Protein AF-0000000084756517 (afdb_homodimer)

Solvent-accessible surface area (backbone atoms only — not comparable to full-atom values): 33021 Å² total; per-residue (Å²): 128,82,77,71,74,73,60,42,58,55,55,30,8,62,70,41,71,47,50,49,66,53,41,51,26,52,73,34,91,87,43,89,55,56,71,69,55,35,51,40,36,50,51,29,18,59,75,64,65,43,51,69,47,49,47,56,44,20,65,72,67,68,51,42,50,34,28,37,37,36,28,46,57,46,76,48,60,60,56,24,58,34,46,55,41,36,53,50,46,33,44,77,71,65,34,45,48,34,66,42,40,44,69,37,65,83,37,39,72,46,36,60,60,49,47,53,18,58,44,39,38,26,35,38,38,34,46,89,33,70,62,68,63,57,57,51,54,36,46,76,69,72,25,38,39,23,31,34,50,51,79,70,96,43,90,51,34,31,31,26,30,62,32,32,38,58,43,15,32,54,52,25,51,46,40,53,75,57,66,50,42,34,32,36,34,42,32,35,30,79,81,36,53,54,34,39,36,24,49,53,22,19,58,73,50,30,77,86,42,52,74,49,77,45,67,31,87,48,63,40,38,68,40,17,18,54,49,36,41,51,48,42,71,77,34,79,72,50,41,28,35,45,18,57,27,36,43,24,30,55,16,20,57,41,32,60,25,68,89,35,81,81,53,84,71,47,33,33,31,23,24,49,59,41,78,70,32,65,38,76,95,47,24,40,8,19,30,29,53,49,44,59,58,50,23,47,52,39,47,53,52,42,54,50,26,56,76,41,64,86,48,78,56,47,75,46,72,39,73,56,43,82,43,80,38,74,29,30,109,126,81,78,74,75,74,60,43,59,56,55,31,9,62,70,42,71,48,52,50,66,54,40,53,27,52,73,34,89,86,43,90,54,56,69,69,56,33,49,38,36,49,51,29,18,59,76,64,65,43,50,67,47,48,45,56,46,19,66,74,69,68,51,42,51,34,30,37,37,37,28,46,57,45,78,49,60,60,56,23,57,34,45,56,40,34,53,51,47,34,43,76,72,65,33,44,46,33,66,42,40,43,68,36,65,83,40,37,72,48,35,61,59,50,47,52,17,57,44,39,38,26,36,39,39,34,46,98,32,71,64,69,64,58,57,50,56,36,47,74,69,72,26,39,41,23,30,34,50,52,79,71,97,44,90,51,35,32,31,27,30,63,32,32,37,58,43,13,33,54,52,27,49,47,39,52,74,56,68,51,42,36,31,35,34,42,32,36,29,79,79,36,51,56,35,40,37,24,48,50,24,19,58,73,52,31,77,86,42,50,73,49,76,46,68,29,88,49,65,40,39,68,39,16,18,53,48,37,40,51,49,42,70,78,34,78,71,50,40,27,36,47,19,56,28,37,44,22,31,54,15,20,56,42,34,60,26,69,88,36,80,81,52,84,71,46,32,35,31,21,24,47,58,41,80,68,32,64,38,76,94,48,24,40,9,20,28,30,52,50,43,59,57,49,22,45,50,38,48,52,52,41,54,52,27,56,76,42,63,87,46,78,56,47,77,48,70,40,72,55,43,81,44,77,38,74,29,31,111

Sequence (658 aa):
MNDKKWIKAEDVAKLAGVSRSAVSRAFTPGASVSPKTRAKVQAAAEALGYQVNIIARTMNTGSSNFIGIITSGFDNPFRSKLLAPLIHQLALHGFMPLLMNADDPQQLAPSLKHLLSYHVAGVIITSGAPPLELAEEYLARKIPVTLINRHAELPGCDRVSSDNALGGKLAAELLHAGQCRDVGFIGENRDNFSTRQRYEGFIHHASGLAVTAHFCETGGYQSGFAAARRLAAERPGLQALFCATDMLAIGAMDGLRADNPAAVLPAIIGFDDIPQAEWQPYQLTTIQQDTTLLAYHAVEMLVSRIAKFNQPSRHREVAVKLIIRNSAKMNDKKWIKAEDVAKLAGVSRSAVSRAFTPGASVSPKTRAKVQAAAEALGYQVNIIARTMNTGSSNFIGIITSGFDNPFRSKLLAPLIHQLALHGFMPLLMNADDPQQLAPSLKHLLSYHVAGVIITSGAPPLELAEEYLARKIPVTLINRHAELPGCDRVSSDNALGGKLAAELLHAGQCRDVGFIGENRDNFSTRQRYEGFIHHASGLAVTAHFCETGGYQSGFAAARRLAAERPGLQALFCATDMLAIGAMDGLRADNPAAVLPAIIGFDDIPQAEWQPYQLTTIQQDTTLLAYHAVEMLVSRIAKFNQPSRHREVAVKLIIRNSAK

Foldseek 3Di:
DPPPPACALVNLCVQLVHDSVLLVQLPDPPRDHDPVSNVSSVVSCVVVVHDPPLLVVCVVVVAAQEEEEEEADCPPLLVVVLVVLLCVLSVVVPHDYDYFHQNDPVGNVCVLVVVVVRSHLAYEYEFPHDDCVSVVSCVVVLHAYEYEQDDDPDWLHAYEYAQLLVQLQVVLVQCVVVVAAEEEEEEEDCPRRSRVNNVVSNVVNNPRHHYHYDYFPGDFQCRLLVVLLVVCVVPVSHQEYEYSAPRSQNSNLCSVCVVPVPDDDHQYEHEACGVCCCDDSHQHWYKHDDSNVSSNVRSVVSVVCSVPRNDTYYYHYHYIDTDDTDSGD/DPPPPACALVNLCVQLVHDSVQLVQLPDPPRDHDPVSNVSSVVSCVVRVHDPPLLVVCVVVVAAQEEEEEEADDPPLLVVVLVVLLCVLSVVVPHDYDYFHQNDPVGNVCVLVVVVVSSHLAYEYEFPHDDCVSVVSCVVVLHAYEYEQDDDPDWLHAYEYAQLLVQLQVVLVQCVVVVAAEEEEEEEDCPRRSRVNNVVSNVVNNPRHDYHYDYFPGDFQCRLLVVLLVVCVVPVSHQEYEYSAPRSQNSNLCSVCVVPVPDDDHQYEHEACGVCCCDDSHQHWYKHDDSNVSSNVRVVVSVVCSVPRNDTYYYHYHYIDTDDTDSGD

Nearest PDB structures (foldseek):
  3c3k-assembly1_B  TM=8.714E-01  e=9.431E-17  Actinobacillus succinogenes 130Z
  3jy6-assembly1_B  TM=8.296E-01  e=4.423E-13  Levilactobacillus brevis ATCC 367
  3jy6-assembly2_D  TM=7.923E-01  e=9.164E-14  Levilactobacillus brevis ATCC 367
  7ce1-assembly5_P  TM=7.955E-01  e=1.461E-13  Agrobacterium tumefaciens A6
  3jy6-assembly2_C  TM=8.136E-01  e=1.642E-11  Levilactobacillus brevis ATCC 367

InterPro domains:
  IPR000843 LacI-type HTH domain [PF00356] (10-53)
  IPR000843 LacI-type HTH domain [PS50932] (7-61)
  IPR000843 LacI-type HTH domain [SM00354] (6-76)
  IPR000843 LacI-type HTH domain [cd01392] (11-61)
  IPR010982 Lambda repressor-like, DNA-binding domain superfamily [G3DSA:1.10.260.40] (1-62)
  IPR010982 Lambda repressor-like, DNA-binding domain superfamily [SSF47413] (6-64)
  IPR028082 Periplasmic binding protein-like I [SSF53822] (64-317)
  IPR046335 Transcriptional regulator LacI/GalR-like, sensor domain [PF13377] (173-327)

pLDDT: mean 87.69, std 12.81, range [27.22, 98.94]

Structure (mmCIF, N/CA/C/O backbone):
data_AF-0000000084756517-model_v1
#
loop_
_entity.id
_entity.type
_entity.pdbx_description
1 polymer 'LacI family transcription regulator'
#
loop_
_atom_site.group_PDB
_atom_site.id
_atom_site.type_symbol
_atom_site.label_atom_id
_atom_site.label_alt_id
_atom_site.label_comp_id
_atom_site.label_asym_id
_atom_site.label_entity_id
_atom_site.label_seq_id
_atom_site.pdbx_PDB_ins_code
_atom_site.Cartn_x
_atom_site.Cartn_y
_atom_site.Cartn_z
_atom_site.occupancy
_atom_site.B_iso_or_equiv
_atom_site.auth_seq_id
_atom_site.auth_comp_id
_atom_site.auth_asym_id
_atom_site.auth_atom_id
_atom_site.pdbx_PDB_model_num
ATOM 1 N N . MET A 1 1 ? -19.531 32.094 4.227 1 27.34 1 MET A N 1
ATOM 2 C CA . MET A 1 1 ? -18.75 32.281 5.449 1 27.34 1 MET A CA 1
ATOM 3 C C . MET A 1 1 ? -19.047 31.156 6.445 1 27.34 1 MET A C 1
ATOM 5 O O . MET A 1 1 ? -20.156 31.062 6.973 1 27.34 1 MET A O 1
ATOM 9 N N . ASN A 1 2 ? -18.547 30.016 6.223 1 37.16 2 ASN A N 1
ATOM 10 C CA . ASN A 1 2 ? -18.922 28.844 7.012 1 37.16 2 ASN A CA 1
ATOM 11 C C . ASN A 1 2 ? -18.781 29.109 8.508 1 37.16 2 ASN A C 1
ATOM 13 O O . ASN A 1 2 ? -17.734 29.594 8.961 1 37.16 2 ASN A O 1
ATOM 17 N N . ASP A 1 3 ? -19.812 29.438 9.125 1 41.47 3 ASP A N 1
ATOM 18 C CA . ASP A 1 3 ? -20.094 29.844 10.5 1 41.47 3 ASP A CA 1
ATOM 19 C C . ASP A 1 3 ? -19.406 28.906 11.5 1 41.47 3 ASP A C 1
ATOM 21 O O . ASP A 1 3 ? -19.828 28.797 12.648 1 41.47 3 ASP A O 1
ATOM 25 N N . LYS A 1 4 ? -18.625 28.094 11.008 1 46.38 4 LYS A N 1
ATOM 26 C CA . LYS A 1 4 ? -18.031 27.203 12 1 46.38 4 LYS A CA 1
ATOM 27 C C . LYS A 1 4 ? -16.984 27.922 12.836 1 46.38 4 LYS A C 1
ATOM 29 O O . LYS A 1 4 ? -15.891 28.234 12.344 1 46.38 4 LYS A O 1
ATOM 34 N N . LYS A 1 5 ? -17.469 28.719 13.812 1 49.56 5 LYS A N 1
ATOM 35 C CA . LYS A 1 5 ? -16.531 29.344 14.75 1 49.56 5 LYS A CA 1
ATOM 36 C C . LYS A 1 5 ? -15.773 28.297 15.555 1 49.56 5 LYS A C 1
ATOM 38 O O . LYS A 1 5 ? -16.391 27.469 16.234 1 49.56 5 LYS A O 1
ATOM 43 N N . TRP A 1 6 ? -14.531 27.875 15.148 1 57.22 6 TRP A N 1
ATOM 44 C CA . TRP A 1 6 ? -13.727 26.953 15.945 1 57.22 6 TRP A CA 1
ATOM 45 C C . TRP A 1 6 ? -13.57 27.453 17.375 1 57.22 6 TRP A C 1
ATOM 47 O O . TRP A 1 6 ? -13.375 28.656 17.594 1 57.22 6 TRP A O 1
ATOM 57 N N . ILE A 1 7 ? -13.953 26.562 18.328 1 63.78 7 ILE A N 1
ATOM 58 C CA . ILE A 1 7 ? -13.695 26.859 19.719 1 63.78 7 ILE A CA 1
ATOM 59 C C . ILE A 1 7 ? -12.195 27.062 19.938 1 63.78 7 ILE A C 1
ATOM 61 O O . ILE A 1 7 ? -11.383 26.266 19.484 1 63.78 7 ILE A O 1
ATOM 65 N N . LYS A 1 8 ? -11.828 28.266 20.297 1 75.06 8 LYS A N 1
ATOM 66 C CA . LYS A 1 8 ? -10.43 28.609 20.531 1 75.06 8 LYS A CA 1
ATOM 67 C C . LYS A 1 8 ? -10.047 28.422 22 1 75.06 8 LYS A C 1
ATOM 69 O O . LYS A 1 8 ? -10.914 28.234 22.844 1 75.06 8 LYS A O 1
ATOM 74 N N . ALA A 1 9 ? -8.766 28.312 22.109 1 79.06 9 ALA A N 1
ATOM 75 C CA . ALA A 1 9 ? -8.25 28.203 23.469 1 79.06 9 ALA A CA 1
ATOM 76 C C . ALA A 1 9 ? -8.805 29.312 24.359 1 79.06 9 ALA A C 1
ATOM 78 O O . ALA A 1 9 ? -9.039 29.094 25.547 1 79.06 9 ALA A O 1
ATOM 79 N N . GLU A 1 10 ? -9.125 30.391 23.75 1 83.5 10 GLU A N 1
ATOM 80 C CA . GLU A 1 10 ? -9.68 31.531 24.484 1 83.5 10 GLU A CA 1
ATOM 81 C C . GLU A 1 10 ? -11.078 31.219 25.016 1 83.5 10 GLU A C 1
ATOM 83 O O . GLU A 1 10 ? -11.445 31.625 26.125 1 83.5 10 GLU A O 1
ATOM 88 N N . ASP A 1 11 ? -11.805 30.516 24.203 1 85.19 11 ASP A N 1
ATOM 89 C CA . ASP A 1 11 ? -13.148 30.109 24.625 1 85.19 11 ASP A CA 1
ATOM 90 C C . ASP A 1 11 ? -13.086 29.172 25.828 1 85.19 11 ASP A C 1
ATOM 92 O O . ASP A 1 11 ? -13.875 29.297 26.766 1 85.19 11 ASP A O 1
ATOM 96 N N . VAL A 1 12 ? -12.164 28.297 25.688 1 86.69 12 VAL A N 1
ATOM 97 C CA . VAL A 1 12 ? -11.953 27.359 26.797 1 86.69 12 VAL A CA 1
ATOM 98 C C . VAL A 1 12 ? -11.5 28.125 28.031 1 86.69 12 VAL A C 1
ATOM 100 O O . VAL A 1 12 ? -11.984 27.875 29.141 1 86.69 12 VAL A O 1
ATOM 103 N N . ALA A 1 13 ? -10.656 29.047 27.859 1 89.5 13 ALA A N 1
ATOM 104 C CA . ALA A 1 13 ? -10.148 29.859 28.953 1 89.5 13 ALA A CA 1
ATOM 105 C C . ALA A 1 13 ? -11.281 30.609 29.641 1 89.5 13 ALA A C 1
ATOM 107 O O . ALA A 1 13 ? -11.367 30.625 30.875 1 89.5 13 ALA A O 1
ATOM 108 N N . LYS A 1 14 ? -12.102 31.125 28.875 1 90.88 14 LYS A N 1
ATOM 109 C CA . LYS A 1 14 ? -13.242 31.891 29.391 1 90.88 14 LYS A CA 1
ATOM 110 C C . LYS A 1 14 ? -14.172 30.984 30.203 1 90.88 14 LYS A C 1
ATOM 112 O O . LYS A 1 14 ? -14.57 31.344 31.328 1 90.88 14 LYS A O 1
ATOM 117 N N . LEU A 1 15 ? -14.406 29.906 29.625 1 90.38 15 LEU A N 1
ATOM 118 C CA . LEU A 1 15 ? -15.328 28.984 30.297 1 90.38 15 LEU A CA 1
ATOM 119 C C . LEU A 1 15 ? -14.703 28.422 31.562 1 90.38 15 LEU A C 1
ATOM 121 O O . LEU A 1 15 ? -15.383 28.25 32.594 1 90.38 15 LEU A O 1
ATOM 125 N N . ALA A 1 16 ? -13.508 28.078 31.469 1 90.56 16 ALA A N 1
ATOM 126 C CA . ALA A 1 16 ? -12.797 27.469 32.594 1 90.56 16 ALA A CA 1
ATOM 127 C C . ALA A 1 16 ? -12.391 28.516 33.625 1 90.56 16 ALA A C 1
ATOM 129 O O . ALA A 1 16 ? -12.016 28.188 34.75 1 90.56 16 ALA A O 1
ATOM 130 N N . GLY A 1 17 ? -12.406 29.766 33.312 1 92.56 17 GLY A N 1
ATOM 131 C CA . GLY A 1 17 ? -12 30.844 34.188 1 92.56 17 GLY A CA 1
ATOM 132 C C . GLY A 1 17 ? -10.5 30.922 34.406 1 92.56 17 GLY A C 1
ATOM 133 O O . GLY A 1 17 ? -10.031 31.156 35.5 1 92.56 17 GLY A O 1
ATOM 134 N N . VAL A 1 18 ? -9.828 30.516 33.406 1 91.25 18 VAL A N 1
ATOM 135 C CA . VAL A 1 18 ? -8.367 30.547 33.469 1 91.25 18 VAL A CA 1
ATOM 136 C C . VAL A 1 18 ? -7.809 31.344 32.312 1 91.25 18 VAL A C 1
ATOM 138 O O . VAL A 1 18 ? -8.562 31.828 31.453 1 91.25 18 VAL A O 1
ATOM 141 N N . SER A 1 19 ? -6.496 31.641 32.344 1 87.19 19 SER A N 1
ATOM 142 C CA . SER A 1 19 ? -5.836 32.344 31.25 1 87.19 19 SER A CA 1
ATOM 143 C C . SER A 1 19 ? -5.668 31.438 30.031 1 87.19 19 SER A C 1
ATOM 145 O O . SER A 1 19 ? -5.719 30.203 30.156 1 87.19 19 SER A O 1
ATOM 147 N N . ARG A 1 20 ? -5.512 32.031 28.875 1 86.38 20 ARG A N 1
ATOM 148 C CA . ARG A 1 20 ? -5.223 31.297 27.656 1 86.38 20 ARG A CA 1
ATOM 149 C C . ARG A 1 20 ? -3.959 30.453 27.812 1 86.38 20 ARG A C 1
ATOM 151 O O . ARG A 1 20 ? -3.889 29.328 27.328 1 86.38 20 ARG A O 1
ATOM 158 N N . SER A 1 21 ? -3.006 31 28.578 1 82.31 21 SER A N 1
ATOM 159 C CA . SER A 1 21 ? -1.745 30.297 28.812 1 82.31 21 SER A CA 1
ATOM 160 C C . SER A 1 21 ? -1.959 29.047 29.656 1 82.31 21 SER A C 1
ATOM 162 O O . SER A 1 21 ? -1.32 28.016 29.422 1 82.31 21 SER A O 1
ATOM 164 N N . ALA A 1 22 ? -2.85 29.219 30.547 1 86.25 22 ALA A N 1
ATOM 165 C CA . ALA A 1 22 ? -3.158 28.062 31.391 1 86.25 22 ALA A CA 1
ATOM 166 C C . ALA A 1 22 ? -3.795 26.938 30.578 1 86.25 22 ALA A C 1
ATOM 168 O O . ALA A 1 22 ? -3.518 25.766 30.812 1 86.25 22 ALA A O 1
ATOM 169 N N . VAL A 1 23 ? -4.617 27.328 29.578 1 84.94 23 VAL A N 1
ATOM 170 C CA . VAL A 1 23 ? -5.234 26.344 28.703 1 84.94 23 VAL A CA 1
ATOM 171 C C . VAL A 1 23 ? -4.156 25.625 27.906 1 84.94 23 VAL A C 1
ATOM 173 O O . VAL A 1 23 ? -4.148 24.391 27.828 1 84.94 23 VAL A O 1
ATOM 176 N N . SER A 1 24 ? -3.254 26.375 27.391 1 77.5 24 SER A N 1
ATOM 177 C CA . SER A 1 24 ? -2.166 25.797 26.609 1 77.5 24 SER A CA 1
ATOM 178 C C . SER A 1 24 ? -1.34 24.812 27.438 1 77.5 24 SER A C 1
ATOM 180 O O . SER A 1 24 ? -1.062 23.703 27.016 1 77.5 24 SER A O 1
ATOM 182 N N . ARG A 1 25 ? -1.074 25.25 28.641 1 77.06 25 ARG A N 1
ATOM 183 C CA . ARG A 1 25 ? -0.259 24.422 29.531 1 77.06 25 ARG A CA 1
ATOM 184 C C . ARG A 1 25 ? -1.001 23.156 29.938 1 77.06 25 ARG A C 1
ATOM 186 O O . ARG A 1 25 ? -0.39 22.094 30.094 1 77.06 25 ARG A O 1
ATOM 193 N N . ALA A 1 26 ? -2.285 23.266 29.984 1 78 26 ALA A N 1
ATOM 194 C CA . ALA A 1 26 ? -3.094 22.109 30.391 1 78 26 ALA A CA 1
ATOM 195 C C . ALA A 1 26 ? -3.064 21.016 29.328 1 78 26 ALA A C 1
ATOM 197 O O . ALA A 1 26 ? -3.225 19.844 29.641 1 78 26 ALA A O 1
ATOM 198 N N . PHE A 1 27 ? -2.824 21.453 28.109 1 73.06 27 PHE A N 1
ATOM 199 C CA . PHE A 1 27 ? -2.85 20.484 27.016 1 73.06 27 PHE A CA 1
ATOM 200 C C . PHE A 1 27 ? -1.436 20.141 26.562 1 73.06 27 PHE A C 1
ATOM 202 O O . PHE A 1 27 ? -1.252 19.438 25.562 1 73.06 27 PHE A O 1
ATOM 209 N N . THR A 1 28 ? -0.45 20.688 27.203 1 64.62 28 THR A N 1
ATOM 210 C CA . THR A 1 28 ? 0.949 20.406 26.906 1 64.62 28 THR A CA 1
ATOM 211 C C . THR A 1 28 ? 1.526 19.422 27.906 1 64.62 28 THR A C 1
ATOM 213 O O . THR A 1 28 ? 1.597 19.719 29.109 1 64.62 28 THR A O 1
ATOM 216 N N . PRO A 1 29 ? 1.829 18.234 27.344 1 59.5 29 PRO A N 1
ATOM 217 C CA . PRO A 1 29 ? 2.4 17.281 28.297 1 59.5 29 PRO A CA 1
ATOM 218 C C . PRO A 1 29 ? 3.641 17.828 29.016 1 59.5 29 PRO A C 1
ATOM 220 O O . PRO A 1 29 ? 4.535 18.375 28.359 1 59.5 29 PRO A O 1
ATOM 223 N N . GLY A 1 30 ? 3.555 17.703 30.297 1 61 30 GLY A N 1
ATOM 224 C CA . GLY A 1 30 ? 4.719 18.094 31.062 1 61 30 GLY A CA 1
ATOM 225 C C . GLY A 1 30 ? 4.676 19.531 31.531 1 61 30 GLY A C 1
ATOM 226 O O . GLY A 1 30 ? 5.527 19.969 32.312 1 61 30 GLY A O 1
ATOM 227 N N . ALA A 1 31 ? 3.746 20.25 31 1 69.31 31 ALA A N 1
ATOM 228 C CA . ALA A 1 31 ? 3.686 21.672 31.375 1 69.31 31 ALA A CA 1
ATOM 229 C C . ALA A 1 31 ? 3.184 21.828 32.812 1 69.31 31 ALA A C 1
ATOM 231 O O . ALA A 1 31 ? 2.438 20.984 33.312 1 69.31 31 ALA A O 1
ATOM 232 N N . SER A 1 32 ? 3.688 22.828 33.5 1 77.94 32 SER A N 1
ATOM 233 C CA . SER A 1 32 ? 3.32 23.109 34.875 1 77.94 32 SER A CA 1
ATOM 234 C C . SER A 1 32 ? 1.931 23.734 34.969 1 77.94 32 SER A C 1
ATOM 236 O O . SER A 1 32 ? 1.739 24.891 34.594 1 77.94 32 SER A O 1
ATOM 238 N N . VAL A 1 33 ? 0.959 22.938 35.312 1 81.94 33 VAL A N 1
ATOM 239 C CA . VAL A 1 33 ? -0.406 23.375 35.594 1 81.94 33 VAL A CA 1
ATOM 240 C C . VAL A 1 33 ? -0.992 22.547 36.75 1 81.94 33 VAL A C 1
ATOM 242 O O . VAL A 1 33 ? -0.735 21.344 36.844 1 81.94 33 VAL A O 1
ATOM 245 N N . SER A 1 34 ? -1.562 23.25 37.781 1 86.5 34 SER A N 1
ATOM 246 C CA . SER A 1 34 ? -2.131 22.516 38.906 1 86.5 34 SER A CA 1
ATOM 247 C C . SER A 1 34 ? -3.156 21.5 38.438 1 86.5 34 SER A C 1
ATOM 249 O O . SER A 1 34 ? -3.811 21.688 37.406 1 86.5 34 SER A O 1
ATOM 251 N N . PRO A 1 35 ? -3.258 20.438 39.125 1 87.19 35 PRO A N 1
ATOM 252 C CA . PRO A 1 35 ? -4.254 19.422 38.781 1 87.19 35 PRO A CA 1
ATOM 253 C C . PRO A 1 35 ? -5.672 19.984 38.719 1 87.19 35 PRO A C 1
ATOM 255 O O . PRO A 1 35 ? -6.461 19.578 37.844 1 87.19 35 PRO A O 1
ATOM 258 N N . LYS A 1 36 ? -5.949 20.859 39.656 1 88 36 LYS A N 1
ATOM 259 C CA . LYS A 1 36 ? -7.27 21.484 39.656 1 88 36 LYS A CA 1
ATOM 260 C C . LYS A 1 36 ? -7.527 22.281 38.375 1 88 36 LYS A C 1
ATOM 262 O O . LYS A 1 36 ? -8.594 22.156 37.781 1 88 36 LYS A O 1
ATOM 267 N N . THR A 1 37 ? -6.562 23.016 38 1 89.31 37 THR A N 1
ATOM 268 C CA . THR A 1 37 ? -6.684 23.828 36.781 1 89.31 37 THR A CA 1
ATOM 269 C C . THR A 1 37 ? -6.789 22.938 35.562 1 89.31 37 THR A C 1
ATOM 271 O O . THR A 1 37 ? -7.598 23.203 34.656 1 89.31 37 THR A O 1
ATOM 274 N N . ARG A 1 38 ? -6.012 21.953 35.438 1 87.69 38 ARG A N 1
ATOM 275 C CA . ARG A 1 38 ? -6.051 21.016 34.312 1 87.69 38 ARG A CA 1
ATOM 276 C C . ARG A 1 38 ? -7.434 20.391 34.188 1 87.69 38 ARG A C 1
ATOM 278 O O . ARG A 1 38 ? -7.957 20.266 33.062 1 87.69 38 ARG A O 1
ATOM 285 N N . ALA A 1 39 ? -7.977 20.016 35.344 1 87.44 39 ALA A N 1
ATOM 286 C CA . ALA A 1 39 ? -9.297 19.406 35.312 1 87.44 39 ALA A CA 1
ATOM 287 C C . ALA A 1 39 ? -10.352 20.375 34.812 1 87.44 39 ALA A C 1
ATOM 289 O O . ALA A 1 39 ? -11.227 20.016 34.031 1 87.44 39 ALA A O 1
ATOM 290 N N . LYS A 1 40 ? -10.289 21.578 35.281 1 89 40 LYS A N 1
ATOM 291 C CA . LYS A 1 40 ? -11.227 22.609 34.875 1 89 40 LYS A CA 1
ATOM 292 C C . LYS A 1 40 ? -11.141 22.844 33.344 1 89 40 LYS A C 1
ATOM 294 O O . LYS A 1 40 ? -12.164 22.969 32.688 1 89 40 LYS A O 1
ATOM 299 N N . VAL A 1 41 ? -9.891 22.906 32.906 1 87.75 41 VAL A N 1
ATOM 300 C CA . VAL A 1 41 ? -9.641 23.172 31.5 1 87.75 41 VAL A CA 1
ATOM 301 C C . VAL A 1 41 ? -10.156 22 30.672 1 87.75 41 VAL A C 1
ATOM 303 O O . VAL A 1 41 ? -10.805 22.203 29.641 1 87.75 41 VAL A O 1
ATOM 306 N N . GLN A 1 42 ? -9.906 20.859 31.078 1 83 42 GLN A N 1
ATOM 307 C CA . GLN A 1 42 ? -10.344 19.672 30.344 1 83 42 GLN A CA 1
ATOM 308 C C . GLN A 1 42 ? -11.867 19.578 30.297 1 83 42 GLN A C 1
ATOM 310 O O . GLN A 1 42 ? -12.438 19.234 29.266 1 83 42 GLN A O 1
ATOM 315 N N . ALA A 1 43 ? -12.523 19.891 31.422 1 83.81 43 ALA A N 1
ATOM 316 C CA . ALA A 1 43 ? -13.984 19.891 31.469 1 83.81 43 ALA A CA 1
ATOM 317 C C . ALA A 1 43 ? -14.57 20.938 30.516 1 83.81 43 ALA A C 1
ATOM 319 O O . ALA A 1 43 ? -15.531 20.656 29.797 1 83.81 43 ALA A O 1
ATOM 320 N N . ALA A 1 44 ? -14 22.062 30.562 1 86.06 44 ALA A N 1
ATOM 321 C CA . ALA A 1 44 ? -14.453 23.125 29.672 1 86.06 44 ALA A CA 1
ATOM 322 C C . ALA A 1 44 ? -14.242 22.75 28.219 1 86.06 44 ALA A C 1
ATOM 324 O O . ALA A 1 44 ? -15.102 23 27.375 1 86.06 44 ALA A O 1
ATOM 325 N N . ALA A 1 45 ? -13.062 22.188 27.953 1 79.56 45 ALA A N 1
ATOM 326 C CA . ALA A 1 45 ? -12.734 21.75 26.594 1 79.56 45 ALA A CA 1
ATOM 327 C C . ALA A 1 45 ? -13.734 20.719 26.078 1 79.56 45 ALA A C 1
ATOM 329 O O . ALA A 1 45 ? -14.195 20.797 24.953 1 79.56 45 ALA A O 1
ATOM 330 N N . GLU A 1 46 ? -14.016 19.875 26.938 1 73.19 46 GLU A N 1
ATOM 331 C CA . GLU A 1 46 ? -14.977 18.844 26.609 1 73.19 46 GLU A CA 1
ATOM 332 C C . GLU A 1 46 ? -16.359 19.438 26.344 1 73.19 46 GLU A C 1
ATOM 334 O O . GLU A 1 46 ? -17.031 19.062 25.391 1 73.19 46 GLU A O 1
ATOM 339 N N . ALA A 1 47 ? -16.766 20.297 27.203 1 76.88 47 ALA A N 1
ATOM 340 C CA . ALA A 1 47 ? -18.078 20.938 27.109 1 76.88 47 ALA A CA 1
ATOM 341 C C . ALA A 1 47 ? -18.219 21.703 25.797 1 76.88 47 ALA A C 1
ATOM 343 O O . ALA A 1 47 ? -19.297 21.719 25.188 1 76.88 47 ALA A O 1
ATOM 344 N N . LEU A 1 48 ? -17.094 22.266 25.438 1 76.5 48 LEU A N 1
ATOM 345 C CA . LEU A 1 48 ? -17.125 23.109 24.25 1 76.5 48 LEU A CA 1
ATOM 346 C C . LEU A 1 48 ? -16.766 22.312 23 1 76.5 48 LEU A C 1
ATOM 348 O O . LEU A 1 48 ? -16.891 22.812 21.875 1 76.5 48 LEU A O 1
ATOM 352 N N . GLY A 1 49 ? -16.281 21.156 23.297 1 69.06 49 GLY A N 1
ATOM 353 C CA . GLY A 1 49 ? -15.781 20.359 22.188 1 69.06 49 GLY A CA 1
ATOM 354 C C . GLY A 1 49 ? -14.453 20.859 21.641 1 69.06 49 GLY A C 1
ATOM 355 O O . GLY A 1 49 ? -14.219 20.812 20.438 1 69.06 49 GLY A O 1
ATOM 356 N N . TYR A 1 50 ? -13.742 21.484 22.641 1 64.31 50 TYR A N 1
ATOM 357 C CA . TYR A 1 50 ? -12.469 22.078 22.266 1 64.31 50 TYR A CA 1
ATOM 358 C C . TYR A 1 50 ? -11.422 21 22.016 1 64.31 50 TYR A C 1
ATOM 360 O O . TYR A 1 50 ? -11.344 20.016 22.766 1 64.31 50 TYR A O 1
ATOM 368 N N . GLN A 1 51 ? -10.781 21.156 20.875 1 62.97 51 GLN A N 1
ATOM 369 C CA . GLN A 1 51 ? -9.602 20.344 20.578 1 62.97 51 GLN A CA 1
ATOM 370 C C . GLN A 1 51 ? -8.375 21.219 20.359 1 62.97 51 GLN A C 1
ATOM 372 O O . GLN A 1 51 ? -8.477 22.312 19.797 1 62.97 51 GLN A O 1
ATOM 377 N N . VAL A 1 52 ? -7.258 20.734 21.109 1 60.59 52 VAL A N 1
ATOM 378 C CA . VAL A 1 52 ? -6.008 21.469 20.922 1 60.59 52 VAL A CA 1
ATOM 379 C C . VAL A 1 52 ? -5.719 21.625 19.422 1 60.59 52 VAL A C 1
ATOM 381 O O . VAL A 1 52 ? -5.812 20.656 18.672 1 60.59 52 VAL A O 1
ATOM 384 N N . ASN A 1 53 ? -5.703 22.859 19.078 1 62.22 53 ASN A N 1
ATOM 385 C CA . ASN A 1 53 ? -5.34 23.141 17.688 1 62.22 53 ASN A CA 1
ATOM 386 C C . ASN A 1 53 ? -3.84 22.969 17.453 1 62.22 53 ASN A C 1
ATOM 388 O O . ASN A 1 53 ? -3.053 23.875 17.781 1 62.22 53 ASN A O 1
ATOM 392 N N . ILE A 1 54 ? -3.449 21.797 17.031 1 61.81 54 ILE A N 1
ATOM 393 C CA . ILE A 1 54 ? -2.039 21.484 16.844 1 61.81 54 ILE A CA 1
ATOM 394 C C . ILE A 1 54 ? -1.419 22.453 15.844 1 61.81 54 ILE A C 1
ATOM 396 O O . ILE A 1 54 ? -0.252 22.828 15.977 1 61.81 54 ILE A O 1
ATOM 400 N N . ILE A 1 55 ? -2.24 22.828 14.969 1 61.59 55 ILE A N 1
ATOM 401 C CA . ILE A 1 55 ? -1.757 23.781 13.984 1 61.59 55 ILE A CA 1
ATOM 402 C C . ILE A 1 55 ? -1.369 25.094 14.68 1 61.59 55 ILE A C 1
ATOM 404 O O . ILE A 1 55 ? -0.303 25.656 14.414 1 61.59 55 ILE A O 1
ATOM 408 N N . ALA A 1 56 ? -2.227 25.484 15.578 1 58.75 56 ALA A N 1
ATOM 409 C CA . ALA A 1 56 ? -1.942 26.688 16.344 1 58.75 56 ALA A CA 1
ATOM 410 C C . ALA A 1 56 ? -0.698 26.531 17.203 1 58.75 56 ALA A C 1
ATOM 412 O O . ALA A 1 56 ? 0.123 27.438 17.312 1 58.75 56 ALA A O 1
ATOM 413 N N . ARG A 1 57 ? -0.661 25.375 17.734 1 58.75 57 ARG A N 1
ATOM 414 C CA . ARG A 1 57 ? 0.491 25.094 18.578 1 58.75 57 ARG A CA 1
ATOM 415 C C . ARG A 1 57 ? 1.785 25.125 17.781 1 58.75 57 ARG A C 1
ATOM 417 O O . ARG A 1 57 ? 2.807 25.625 18.234 1 58.75 57 ARG A O 1
ATOM 424 N N . THR A 1 58 ? 1.701 24.5 16.641 1 62.16 58 THR A N 1
ATOM 425 C CA . THR A 1 58 ? 2.855 24.484 15.75 1 62.16 58 THR A CA 1
ATOM 426 C C . THR A 1 58 ? 3.297 25.906 15.414 1 62.16 58 THR A C 1
ATOM 428 O O . THR A 1 58 ? 4.492 26.203 15.375 1 62.16 58 THR A O 1
ATOM 431 N N . MET A 1 59 ? 2.367 26.734 15.273 1 53.81 59 MET A N 1
ATOM 432 C CA . MET A 1 59 ? 2.645 28.141 14.953 1 53.81 59 MET A CA 1
ATOM 433 C C . MET A 1 59 ? 3.301 28.844 16.141 1 53.81 59 MET A C 1
ATOM 435 O O . MET A 1 59 ? 4.23 29.641 15.945 1 53.81 59 MET A O 1
ATOM 439 N N . ASN A 1 60 ? 2.75 28.484 17.281 1 53.72 60 ASN A N 1
ATOM 440 C CA . ASN A 1 60 ? 3.232 29.172 18.469 1 53.72 60 ASN A CA 1
ATOM 441 C C . ASN A 1 60 ? 4.605 28.656 18.906 1 53.72 60 ASN A C 1
ATOM 443 O O . ASN A 1 60 ? 5.449 29.438 19.359 1 53.72 60 ASN A O 1
ATOM 447 N N . THR A 1 61 ? 4.691 27.391 18.734 1 55.44 61 THR A N 1
ATOM 448 C CA . THR A 1 61 ? 5.926 26.797 19.219 1 55.44 61 THR A CA 1
ATOM 449 C C . THR A 1 61 ? 6.969 26.719 18.109 1 55.44 61 THR A C 1
ATOM 451 O O . THR A 1 61 ? 8.156 26.547 18.375 1 55.44 61 THR A O 1
ATOM 454 N N . GLY A 1 62 ? 6.484 26.938 16.906 1 56.09 62 GLY A N 1
ATOM 455 C CA . GLY A 1 62 ? 7.371 26.766 15.766 1 56.09 62 GLY A CA 1
ATOM 456 C C . GLY A 1 62 ? 7.719 25.312 15.492 1 56.09 62 GLY A C 1
ATOM 457 O O . GLY A 1 62 ? 8.57 25.031 14.648 1 56.09 62 GLY A O 1
ATOM 458 N N . SER A 1 63 ? 7.164 24.453 16.328 1 62.97 63 SER A N 1
ATOM 459 C CA . SER A 1 63 ? 7.477 23.031 16.156 1 62.97 63 SER A CA 1
ATOM 460 C C . SER A 1 63 ? 6.332 22.281 15.477 1 62.97 63 SER A C 1
ATOM 462 O O . SER A 1 63 ? 5.176 22.422 15.875 1 62.97 63 SER A O 1
ATOM 464 N N . SER A 1 64 ? 6.617 21.703 14.352 1 75.5 64 SER A N 1
ATOM 465 C CA . SER A 1 64 ? 5.648 20.922 13.586 1 75.5 64 SER A CA 1
ATOM 466 C C . SER A 1 64 ? 5.742 19.438 13.938 1 75.5 64 SER A C 1
ATOM 468 O O . SER A 1 64 ? 6.816 18.953 14.281 1 75.5 64 SER A O 1
ATOM 470 N N . ASN A 1 65 ? 4.586 18.812 13.953 1 82.06 65 ASN A N 1
ATOM 471 C CA . ASN A 1 65 ? 4.594 17.375 14.172 1 82.06 65 ASN A CA 1
ATOM 472 C C . ASN A 1 65 ? 4.277 16.609 12.898 1 82.06 65 ASN A C 1
ATOM 474 O O . ASN A 1 65 ? 3.941 15.422 12.945 1 82.06 65 ASN A O 1
ATOM 478 N N . PHE A 1 66 ? 4.41 17.297 11.797 1 86.94 66 PHE A N 1
ATOM 479 C CA . PHE A 1 66 ? 4.188 16.625 10.516 1 86.94 66 PHE A CA 1
ATOM 480 C C . PHE A 1 66 ? 5.484 16.031 9.992 1 86.94 66 PHE A C 1
ATOM 482 O O . PHE A 1 66 ? 6.543 16.656 10.062 1 86.94 66 PHE A O 1
ATOM 489 N N . ILE A 1 67 ? 5.348 14.836 9.547 1 92.38 67 ILE A N 1
ATOM 490 C CA . ILE A 1 67 ? 6.457 14.195 8.852 1 92.38 67 ILE A CA 1
ATOM 491 C C . ILE A 1 67 ? 6.039 13.844 7.43 1 92.38 67 ILE A C 1
ATOM 493 O O . ILE A 1 67 ? 5.004 13.211 7.219 1 92.38 67 ILE A O 1
ATOM 497 N N . GLY A 1 68 ? 6.762 14.336 6.453 1 91.5 68 GLY A N 1
ATOM 498 C CA . GLY A 1 68 ? 6.543 13.914 5.078 1 91.5 68 GLY A CA 1
ATOM 499 C C . GLY A 1 68 ? 7.109 12.539 4.777 1 91.5 68 GLY A C 1
ATOM 500 O O . GLY A 1 68 ? 8.25 12.242 5.125 1 91.5 68 GLY A O 1
ATOM 501 N N . ILE A 1 69 ? 6.246 11.727 4.254 1 91.44 69 ILE A N 1
ATOM 502 C CA . ILE A 1 69 ? 6.703 10.453 3.701 1 91.44 69 ILE A CA 1
ATOM 503 C C . ILE A 1 69 ? 6.625 10.5 2.178 1 91.44 69 ILE A C 1
ATOM 505 O O . ILE A 1 69 ? 5.539 10.648 1.61 1 91.44 69 ILE A O 1
ATOM 509 N N . ILE A 1 70 ? 7.746 10.391 1.579 1 89.12 70 ILE A N 1
ATOM 510 C CA . ILE A 1 70 ? 7.809 10.406 0.122 1 89.12 70 ILE A CA 1
ATOM 511 C C . ILE A 1 70 ? 8.125 9 -0.396 1 89.12 70 ILE A C 1
ATOM 513 O O . ILE A 1 70 ? 9.195 8.453 -0.109 1 89.12 70 ILE A O 1
ATOM 517 N N . THR A 1 71 ? 7.191 8.469 -1.114 1 87.06 71 THR A N 1
ATOM 518 C CA . THR A 1 71 ? 7.332 7.121 -1.657 1 87.06 71 THR A CA 1
ATOM 519 C C . THR A 1 71 ? 7.102 7.117 -3.166 1 87.06 71 THR A C 1
ATOM 521 O O . THR A 1 71 ? 6.488 8.039 -3.705 1 87.06 71 THR A O 1
ATOM 524 N N . SER A 1 72 ? 7.691 6.078 -3.801 1 83.12 72 SER A N 1
ATOM 525 C CA . SER A 1 72 ? 7.453 5.906 -5.23 1 83.12 72 SER A CA 1
ATOM 526 C C . SER A 1 72 ? 6.344 4.887 -5.488 1 83.12 72 SER A C 1
ATOM 528 O O . SER A 1 72 ? 6.613 3.695 -5.637 1 83.12 72 SER A O 1
ATOM 530 N N . GLY A 1 73 ? 5.141 5.348 -5.477 1 79.81 73 GLY A N 1
ATOM 531 C CA . GLY A 1 73 ? 4.004 4.477 -5.73 1 79.81 73 GLY A CA 1
ATOM 532 C C . GLY A 1 73 ? 3.633 3.615 -4.539 1 79.81 73 GLY A C 1
ATOM 533 O O . GLY A 1 73 ? 4.336 3.609 -3.527 1 79.81 73 GLY A O 1
ATOM 534 N N . PHE A 1 74 ? 2.533 2.85 -4.77 1 82.31 74 PHE A N 1
ATOM 535 C CA . PHE A 1 74 ? 2.012 2.029 -3.684 1 82.31 74 PHE A CA 1
ATOM 536 C C . PHE A 1 74 ? 1.783 0.597 -4.148 1 82.31 74 PHE A C 1
ATOM 538 O O . PHE A 1 74 ? 1.387 -0.262 -3.359 1 82.31 74 PHE A O 1
ATOM 545 N N . ASP A 1 75 ? 2.189 0.329 -5.352 1 81.56 75 ASP A N 1
ATOM 546 C CA . ASP A 1 75 ? 1.859 -0.966 -5.941 1 81.56 75 ASP A CA 1
ATOM 547 C C . ASP A 1 75 ? 2.936 -2.002 -5.625 1 81.56 75 ASP A C 1
ATOM 549 O O . ASP A 1 75 ? 2.713 -3.205 -5.793 1 81.56 75 ASP A O 1
ATOM 553 N N . ASN A 1 76 ? 4.074 -1.513 -5.277 1 88.44 76 ASN A N 1
ATOM 554 C CA . ASN A 1 76 ? 5.109 -2.439 -4.832 1 88.44 76 ASN A CA 1
ATOM 555 C C . ASN A 1 76 ? 4.82 -2.967 -3.428 1 88.44 76 ASN A C 1
ATOM 557 O O . ASN A 1 76 ? 4.766 -2.195 -2.471 1 88.44 76 ASN A O 1
ATOM 561 N N . PRO A 1 77 ? 4.711 -4.277 -3.377 1 93.38 77 PRO A N 1
ATOM 562 C CA . PRO A 1 77 ? 4.281 -4.84 -2.094 1 93.38 77 PRO A CA 1
ATOM 563 C C . PRO A 1 77 ? 5.281 -4.574 -0.971 1 93.38 77 PRO A C 1
ATOM 565 O O . PRO A 1 77 ? 4.898 -4.512 0.2 1 93.38 77 PRO A O 1
ATOM 568 N N . PHE A 1 78 ? 6.535 -4.387 -1.297 1 93.31 78 PHE A N 1
ATOM 569 C CA . PHE A 1 78 ? 7.508 -4.086 -0.251 1 93.31 78 PHE A CA 1
ATOM 570 C C . PHE A 1 78 ? 7.254 -2.705 0.341 1 93.31 78 PHE A C 1
ATOM 572 O O . PHE A 1 78 ? 7.352 -2.52 1.556 1 93.31 78 PHE A O 1
ATOM 579 N N . ARG A 1 79 ? 6.945 -1.823 -0.475 1 89.31 79 ARG A N 1
ATOM 580 C CA . ARG A 1 79 ? 6.691 -0.458 -0.025 1 89.31 79 ARG A CA 1
ATOM 581 C C . ARG A 1 79 ? 5.449 -0.396 0.859 1 89.31 79 ARG A C 1
ATOM 583 O O . ARG A 1 79 ? 5.43 0.319 1.863 1 89.31 79 ARG A O 1
ATOM 590 N N . SER A 1 80 ? 4.477 -1.114 0.42 1 88.88 80 SER A N 1
ATOM 591 C CA . SER A 1 80 ? 3.266 -1.173 1.231 1 88.88 80 SER A CA 1
ATOM 592 C C . SER A 1 80 ? 3.537 -1.818 2.586 1 88.88 80 SER A C 1
ATOM 594 O O . SER A 1 80 ? 2.996 -1.387 3.605 1 88.88 80 SER A O 1
ATOM 596 N N . LYS A 1 81 ? 4.348 -2.83 2.586 1 92.44 81 LYS A N 1
ATOM 597 C CA . LYS A 1 81 ? 4.723 -3.531 3.811 1 92.44 81 LYS A CA 1
ATOM 598 C C . LYS A 1 81 ? 5.492 -2.613 4.754 1 92.44 81 LYS A C 1
ATOM 600 O O . LYS A 1 81 ? 5.348 -2.711 5.977 1 92.44 81 LYS A O 1
ATOM 605 N N . LEU A 1 82 ? 6.246 -1.729 4.215 1 93.62 82 LEU A N 1
ATOM 606 C CA . LEU A 1 82 ? 7.078 -0.817 4.992 1 93.62 82 LEU A CA 1
ATOM 607 C C . LEU A 1 82 ? 6.25 0.332 5.555 1 93.62 82 LEU A C 1
ATOM 609 O O . LEU A 1 82 ? 6.555 0.859 6.629 1 93.62 82 LEU A O 1
ATOM 613 N N . LEU A 1 83 ? 5.191 0.694 4.906 1 90.88 83 LEU A N 1
ATOM 614 C CA . LEU A 1 83 ? 4.406 1.869 5.266 1 90.88 83 LEU A CA 1
ATOM 615 C C . LEU A 1 83 ? 3.742 1.684 6.625 1 90.88 83 LEU A C 1
ATOM 617 O O . LEU A 1 83 ? 3.738 2.602 7.449 1 90.88 83 LEU A O 1
ATOM 621 N N . ALA A 1 84 ? 3.252 0.498 6.902 1 89.88 84 ALA A N 1
ATOM 622 C CA . ALA A 1 84 ? 2.52 0.25 8.141 1 89.88 84 ALA A CA 1
ATOM 623 C C . ALA A 1 84 ? 3.412 0.463 9.359 1 89.88 84 ALA A C 1
ATOM 625 O O . ALA A 1 84 ? 3.084 1.254 10.25 1 89.88 84 ALA A O 1
ATOM 626 N N . PRO A 1 85 ? 4.535 -0.196 9.398 1 93.69 85 PRO A N 1
ATOM 627 C CA . PRO A 1 85 ? 5.395 0.043 10.562 1 93.69 85 PRO A CA 1
ATOM 628 C C . PRO A 1 85 ? 5.91 1.479 10.633 1 93.69 85 PRO A C 1
ATOM 630 O O . PRO A 1 85 ? 6.125 2.01 11.727 1 93.69 85 PRO A O 1
ATOM 633 N N . LEU A 1 86 ? 6.09 2.16 9.516 1 93.56 86 LEU A N 1
ATOM 634 C CA . LEU A 1 86 ? 6.516 3.557 9.516 1 93.56 86 LEU A CA 1
ATOM 635 C C . LEU A 1 86 ? 5.473 4.441 10.188 1 93.56 86 LEU A C 1
ATOM 637 O O . LEU A 1 86 ? 5.805 5.246 11.062 1 93.56 86 LEU A O 1
ATOM 641 N N . ILE A 1 87 ? 4.27 4.254 9.781 1 90.19 87 ILE A N 1
ATOM 642 C CA . ILE A 1 87 ? 3.17 5.047 10.32 1 90.19 87 ILE A CA 1
ATOM 643 C C . ILE A 1 87 ? 3.004 4.758 11.805 1 90.19 87 ILE A C 1
ATOM 645 O O . ILE A 1 87 ? 2.787 5.672 12.602 1 90.19 87 ILE A O 1
ATOM 649 N N . HIS A 1 88 ? 3.168 3.52 12.148 1 90.69 88 HIS A N 1
ATOM 650 C CA . HIS A 1 88 ? 3.072 3.109 13.547 1 90.69 88 HIS A CA 1
ATOM 651 C C . HIS A 1 88 ? 4.133 3.799 14.398 1 90.69 88 HIS A C 1
ATOM 653 O O . HIS A 1 88 ? 3.824 4.352 15.453 1 90.69 88 HIS A O 1
ATOM 659 N N . GLN A 1 89 ? 5.344 3.787 13.93 1 93.81 89 GLN A N 1
ATOM 660 C CA . GLN A 1 89 ? 6.445 4.391 14.672 1 93.81 89 GLN A CA 1
ATOM 661 C C . GLN A 1 89 ? 6.262 5.902 14.797 1 93.81 89 GLN A C 1
ATOM 663 O O . GLN A 1 89 ? 6.539 6.484 15.852 1 93.81 89 GLN A O 1
ATOM 668 N N . LEU A 1 90 ? 5.828 6.535 13.727 1 91.94 90 LEU A N 1
ATOM 669 C CA . LEU A 1 90 ? 5.582 7.973 13.766 1 91.94 90 LEU A CA 1
ATOM 670 C C . LEU A 1 90 ? 4.5 8.312 14.789 1 91.94 90 LEU A C 1
ATOM 672 O O . LEU A 1 90 ? 4.645 9.266 15.555 1 91.94 90 LEU A O 1
ATOM 676 N N . ALA A 1 91 ? 3.498 7.488 14.797 1 85.81 91 ALA A N 1
ATOM 677 C CA . ALA A 1 91 ? 2.408 7.695 15.75 1 85.81 91 ALA A CA 1
ATOM 678 C C . ALA A 1 91 ? 2.902 7.559 17.188 1 85.81 91 ALA A C 1
ATOM 680 O O . ALA A 1 91 ? 2.521 8.344 18.047 1 85.81 91 ALA A O 1
ATOM 681 N N . LEU A 1 92 ? 3.738 6.613 17.438 1 87.19 92 LEU A N 1
ATOM 682 C CA . LEU A 1 92 ? 4.281 6.371 18.766 1 87.19 92 LEU A CA 1
ATOM 683 C C . LEU A 1 92 ? 5.055 7.586 19.266 1 87.19 92 LEU A C 1
ATOM 685 O O . LEU A 1 92 ? 5.117 7.836 20.469 1 87.19 92 LEU A O 1
ATOM 689 N N . HIS A 1 93 ? 5.535 8.336 18.297 1 89.31 93 HIS A N 1
ATOM 690 C CA . HIS A 1 93 ? 6.344 9.492 18.672 1 89.31 93 HIS A CA 1
ATOM 691 C C . HIS A 1 93 ? 5.535 10.781 18.578 1 89.31 93 HIS A C 1
ATOM 693 O O . HIS A 1 93 ? 6.09 11.883 18.688 1 89.31 93 HIS A O 1
ATOM 699 N N . GLY A 1 94 ? 4.238 10.594 18.234 1 82.81 94 GLY A N 1
ATOM 700 C CA . GLY A 1 94 ? 3.348 11.742 18.234 1 82.81 94 GLY A CA 1
ATOM 701 C C . GLY A 1 94 ? 3.383 12.523 16.938 1 82.81 94 GLY A C 1
ATOM 702 O O . GLY A 1 94 ? 3.006 13.695 16.891 1 82.81 94 GLY A O 1
ATOM 703 N N . PHE A 1 95 ? 3.904 11.906 15.852 1 87.56 95 PHE A N 1
ATOM 704 C CA . PHE A 1 95 ? 3.982 12.594 14.562 1 87.56 95 PHE A CA 1
ATOM 705 C C . PHE A 1 95 ? 2.855 12.141 13.641 1 87.56 95 PHE A C 1
ATOM 707 O O . PHE A 1 95 ? 2.346 11.031 13.773 1 87.56 95 PHE A O 1
ATOM 714 N N . MET A 1 96 ? 2.494 13.047 12.75 1 86.31 96 MET A N 1
ATOM 715 C CA . MET A 1 96 ? 1.476 12.789 11.742 1 86.31 96 MET A CA 1
ATOM 716 C C . MET A 1 96 ? 2.102 12.688 10.352 1 86.31 96 MET A C 1
ATOM 718 O O . MET A 1 96 ? 2.729 13.641 9.883 1 86.31 96 MET A O 1
ATOM 722 N N . PRO A 1 97 ? 1.822 11.617 9.727 1 90.12 97 PRO A N 1
ATOM 723 C CA . PRO A 1 97 ? 2.434 11.461 8.406 1 90.12 97 PRO A CA 1
ATOM 724 C C . PRO A 1 97 ? 1.65 12.172 7.309 1 90.12 97 PRO A C 1
ATOM 726 O O . PRO A 1 97 ? 0.424 12.055 7.246 1 90.12 97 PRO A O 1
ATOM 729 N N . LEU A 1 98 ? 2.379 12.922 6.504 1 88.12 98 LEU A N 1
ATOM 730 C CA . LEU A 1 98 ? 1.91 13.438 5.223 1 88.12 98 LEU A CA 1
ATOM 731 C C . LEU A 1 98 ? 2.434 12.578 4.07 1 88.12 98 LEU A C 1
ATOM 733 O O . LEU A 1 98 ? 3.645 12.492 3.859 1 88.12 98 LEU A O 1
ATOM 737 N N . LEU A 1 99 ? 1.521 12.023 3.365 1 88 99 LEU A N 1
ATOM 738 C CA . LEU A 1 99 ? 1.925 11.062 2.348 1 88 99 LEU A CA 1
ATOM 739 C C . LEU A 1 99 ? 2.008 11.719 0.975 1 88 99 LEU A C 1
ATOM 741 O O . LEU A 1 99 ? 1.074 12.406 0.554 1 88 99 LEU A O 1
ATOM 745 N N . MET A 1 100 ? 3.148 11.445 0.323 1 84.75 100 MET A N 1
ATOM 746 C CA . MET A 1 100 ? 3.357 11.945 -1.034 1 84.75 100 MET A CA 1
ATOM 747 C C . MET A 1 100 ? 3.809 10.82 -1.963 1 84.75 100 MET A C 1
ATOM 749 O O . MET A 1 100 ? 4.602 9.969 -1.569 1 84.75 100 MET A O 1
ATOM 753 N N . ASN A 1 101 ? 3.266 10.836 -3.129 1 86.19 101 ASN A N 1
ATOM 754 C CA . ASN A 1 101 ? 3.645 9.883 -4.172 1 86.19 101 ASN A CA 1
ATOM 755 C C . ASN A 1 101 ? 4.586 10.516 -5.191 1 86.19 101 ASN A C 1
ATOM 757 O O . ASN A 1 101 ? 4.164 11.336 -6.012 1 86.19 101 ASN A O 1
ATOM 761 N N . ALA A 1 102 ? 5.754 10.07 -5.234 1 80.5 102 ALA A N 1
ATOM 762 C CA . ALA A 1 102 ? 6.773 10.664 -6.094 1 80.5 102 ALA A CA 1
ATOM 763 C C . ALA A 1 102 ? 6.566 10.258 -7.551 1 80.5 102 ALA A C 1
ATOM 765 O O . ALA A 1 102 ? 7.129 10.875 -8.461 1 80.5 102 ALA A O 1
ATOM 766 N N . ASP A 1 103 ? 5.766 9.219 -7.746 1 79.25 103 ASP A N 1
ATOM 767 C CA . ASP A 1 103 ? 5.496 8.797 -9.117 1 79.25 103 ASP A CA 1
ATOM 768 C C . ASP A 1 103 ? 4.492 9.734 -9.789 1 79.25 103 ASP A C 1
ATOM 770 O O . ASP A 1 103 ? 4.332 9.695 -11.016 1 79.25 103 ASP A O 1
ATOM 774 N N . ASP A 1 104 ? 3.852 10.445 -9.031 1 75.62 104 ASP A N 1
ATOM 775 C CA . ASP A 1 104 ? 2.867 11.391 -9.547 1 75.62 104 ASP A CA 1
ATOM 776 C C . ASP A 1 104 ? 3.488 12.773 -9.75 1 75.62 104 ASP A C 1
ATOM 778 O O . ASP A 1 104 ? 3.811 13.461 -8.781 1 75.62 104 ASP A O 1
ATOM 782 N N . PRO A 1 105 ? 3.668 13.086 -10.992 1 68.38 105 PRO A N 1
ATOM 783 C CA . PRO A 1 105 ? 4.27 14.398 -11.25 1 68.38 105 PRO A CA 1
ATOM 784 C C . PRO A 1 105 ? 3.531 15.531 -10.539 1 68.38 105 PRO A C 1
ATOM 786 O O . PRO A 1 105 ? 4.148 16.531 -10.148 1 68.38 105 PRO A O 1
ATOM 789 N N . GLN A 1 106 ? 2.213 15.422 -10.422 1 67.06 106 GLN A N 1
ATOM 790 C CA . GLN A 1 106 ? 1.426 16.453 -9.734 1 67.06 106 GLN A CA 1
ATOM 791 C C . GLN A 1 106 ? 1.805 16.547 -8.266 1 67.06 106 GLN A C 1
ATOM 793 O O . GLN A 1 106 ? 1.53 17.547 -7.609 1 67.06 106 GLN A O 1
ATOM 798 N N . GLN A 1 107 ? 2.42 15.5 -7.816 1 67.81 107 GLN A N 1
ATOM 799 C CA . GLN A 1 107 ? 2.793 15.469 -6.406 1 67.81 107 GLN A CA 1
ATOM 800 C C . GLN A 1 107 ? 4.273 15.797 -6.223 1 67.81 107 GLN A C 1
ATOM 802 O O . GLN A 1 107 ? 4.664 16.406 -5.227 1 67.81 107 GLN A O 1
ATOM 807 N N . LEU A 1 108 ? 5.086 15.359 -7.133 1 63.66 108 LEU A N 1
ATOM 808 C CA . LEU A 1 108 ? 6.531 15.445 -6.961 1 63.66 108 LEU A CA 1
ATOM 809 C C . LEU A 1 108 ? 6.992 16.906 -7.004 1 63.66 108 LEU A C 1
ATOM 811 O O . LEU A 1 108 ? 7.668 17.375 -6.086 1 63.66 108 LEU A O 1
ATOM 815 N N . ALA A 1 109 ? 6.648 17.609 -8.062 1 60.25 109 ALA A N 1
ATOM 816 C CA . ALA A 1 109 ? 7.164 18.969 -8.273 1 60.25 109 ALA A CA 1
ATOM 817 C C . ALA A 1 109 ? 6.746 19.891 -7.133 1 60.25 109 ALA A C 1
ATOM 819 O O . ALA A 1 109 ? 7.578 20.594 -6.555 1 60.25 109 ALA A O 1
ATOM 820 N N . PRO A 1 110 ? 5.504 19.766 -6.84 1 58.38 110 PRO A N 1
ATOM 821 C CA . PRO A 1 110 ? 5.086 20.688 -5.793 1 58.38 110 PRO A CA 1
ATOM 822 C C . PRO A 1 110 ? 5.395 20.188 -4.387 1 58.38 110 PRO A C 1
ATOM 824 O O . PRO A 1 110 ? 5.223 20.906 -3.406 1 58.38 110 PRO A O 1
ATOM 827 N N . SER A 1 111 ? 5.902 18.891 -4.363 1 60.22 111 SER A N 1
ATOM 828 C CA . SER A 1 111 ? 6.059 18.266 -3.051 1 60.22 111 SER A CA 1
ATOM 829 C C . SER A 1 111 ? 6.906 19.141 -2.129 1 60.22 111 SER A C 1
ATOM 831 O O . SER A 1 111 ? 6.547 19.359 -0.967 1 60.22 111 SER A O 1
ATOM 833 N N . LEU A 1 112 ? 7.988 19.547 -2.74 1 61.28 112 LEU A N 1
ATOM 834 C CA . LEU A 1 112 ? 8.875 20.375 -1.937 1 61.28 112 LEU A CA 1
ATOM 835 C C . LEU A 1 112 ? 8.148 21.609 -1.417 1 61.28 112 LEU A C 1
ATOM 837 O O . LEU A 1 112 ? 8.156 21.875 -0.215 1 61.28 112 LEU A O 1
ATOM 841 N N . LYS A 1 113 ? 7.539 22.234 -2.346 1 63.09 113 LYS A N 1
ATOM 842 C CA . LYS A 1 113 ? 6.859 23.469 -1.971 1 63.09 113 LYS A CA 1
ATOM 843 C C . LYS A 1 113 ? 5.727 23.203 -0.985 1 63.09 113 LYS A C 1
ATOM 845 O O . LYS A 1 113 ? 5.566 23.922 -0 1 63.09 113 LYS A O 1
ATOM 850 N N . HIS A 1 114 ? 5.105 22.141 -1.187 1 65.06 114 HIS A N 1
ATOM 851 C CA . HIS A 1 114 ? 3.955 21.797 -0.353 1 65.06 114 HIS A CA 1
ATOM 852 C C . HIS A 1 114 ? 4.391 21.422 1.059 1 65.06 114 HIS A C 1
ATOM 854 O O . HIS A 1 114 ? 3.893 21.984 2.037 1 65.06 114 HIS A O 1
ATOM 860 N N . LEU A 1 115 ? 5.355 20.609 1.133 1 71.19 115 LEU A N 1
ATOM 861 C CA . LEU A 1 115 ? 5.773 20.141 2.451 1 71.19 115 LEU A CA 1
ATOM 862 C C . LEU A 1 115 ? 6.418 21.266 3.248 1 71.19 115 LEU A C 1
ATOM 864 O O . LEU A 1 115 ? 6.285 21.328 4.473 1 71.19 115 LEU A O 1
ATOM 868 N N . LEU A 1 116 ? 7.031 22.125 2.492 1 68.38 116 LEU A N 1
ATOM 869 C CA . LEU A 1 116 ? 7.617 23.281 3.148 1 68.38 116 LEU A CA 1
ATOM 870 C C . LEU A 1 116 ? 6.531 24.219 3.688 1 68.38 116 LEU A C 1
ATOM 872 O O . LEU A 1 116 ? 6.668 24.766 4.781 1 68.38 116 LEU A O 1
ATOM 876 N N . SER A 1 117 ? 5.543 24.266 2.91 1 68.94 117 SER A N 1
ATOM 877 C CA . SER A 1 117 ? 4.453 25.156 3.303 1 68.94 117 SER A CA 1
ATOM 878 C C . SER A 1 117 ? 3.734 24.625 4.543 1 68.94 117 SER A C 1
ATOM 880 O O . SER A 1 117 ? 3.102 25.391 5.27 1 68.94 117 SER A O 1
ATOM 882 N N . TYR A 1 118 ? 3.961 23.344 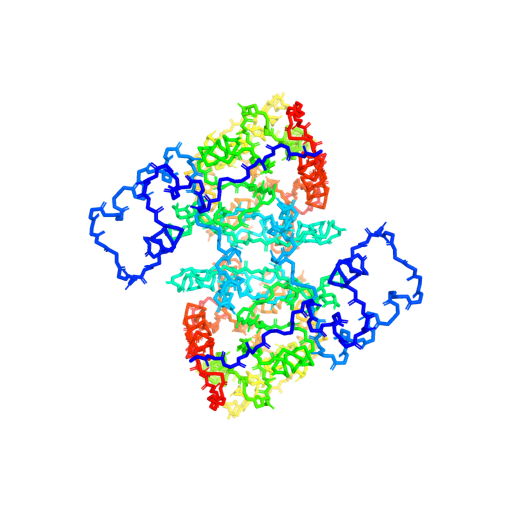4.777 1 74 118 TYR A N 1
ATOM 883 C CA . TYR A 1 118 ? 3.316 22.734 5.941 1 74 118 TYR A CA 1
ATOM 884 C C . TYR A 1 118 ? 4.27 22.688 7.129 1 74 118 TYR A C 1
ATOM 886 O O . TYR A 1 118 ? 3.93 22.141 8.18 1 74 118 TYR A O 1
ATOM 894 N N . HIS A 1 119 ? 5.414 23.172 6.945 1 75.31 119 HIS A N 1
ATOM 895 C CA . HIS A 1 119 ? 6.422 23.234 8 1 75.31 119 HIS A CA 1
ATOM 896 C C . HIS A 1 119 ? 6.664 21.844 8.602 1 75.31 119 HIS A C 1
ATOM 898 O O . HIS A 1 119 ? 6.641 21.688 9.82 1 75.31 119 HIS A O 1
ATOM 904 N N . VAL A 1 120 ? 6.93 20.969 7.785 1 85.19 120 VAL A N 1
ATOM 905 C CA . VAL A 1 120 ? 7.164 19.609 8.273 1 85.19 120 VAL A CA 1
ATOM 906 C C . VAL A 1 120 ? 8.391 19.594 9.18 1 85.19 120 VAL A C 1
ATOM 908 O O . VAL A 1 120 ? 9.344 20.344 8.961 1 85.19 120 VAL A O 1
ATOM 911 N N . ALA A 1 121 ? 8.266 18.75 10.156 1 89.25 121 ALA A N 1
ATOM 912 C CA . ALA A 1 121 ? 9.375 18.609 11.094 1 89.25 121 ALA A CA 1
ATOM 913 C C . ALA A 1 121 ? 10.516 17.812 10.484 1 89.25 121 ALA A C 1
ATOM 915 O O . ALA A 1 121 ? 11.672 17.922 10.906 1 89.25 121 ALA A O 1
ATOM 916 N N . GLY A 1 122 ? 10.203 17.016 9.547 1 93.19 122 GLY A N 1
ATOM 917 C CA . GLY A 1 122 ? 11.164 16.172 8.867 1 93.19 122 GLY A CA 1
ATOM 918 C C . GLY A 1 122 ? 10.555 15.383 7.719 1 93.19 122 GLY A C 1
ATOM 919 O O . GLY A 1 122 ? 9.336 15.438 7.5 1 93.19 122 GLY A O 1
ATOM 920 N N . VAL A 1 123 ? 11.445 14.719 6.98 1 92.69 123 VAL A N 1
ATOM 921 C CA . VAL A 1 123 ? 11.008 13.977 5.805 1 92.69 123 VAL A CA 1
ATOM 922 C C . VAL A 1 123 ? 11.688 12.609 5.77 1 92.69 123 VAL A C 1
ATOM 924 O O . VAL A 1 123 ? 12.883 12.492 6.07 1 92.69 123 VAL A O 1
ATOM 927 N N . ILE A 1 124 ? 10.883 11.656 5.457 1 94.31 124 ILE A N 1
ATOM 928 C CA . ILE A 1 124 ? 11.398 10.32 5.176 1 94.31 124 ILE A CA 1
ATOM 929 C C . ILE A 1 124 ? 11.242 10.016 3.686 1 94.31 124 ILE A C 1
ATOM 931 O O . ILE A 1 124 ? 10.148 10.125 3.133 1 94.31 124 ILE A O 1
ATOM 935 N N . ILE A 1 125 ? 12.305 9.672 3.068 1 91.12 125 ILE A N 1
ATOM 936 C CA . ILE A 1 125 ? 12.289 9.32 1.653 1 91.12 125 ILE A CA 1
ATOM 937 C C . ILE A 1 125 ? 12.656 7.852 1.484 1 91.12 125 ILE A C 1
ATOM 939 O O . ILE A 1 125 ? 13.711 7.406 1.947 1 91.12 125 ILE A O 1
ATOM 943 N N . THR A 1 126 ? 11.758 7.121 0.913 1 88.56 126 THR A N 1
ATOM 944 C CA . THR A 1 126 ? 11.977 5.691 0.741 1 88.56 126 THR A CA 1
ATOM 945 C C . THR A 1 126 ? 12.562 5.395 -0.638 1 88.56 126 THR A C 1
ATOM 947 O O . THR A 1 126 ? 12.734 6.305 -1.453 1 88.56 126 THR A O 1
ATOM 950 N N . SER A 1 127 ? 12.883 4.102 -0.82 1 70.94 127 SER A N 1
ATOM 951 C CA . SER A 1 127 ? 13.539 3.664 -2.049 1 70.94 127 SER A CA 1
ATOM 952 C C . SER A 1 127 ? 12.703 4.012 -3.275 1 70.94 127 SER A C 1
ATOM 954 O O . SER A 1 127 ? 11.492 4.242 -3.164 1 70.94 127 SER A O 1
ATOM 956 N N . GLY A 1 128 ? 13.32 4.004 -4.445 1 62.44 128 GLY A N 1
ATOM 957 C CA . GLY A 1 128 ? 12.688 4.309 -5.719 1 62.44 128 GLY A CA 1
ATOM 958 C C . GLY A 1 128 ? 12.289 5.766 -5.852 1 62.44 128 GLY A C 1
ATOM 959 O O . GLY A 1 128 ? 11.867 6.203 -6.926 1 62.44 128 GLY A O 1
ATOM 960 N N . ALA A 1 129 ? 12.438 6.43 -4.578 1 62.19 129 ALA A N 1
ATOM 961 C CA . ALA A 1 129 ? 11.867 7.773 -4.516 1 62.19 129 ALA A CA 1
ATOM 962 C C . ALA A 1 129 ? 12.742 8.773 -5.258 1 62.19 129 ALA A C 1
ATOM 964 O O . ALA A 1 129 ? 13.891 8.477 -5.586 1 62.19 129 ALA A O 1
ATOM 965 N N . PRO A 1 130 ? 12.352 10.32 -5.281 1 65.06 130 PRO A N 1
ATOM 966 C CA . PRO A 1 130 ? 12.758 11.461 -6.113 1 65.06 130 PRO A CA 1
ATOM 967 C C . PRO A 1 130 ? 14.273 11.641 -6.16 1 65.06 130 PRO A C 1
ATOM 969 O O . PRO A 1 130 ? 15.008 10.961 -5.438 1 65.06 130 PRO A O 1
ATOM 972 N N . PRO A 1 131 ? 14.586 12.367 -7.043 1 70.44 131 PRO A N 1
ATOM 973 C CA . PRO A 1 131 ? 15.992 12.758 -7.148 1 70.44 131 PRO A CA 1
ATOM 974 C C . PRO A 1 131 ? 16.562 13.266 -5.832 1 70.44 131 PRO A C 1
ATOM 976 O O . PRO A 1 131 ? 15.844 13.867 -5.031 1 70.44 131 PRO A O 1
ATOM 979 N N . LEU A 1 132 ? 17.797 12.977 -5.547 1 77 132 LEU A N 1
ATOM 980 C CA . LEU A 1 132 ? 18.5 13.352 -4.324 1 77 132 LEU A CA 1
ATOM 981 C C . LEU A 1 132 ? 18.422 14.852 -4.09 1 77 132 LEU A C 1
ATOM 983 O O . LEU A 1 132 ? 18.547 15.32 -2.953 1 77 132 LEU A O 1
ATOM 987 N N . GLU A 1 133 ? 18.156 15.539 -5.113 1 77.88 133 GLU A N 1
ATOM 988 C CA . GLU A 1 133 ? 18.047 16.984 -5.035 1 77.88 133 GLU A CA 1
ATOM 989 C C . GLU A 1 133 ? 16.938 17.422 -4.094 1 77.88 133 GLU A C 1
ATOM 991 O O . GLU A 1 133 ? 17.031 18.453 -3.436 1 77.88 133 GLU A O 1
ATOM 996 N N . LEU A 1 134 ? 16.047 16.594 -4.039 1 78.94 134 LEU A N 1
ATOM 997 C CA . LEU A 1 134 ? 14.922 16.906 -3.156 1 78.94 134 LEU A CA 1
ATOM 998 C C . LEU A 1 134 ? 15.359 16.875 -1.695 1 78.94 134 LEU A C 1
ATOM 1000 O O . LEU A 1 134 ? 15 17.766 -0.917 1 78.94 134 LEU A O 1
ATOM 1004 N N . ALA A 1 135 ? 16.141 15.859 -1.368 1 85.69 135 ALA A N 1
ATOM 1005 C CA . ALA A 1 135 ? 16.672 15.766 -0.011 1 85.69 135 ALA A CA 1
ATOM 1006 C C . ALA A 1 135 ? 17.578 16.953 0.316 1 85.69 135 ALA A C 1
ATOM 1008 O O . ALA A 1 135 ? 17.5 17.516 1.415 1 85.69 135 ALA A O 1
ATOM 1009 N N . GLU A 1 136 ? 18.312 17.391 -0.647 1 86.69 136 GLU A N 1
ATOM 1010 C CA . GLU A 1 136 ? 19.219 18.516 -0.469 1 86.69 136 GLU A CA 1
ATOM 1011 C C . GLU A 1 136 ? 18.438 19.797 -0.185 1 86.69 136 GLU A C 1
ATOM 1013 O O . GLU A 1 136 ? 18.859 20.609 0.637 1 86.69 136 GLU A O 1
ATOM 1018 N N . GLU A 1 137 ? 17.406 19.922 -0.863 1 82.5 137 GLU A N 1
ATOM 1019 C CA . GLU A 1 137 ? 16.578 21.109 -0.689 1 82.5 137 GLU A CA 1
ATOM 1020 C C . GLU A 1 137 ? 16 21.172 0.722 1 82.5 137 GLU A C 1
ATOM 1022 O O . GLU A 1 137 ? 15.961 22.25 1.327 1 82.5 137 GLU A O 1
ATOM 1027 N N . TYR A 1 138 ? 15.617 20.062 1.207 1 85.81 138 TYR A N 1
ATOM 1028 C CA . TYR A 1 138 ? 15.102 20.031 2.57 1 85.81 138 TYR A CA 1
ATOM 1029 C C . TYR A 1 138 ? 16.203 20.344 3.578 1 85.81 138 TYR A C 1
ATOM 1031 O O . TYR A 1 138 ? 16.016 21.156 4.484 1 85.81 138 TYR A O 1
ATOM 1039 N N . LEU A 1 139 ? 17.312 19.781 3.385 1 88.12 139 LEU A N 1
ATOM 1040 C CA . LEU A 1 139 ? 18.438 19.953 4.297 1 88.12 139 LEU A CA 1
ATOM 1041 C C . LEU A 1 139 ? 18.906 21.406 4.305 1 88.12 139 LEU A C 1
ATOM 1043 O O . LEU A 1 139 ? 19.266 21.938 5.359 1 88.12 139 LEU A O 1
ATOM 1047 N N . ALA A 1 140 ? 18.844 21.984 3.166 1 83.69 140 ALA A N 1
ATOM 1048 C CA . ALA A 1 140 ? 19.25 23.391 3.045 1 83.69 140 ALA A CA 1
ATOM 1049 C C . ALA A 1 140 ? 18.344 24.297 3.869 1 83.69 140 ALA A C 1
ATOM 1051 O O . ALA A 1 140 ? 18.75 25.375 4.301 1 83.69 140 ALA A O 1
ATOM 1052 N N . ARG A 1 141 ? 17.219 23.844 4.117 1 79.25 141 ARG A N 1
ATOM 1053 C CA . ARG A 1 141 ? 16.234 24.609 4.871 1 79.25 141 ARG A CA 1
ATOM 1054 C C . ARG A 1 141 ? 16.125 24.109 6.305 1 79.25 141 ARG A C 1
ATOM 1056 O O . ARG A 1 141 ? 15.156 24.406 7 1 79.25 141 ARG A O 1
ATOM 1063 N N . LYS A 1 142 ? 17.047 23.234 6.637 1 86.44 142 LYS A N 1
ATOM 1064 C CA . LYS A 1 142 ? 17.203 22.719 7.992 1 86.44 142 LYS A CA 1
ATOM 1065 C C . LYS A 1 142 ? 16.047 21.812 8.367 1 86.44 142 LYS A C 1
ATOM 1067 O O . LYS A 1 142 ? 15.578 21.812 9.508 1 86.44 142 LYS A O 1
ATOM 1072 N N . ILE A 1 143 ? 15.547 21.156 7.383 1 87.88 143 ILE A N 1
ATOM 1073 C CA . ILE A 1 143 ? 14.57 20.094 7.602 1 87.88 143 ILE A CA 1
ATOM 1074 C C . ILE A 1 143 ? 15.266 18.734 7.562 1 87.88 143 ILE A C 1
ATOM 1076 O O . ILE A 1 143 ? 15.82 18.344 6.535 1 87.88 143 ILE A O 1
ATOM 1080 N N . PRO A 1 144 ? 15.211 18.016 8.703 1 94.94 144 PRO A N 1
ATOM 1081 C CA . PRO A 1 144 ? 15.867 16.703 8.734 1 94.94 144 PRO A CA 1
ATOM 1082 C C . PRO A 1 144 ? 15.297 15.727 7.719 1 94.94 144 PRO A C 1
ATOM 1084 O O . PRO A 1 144 ? 14.086 15.711 7.488 1 94.94 144 PRO A O 1
ATOM 1087 N N . VAL A 1 145 ? 16.203 14.961 7.109 1 93.5 145 VAL A N 1
ATOM 1088 C CA . VAL A 1 145 ? 15.812 13.938 6.141 1 93.5 145 VAL A CA 1
ATOM 1089 C C . VAL A 1 145 ? 16.422 12.594 6.539 1 93.5 145 VAL A C 1
ATOM 1091 O O . VAL A 1 145 ? 17.594 12.516 6.891 1 93.5 145 VAL A O 1
ATOM 1094 N N . THR A 1 146 ? 15.625 11.594 6.551 1 95.56 146 THR A N 1
ATOM 1095 C CA . THR A 1 146 ? 16.109 10.227 6.668 1 95.56 146 THR A CA 1
ATOM 1096 C C . THR A 1 146 ? 15.781 9.43 5.406 1 95.56 146 THR A C 1
ATOM 1098 O O . THR A 1 146 ? 14.648 9.453 4.922 1 95.56 146 THR A O 1
ATOM 1101 N N . LEU A 1 147 ? 16.766 8.797 4.875 1 93.94 147 LEU A N 1
ATOM 1102 C CA . LEU A 1 147 ? 16.625 7.949 3.699 1 93.94 147 LEU A CA 1
ATOM 1103 C C . LEU A 1 147 ? 16.5 6.484 4.102 1 93.94 147 LEU A C 1
ATOM 1105 O O . LEU A 1 147 ? 17.203 6.023 5.004 1 93.94 147 LEU A O 1
ATOM 1109 N N . ILE A 1 148 ? 15.57 5.793 3.453 1 94.19 148 ILE A N 1
ATOM 1110 C CA . ILE A 1 148 ? 15.453 4.355 3.668 1 94.19 148 ILE A CA 1
ATOM 1111 C C . ILE A 1 148 ? 15.82 3.609 2.385 1 94.19 148 ILE A C 1
ATOM 1113 O O . ILE A 1 148 ? 15.211 3.836 1.334 1 94.19 148 ILE A O 1
ATOM 1117 N N . ASN A 1 149 ? 16.766 2.695 2.459 1 91.06 149 ASN A N 1
ATOM 1118 C CA . ASN A 1 149 ? 17.219 1.859 1.354 1 91.06 149 ASN A CA 1
ATOM 1119 C C . ASN A 1 149 ? 17.656 2.703 0.159 1 91.06 149 ASN A C 1
ATOM 1121 O O . ASN A 1 149 ? 17.328 2.379 -0.985 1 91.06 149 ASN A O 1
ATOM 1125 N N . ARG A 1 150 ? 18.297 3.74 0.493 1 84.5 150 ARG A N 1
ATOM 1126 C CA . ARG A 1 150 ? 18.875 4.645 -0.492 1 84.5 150 ARG A CA 1
ATOM 1127 C C . ARG A 1 150 ? 20.297 5.035 -0.1 1 84.5 150 ARG A C 1
ATOM 1129 O O . ARG A 1 150 ? 20.672 4.965 1.075 1 84.5 150 ARG A O 1
ATOM 1136 N N . HIS A 1 151 ? 21.016 5.355 -1.182 1 77.25 151 HIS A N 1
ATOM 1137 C CA . HIS A 1 151 ? 22.344 5.867 -0.897 1 77.25 151 HIS A CA 1
ATOM 1138 C C . HIS A 1 151 ? 22.469 7.344 -1.249 1 77.25 151 HIS A C 1
ATOM 1140 O O . HIS A 1 151 ? 21.969 7.777 -2.295 1 77.25 151 HIS A O 1
ATOM 1146 N N . ALA A 1 152 ? 22.797 8.055 -0.305 1 71.94 152 ALA A N 1
ATOM 1147 C CA . ALA A 1 152 ? 23.234 9.422 -0.581 1 71.94 152 ALA A CA 1
ATOM 1148 C C . ALA A 1 152 ? 24.281 9.875 0.432 1 71.94 152 ALA A C 1
ATOM 1150 O O . ALA A 1 152 ? 24.172 9.586 1.626 1 71.94 152 ALA A O 1
ATOM 1151 N N . GLU A 1 153 ? 25.375 10.281 -0.12 1 77.19 153 GLU A N 1
ATOM 1152 C CA . GLU A 1 153 ? 26.328 10.938 0.765 1 77.19 153 GLU A CA 1
ATOM 1153 C C . GLU A 1 153 ? 26 12.422 0.928 1 77.19 153 GLU A C 1
ATOM 1155 O O . GLU A 1 153 ? 26.625 13.273 0.3 1 77.19 153 GLU A O 1
ATOM 1160 N N . LEU A 1 154 ? 24.984 12.625 1.594 1 81.94 154 LEU A N 1
ATOM 1161 C CA . LEU A 1 154 ? 24.547 13.984 1.872 1 81.94 154 LEU A CA 1
ATOM 1162 C C . LEU A 1 154 ? 24.812 14.359 3.326 1 81.94 154 LEU A C 1
ATOM 1164 O O . LEU A 1 154 ? 24.297 13.719 4.242 1 81.94 154 LEU A O 1
ATOM 1168 N N . PRO A 1 155 ? 25.672 15.344 3.467 1 85.88 155 PRO A N 1
ATOM 1169 C CA . PRO A 1 155 ? 25.922 15.758 4.848 1 85.88 155 PRO A CA 1
ATOM 1170 C C . PRO A 1 155 ? 24.656 16.125 5.598 1 85.88 155 PRO A C 1
ATOM 1172 O O . PRO A 1 155 ? 23.797 16.844 5.055 1 85.88 155 PRO A O 1
ATOM 1175 N N . GLY A 1 156 ? 24.531 15.562 6.719 1 89.12 156 GLY A N 1
ATOM 1176 C CA . GLY A 1 156 ? 23.391 15.906 7.555 1 89.12 156 GLY A CA 1
ATOM 1177 C C . GLY A 1 156 ? 22.172 15.055 7.27 1 89.12 156 GLY A C 1
ATOM 1178 O O . GLY A 1 156 ? 21.109 15.266 7.863 1 89.12 156 GLY A O 1
ATOM 1179 N N . CYS A 1 157 ? 22.328 14.062 6.422 1 93 157 CYS A N 1
ATOM 1180 C CA . CYS A 1 157 ? 21.219 13.172 6.07 1 93 157 CYS A CA 1
ATOM 1181 C C . CYS A 1 157 ? 21.438 11.781 6.652 1 93 157 CYS A C 1
ATOM 1183 O O . CYS A 1 157 ? 22.5 11.18 6.461 1 93 157 CYS A O 1
ATOM 1185 N N . ASP A 1 158 ? 20.484 11.336 7.445 1 95.5 158 ASP A N 1
ATOM 1186 C CA . ASP A 1 158 ? 20.578 9.992 8.008 1 95.5 158 ASP A CA 1
ATOM 1187 C C . ASP A 1 158 ? 20.047 8.953 7.023 1 95.5 158 ASP A C 1
ATOM 1189 O O . ASP A 1 158 ? 19.219 9.266 6.164 1 95.5 158 ASP A O 1
ATOM 1193 N N . ARG A 1 159 ? 20.625 7.809 7.168 1 95.12 159 ARG A N 1
ATOM 1194 C CA . ARG A 1 159 ? 20.234 6.727 6.27 1 95.12 159 ARG A CA 1
ATOM 1195 C C . ARG A 1 159 ? 20.062 5.418 7.031 1 95.12 159 ARG A C 1
ATOM 1197 O O . ARG A 1 159 ? 20.812 5.121 7.953 1 95.12 159 ARG A O 1
ATOM 1204 N N . VAL A 1 160 ? 19.047 4.695 6.676 1 96.62 160 VAL A N 1
ATOM 1205 C CA . VAL A 1 160 ? 18.812 3.328 7.133 1 96.62 160 VAL A CA 1
ATOM 1206 C C . VAL A 1 160 ? 18.688 2.393 5.93 1 96.62 160 VAL A C 1
ATOM 1208 O O . VAL A 1 160 ? 17.953 2.686 4.98 1 96.62 160 VAL A O 1
ATOM 1211 N N . SER A 1 161 ? 19.438 1.328 5.938 1 95.62 161 SER A N 1
ATOM 1212 C CA . SER A 1 161 ? 19.359 0.372 4.836 1 95.62 161 SER A CA 1
ATOM 1213 C C . SER A 1 161 ? 19.438 -1.063 5.344 1 95.62 161 SER A C 1
ATOM 1215 O O . SER A 1 161 ? 19.938 -1.312 6.445 1 95.62 161 SER A O 1
ATOM 1217 N N . SER A 1 162 ? 18.859 -1.913 4.57 1 97.31 162 SER A N 1
ATOM 1218 C CA . SER A 1 162 ? 19.094 -3.33 4.824 1 97.31 162 SER A CA 1
ATOM 1219 C C . SER A 1 162 ? 20.531 -3.721 4.48 1 97.31 162 SER A C 1
ATOM 1221 O O . SER A 1 162 ? 21.172 -3.061 3.666 1 97.31 162 SER A O 1
ATOM 1223 N N . ASP A 1 163 ? 21.047 -4.668 5.133 1 98 163 ASP A N 1
ATOM 1224 C CA . ASP A 1 163 ? 22.359 -5.195 4.809 1 98 163 ASP A CA 1
ATOM 1225 C C . ASP A 1 163 ? 22.328 -5.988 3.504 1 98 163 ASP A C 1
ATOM 1227 O O . ASP A 1 163 ? 22.344 -7.223 3.521 1 98 163 ASP A O 1
ATOM 1231 N N . ASN A 1 164 ? 22.344 -5.238 2.475 1 97.31 164 ASN A N 1
ATOM 1232 C CA . ASN A 1 164 ? 22.234 -5.801 1.133 1 97.31 164 ASN A CA 1
ATOM 1233 C C . ASN A 1 164 ? 23.391 -6.742 0.824 1 97.31 164 ASN A C 1
ATOM 1235 O O . ASN A 1 164 ? 23.203 -7.797 0.215 1 97.31 164 ASN A O 1
ATOM 1239 N N . ALA A 1 165 ? 24.562 -6.348 1.247 1 97.62 165 ALA A N 1
ATOM 1240 C CA . ALA A 1 165 ? 25.734 -7.18 1.011 1 97.62 165 ALA A CA 1
ATOM 1241 C C . ALA A 1 165 ? 25.609 -8.531 1.715 1 97.62 165 ALA A C 1
ATOM 1243 O O . ALA A 1 165 ? 25.922 -9.57 1.136 1 97.62 165 ALA A O 1
ATOM 1244 N N . LEU A 1 166 ? 25.125 -8.453 2.939 1 98.38 166 LEU A N 1
ATOM 1245 C CA . LEU A 1 166 ? 24.859 -9.695 3.658 1 98.38 166 LEU A CA 1
ATOM 1246 C C . LEU A 1 166 ? 23.859 -10.555 2.906 1 98.38 166 LEU A C 1
ATOM 1248 O O . LEU A 1 166 ? 24.016 -11.773 2.822 1 98.38 166 LEU A O 1
ATOM 1252 N N . GLY A 1 167 ? 22.859 -9.93 2.387 1 98.75 167 GLY A N 1
ATOM 1253 C CA . GLY A 1 167 ? 21.875 -10.664 1.597 1 98.75 167 GLY A CA 1
ATOM 1254 C C . GLY A 1 167 ? 22.484 -11.352 0.39 1 98.75 167 GLY A C 1
ATOM 1255 O O . GLY A 1 167 ? 22.172 -12.516 0.107 1 98.75 167 GLY A O 1
ATOM 1256 N N . GLY A 1 168 ? 23.312 -10.586 -0.298 1 98.5 168 GLY A N 1
ATOM 1257 C CA . GLY A 1 168 ? 24.031 -11.188 -1.405 1 98.5 168 GLY A CA 1
ATOM 1258 C C . GLY A 1 168 ? 24.891 -12.375 -0.987 1 98.5 168 GLY A C 1
ATOM 1259 O O . GLY A 1 168 ? 24.922 -13.398 -1.673 1 98.5 168 GLY A O 1
ATOM 1260 N N . LYS A 1 169 ? 25.547 -12.234 0.148 1 98.56 169 LYS A N 1
ATOM 1261 C CA . LYS A 1 169 ? 26.375 -13.305 0.689 1 98.56 169 LYS A CA 1
ATOM 1262 C C . LYS A 1 169 ? 25.547 -14.547 0.988 1 98.56 169 LYS A C 1
ATOM 1264 O O . LYS A 1 169 ? 25.938 -15.656 0.616 1 98.56 169 LYS A O 1
ATOM 1269 N N . LEU A 1 170 ? 24.453 -14.398 1.65 1 98.69 170 LEU A N 1
ATOM 1270 C CA . LEU A 1 170 ? 23.578 -15.516 2.023 1 98.69 170 LEU A CA 1
ATOM 1271 C C . LEU A 1 170 ? 23.094 -16.25 0.785 1 98.69 170 LEU A C 1
ATOM 1273 O O . LEU A 1 170 ? 23.016 -17.484 0.778 1 98.69 170 LEU A O 1
ATOM 1277 N N . ALA A 1 171 ? 22.766 -15.477 -0.265 1 98.62 171 ALA A N 1
ATOM 1278 C CA . ALA A 1 171 ? 22.344 -16.078 -1.521 1 98.62 171 ALA A CA 1
ATOM 1279 C C . ALA A 1 171 ? 23.453 -16.938 -2.129 1 98.62 171 ALA A C 1
ATOM 1281 O O . ALA A 1 171 ? 23.203 -18.062 -2.549 1 98.62 171 ALA A O 1
ATOM 1282 N N . ALA A 1 172 ? 24.641 -16.406 -2.141 1 98.25 172 ALA A N 1
ATOM 1283 C CA . ALA A 1 172 ? 25.781 -17.141 -2.697 1 98.25 172 ALA A CA 1
ATOM 1284 C C . ALA A 1 172 ? 26.047 -18.422 -1.919 1 98.25 172 ALA A C 1
ATOM 1286 O O . ALA A 1 172 ? 26.266 -19.469 -2.512 1 98.25 172 ALA A O 1
ATOM 1287 N N . GLU A 1 173 ? 26.016 -18.281 -0.649 1 97.94 173 GLU A N 1
ATOM 1288 C CA . GLU A 1 173 ? 26.281 -19.438 0.206 1 97.94 173 GLU A CA 1
ATOM 1289 C C . GLU A 1 173 ? 25.25 -20.547 -0.029 1 97.94 173 GLU A C 1
ATOM 1291 O O . GLU A 1 173 ? 25.594 -21.719 -0.067 1 97.94 173 GLU A O 1
ATOM 1296 N N . LEU A 1 174 ? 24.031 -20.156 -0.183 1 98.19 174 LEU A N 1
ATOM 1297 C CA . LEU A 1 174 ? 22.984 -21.125 -0.451 1 98.19 174 LEU A CA 1
ATOM 1298 C C . LEU A 1 174 ? 23.234 -21.844 -1.777 1 98.19 174 LEU A C 1
ATOM 1300 O O . LEU A 1 174 ? 23.047 -23.062 -1.878 1 98.19 174 LEU A O 1
ATOM 1304 N N . LEU A 1 175 ? 23.625 -21.094 -2.748 1 97.19 175 LEU A N 1
ATOM 1305 C CA . LEU A 1 175 ? 23.844 -21.672 -4.074 1 97.19 175 LEU A CA 1
ATOM 1306 C C . LEU A 1 175 ? 25.062 -22.578 -4.078 1 97.19 175 LEU A C 1
ATOM 1308 O O . LEU A 1 175 ? 25.094 -23.594 -4.77 1 97.19 175 LEU A O 1
ATOM 1312 N N . HIS A 1 176 ? 26.094 -22.234 -3.307 1 95.81 176 HIS A N 1
ATOM 1313 C CA . HIS A 1 176 ? 27.25 -23.109 -3.139 1 95.81 176 HIS A CA 1
ATOM 1314 C C . HIS A 1 176 ? 26.844 -24.422 -2.484 1 95.81 176 HIS A C 1
ATOM 1316 O O . HIS A 1 176 ? 27.281 -25.5 -2.928 1 95.81 176 HIS A O 1
ATOM 1322 N N . ALA A 1 177 ? 26.062 -24.266 -1.471 1 95.38 177 ALA A N 1
ATOM 1323 C CA . ALA A 1 177 ? 25.609 -25.453 -0.748 1 95.38 177 ALA A CA 1
ATOM 1324 C C . ALA A 1 177 ? 24.828 -26.375 -1.664 1 95.38 177 ALA A C 1
ATOM 1326 O O . ALA A 1 177 ? 24.875 -27.609 -1.502 1 95.38 177 ALA A O 1
ATOM 1327 N N . GLY A 1 178 ? 24.156 -25.797 -2.633 1 93.31 178 GLY A N 1
ATOM 1328 C CA . GLY A 1 178 ? 23.375 -26.562 -3.598 1 93.31 178 GLY A CA 1
ATOM 1329 C C . GLY A 1 178 ? 24.219 -27.078 -4.758 1 93.31 178 GLY A C 1
ATOM 1330 O O . GLY A 1 178 ? 23.703 -27.75 -5.645 1 93.31 178 GLY A O 1
ATOM 1331 N N . GLN A 1 179 ? 25.516 -26.719 -4.785 1 91.12 179 GLN A N 1
ATOM 1332 C CA . GLN A 1 179 ? 26.484 -27.156 -5.789 1 91.12 179 GLN A CA 1
ATOM 1333 C C . GLN A 1 179 ? 26.109 -26.641 -7.176 1 91.12 179 GLN A C 1
ATOM 1335 O O . GLN A 1 179 ? 26.25 -27.344 -8.172 1 91.12 179 GLN A O 1
ATOM 1340 N N . CYS A 1 180 ? 25.516 -25.484 -7.145 1 92.12 180 CYS A N 1
ATOM 1341 C CA . CYS A 1 180 ? 25.25 -24.812 -8.414 1 92.12 180 CYS A CA 1
ATOM 1342 C C . CYS A 1 180 ? 26.531 -24.266 -9.039 1 92.12 180 CYS A C 1
ATOM 1344 O O . CYS A 1 180 ? 27.453 -23.891 -8.32 1 92.12 180 CYS A O 1
ATOM 1346 N N . ARG A 1 181 ? 26.547 -24.219 -10.328 1 93.31 181 ARG A N 1
ATOM 1347 C CA . ARG A 1 181 ? 27.719 -23.688 -11 1 93.31 181 ARG A CA 1
ATOM 1348 C C . ARG A 1 181 ? 27.344 -22.547 -11.938 1 93.31 181 ARG A C 1
ATOM 1350 O O . ARG A 1 181 ? 27.984 -21.484 -11.93 1 93.31 181 ARG A O 1
ATOM 1357 N N . ASP A 1 182 ? 26.297 -22.766 -12.727 1 96.56 182 ASP A N 1
ATOM 1358 C CA . ASP A 1 182 ? 25.844 -21.75 -13.664 1 96.56 182 ASP A CA 1
ATOM 1359 C C . ASP A 1 182 ? 24.672 -20.969 -13.086 1 96.56 182 ASP A C 1
ATOM 1361 O O . ASP A 1 182 ? 23.562 -21.5 -12.922 1 96.56 182 ASP A O 1
ATOM 1365 N N . VAL A 1 183 ? 24.984 -19.688 -12.82 1 97.31 183 VAL A N 1
ATOM 1366 C CA . VAL A 1 183 ? 24.016 -18.891 -12.055 1 97.31 183 VAL A CA 1
ATOM 1367 C C . VAL A 1 183 ? 23.719 -17.594 -12.781 1 97.31 183 VAL A C 1
ATOM 1369 O O . VAL A 1 183 ? 24.609 -17.016 -13.414 1 97.31 183 VAL A O 1
ATOM 1372 N N . GLY A 1 184 ? 22.438 -17.203 -12.781 1 98 184 GLY A N 1
ATOM 1373 C CA . GLY A 1 184 ? 22.047 -15.891 -13.266 1 98 184 GLY A CA 1
ATOM 1374 C C . GLY A 1 184 ? 21.719 -14.914 -12.156 1 98 184 GLY A C 1
ATOM 1375 O O . GLY A 1 184 ? 21.328 -15.32 -11.055 1 98 184 GLY A O 1
ATOM 1376 N N . PHE A 1 185 ? 21.922 -13.641 -12.43 1 98.31 185 PHE A N 1
ATOM 1377 C CA . PHE A 1 185 ? 21.453 -12.555 -11.57 1 98.31 185 PHE A CA 1
ATOM 1378 C C . PHE A 1 185 ? 20.547 -11.609 -12.344 1 98.31 185 PHE A C 1
ATOM 1380 O O . PHE A 1 185 ? 20.859 -11.203 -13.469 1 98.31 185 PHE A O 1
ATOM 1387 N N . ILE A 1 186 ? 19.375 -11.328 -11.758 1 98.56 186 ILE A N 1
ATOM 1388 C CA . ILE A 1 186 ? 18.469 -10.352 -12.359 1 98.56 186 ILE A CA 1
ATOM 1389 C C . ILE A 1 186 ? 18.266 -9.18 -11.398 1 98.56 186 ILE A C 1
ATOM 1391 O O . ILE A 1 186 ? 17.859 -9.359 -10.258 1 98.56 186 ILE A O 1
ATOM 1395 N N . GLY A 1 187 ? 18.609 -7.965 -11.797 1 97.5 187 GLY A N 1
ATOM 1396 C CA . GLY A 1 187 ? 18.453 -6.758 -11 1 97.5 187 GLY A CA 1
ATOM 1397 C C . GLY A 1 187 ? 17.812 -5.617 -11.766 1 97.5 187 GLY A C 1
ATOM 1398 O O . GLY A 1 187 ? 17.609 -5.711 -12.977 1 97.5 187 GLY A O 1
ATOM 1399 N N . GLU A 1 188 ? 17.375 -4.625 -10.883 1 91.88 188 GLU A N 1
ATOM 1400 C CA . GLU A 1 188 ? 16.828 -3.4 -11.469 1 91.88 188 GLU A CA 1
ATOM 1401 C C . GLU A 1 188 ? 17.938 -2.375 -11.711 1 91.88 188 GLU A C 1
ATOM 1403 O O . GLU A 1 188 ? 18.656 -1.994 -10.781 1 91.88 188 GLU A O 1
ATOM 1408 N N . ASN A 1 189 ? 18 -1.824 -12.781 1 85.69 189 ASN A N 1
ATOM 1409 C CA . ASN A 1 189 ? 18.875 -0.712 -13.125 1 85.69 189 ASN A CA 1
ATOM 1410 C C . ASN A 1 189 ? 20.203 -0.793 -12.375 1 85.69 189 ASN A C 1
ATOM 1412 O O . ASN A 1 189 ? 20.219 -0.943 -11.156 1 85.69 189 ASN A O 1
ATOM 1416 N N . ARG A 1 190 ? 21.281 -0.555 -12.945 1 81.5 190 ARG A N 1
ATOM 1417 C CA . ARG A 1 190 ? 22.609 -0.666 -12.336 1 81.5 190 ARG A CA 1
ATOM 1418 C C . ARG A 1 190 ? 22.859 0.47 -11.352 1 81.5 190 ARG A C 1
ATOM 1420 O O . ARG A 1 190 ? 23.688 0.345 -10.453 1 81.5 190 ARG A O 1
ATOM 1427 N N . ASP A 1 191 ? 22.047 1.453 -11.523 1 81 191 ASP A N 1
ATOM 1428 C CA . ASP A 1 191 ? 22.266 2.617 -10.672 1 81 191 ASP A CA 1
ATOM 1429 C C . ASP A 1 191 ? 21.438 2.529 -9.398 1 81 191 ASP A C 1
ATOM 1431 O O . ASP A 1 191 ? 21.594 3.342 -8.484 1 81 191 ASP A O 1
ATOM 1435 N N . ASN A 1 192 ? 20.641 1.575 -9.336 1 85.38 192 ASN A N 1
ATOM 1436 C CA . ASN A 1 192 ? 19.891 1.354 -8.102 1 85.38 192 ASN A CA 1
ATOM 1437 C C . ASN A 1 192 ? 20.797 0.908 -6.961 1 85.38 192 ASN A C 1
ATOM 1439 O O . ASN A 1 192 ? 21.5 -0.093 -7.078 1 85.38 192 ASN A O 1
ATOM 1443 N N . PHE A 1 193 ? 20.75 1.584 -5.945 1 86.19 193 PHE A N 1
ATOM 1444 C CA . PHE A 1 193 ? 21.672 1.384 -4.828 1 86.19 193 PHE A CA 1
ATOM 1445 C C . PHE A 1 193 ? 21.531 -0.022 -4.258 1 86.19 193 PHE A C 1
ATOM 1447 O O . PHE A 1 193 ? 22.516 -0.749 -4.133 1 86.19 193 PHE A O 1
ATOM 1454 N N . SER A 1 194 ? 20.344 -0.419 -3.904 1 92.19 194 SER A N 1
ATOM 1455 C CA . SER A 1 194 ? 20.125 -1.716 -3.275 1 92.19 194 SER A CA 1
ATOM 1456 C C . SER A 1 194 ? 20.516 -2.859 -4.199 1 92.19 194 SER A C 1
ATOM 1458 O O . SER A 1 194 ? 21.219 -3.791 -3.781 1 92.19 194 SER A O 1
ATOM 1460 N N . THR A 1 195 ? 20.094 -2.717 -5.449 1 94.19 195 THR A N 1
ATOM 1461 C CA . THR A 1 195 ? 20.406 -3.746 -6.43 1 94.19 195 THR A CA 1
ATOM 1462 C C . THR A 1 195 ? 21.922 -3.902 -6.566 1 94.19 195 THR A C 1
ATOM 1464 O O . THR A 1 195 ? 22.438 -5.023 -6.582 1 94.19 195 THR A O 1
ATOM 1467 N N . ARG A 1 196 ? 22.625 -2.826 -6.609 1 93.12 196 ARG A N 1
ATOM 1468 C CA . ARG A 1 196 ? 24.078 -2.857 -6.777 1 93.12 196 ARG A CA 1
ATOM 1469 C C . ARG A 1 196 ? 24.75 -3.508 -5.574 1 93.12 196 ARG A C 1
ATOM 1471 O O . ARG A 1 196 ? 25.641 -4.344 -5.734 1 93.12 196 ARG A O 1
ATOM 1478 N N . GLN A 1 197 ? 24.328 -3.168 -4.434 1 94.94 197 GLN A N 1
ATOM 1479 C CA . GLN A 1 197 ? 24.922 -3.729 -3.225 1 94.94 197 GLN A CA 1
ATOM 1480 C C . GLN A 1 197 ? 24.641 -5.227 -3.119 1 94.94 197 GLN A C 1
ATOM 1482 O O . GLN A 1 197 ? 25.516 -5.996 -2.705 1 94.94 197 GLN A O 1
ATOM 1487 N N . ARG A 1 198 ? 23.438 -5.598 -3.465 1 97.62 198 ARG A N 1
ATOM 1488 C CA . ARG A 1 198 ? 23.078 -7.008 -3.453 1 97.62 198 ARG A CA 1
ATOM 1489 C C . ARG A 1 198 ? 23.922 -7.797 -4.449 1 97.62 198 ARG A C 1
ATOM 1491 O O . ARG A 1 198 ? 24.438 -8.867 -4.121 1 97.62 198 ARG A O 1
ATOM 1498 N N . TYR A 1 199 ? 24.062 -7.191 -5.617 1 97.75 199 TYR A N 1
ATOM 1499 C CA . TYR A 1 199 ? 24.859 -7.836 -6.66 1 97.75 199 TYR A CA 1
ATOM 1500 C C . TYR A 1 199 ? 26.312 -7.957 -6.242 1 97.75 199 TYR A C 1
ATOM 1502 O O . TYR A 1 199 ? 26.906 -9.031 -6.348 1 97.75 199 TYR A O 1
ATOM 1510 N N . GLU A 1 200 ? 26.875 -6.852 -5.758 1 96.94 200 GLU A N 1
ATOM 1511 C CA . GLU A 1 200 ? 28.281 -6.84 -5.355 1 96.94 200 GLU A CA 1
ATOM 1512 C C . GLU A 1 200 ? 28.531 -7.797 -4.195 1 96.94 200 GLU A C 1
ATOM 1514 O O . GLU A 1 200 ? 29.531 -8.516 -4.176 1 96.94 200 GLU A O 1
ATOM 1519 N N . GLY A 1 201 ? 27.609 -7.754 -3.238 1 97.75 201 GLY A N 1
ATOM 1520 C CA . GLY A 1 201 ? 27.703 -8.711 -2.146 1 97.75 201 GLY A CA 1
ATOM 1521 C C . GLY A 1 201 ? 27.625 -10.156 -2.607 1 97.75 201 GLY A C 1
ATOM 1522 O O . GLY A 1 201 ? 28.344 -11.016 -2.078 1 97.75 201 GLY A O 1
ATOM 1523 N N . PHE A 1 202 ? 26.859 -10.398 -3.604 1 98.44 202 PHE A N 1
ATOM 1524 C CA . PHE A 1 202 ? 26.703 -11.727 -4.18 1 98.44 202 PHE A CA 1
ATOM 1525 C C . PHE A 1 202 ? 27.969 -12.156 -4.902 1 98.44 202 PHE A C 1
ATOM 1527 O O . PHE A 1 202 ? 28.531 -13.219 -4.617 1 98.44 202 PHE A O 1
ATOM 1534 N N . ILE A 1 203 ? 28.469 -11.312 -5.73 1 97.69 203 ILE A N 1
ATOM 1535 C CA . ILE A 1 203 ? 29.625 -11.617 -6.57 1 97.69 203 ILE A CA 1
ATOM 1536 C C . ILE A 1 203 ? 30.859 -11.844 -5.699 1 97.69 203 ILE A C 1
ATOM 1538 O O . ILE A 1 203 ? 31.703 -12.695 -6.008 1 97.69 203 ILE A O 1
ATOM 1542 N N . HIS A 1 204 ? 30.969 -11.102 -4.652 1 97.62 204 HIS A N 1
ATOM 1543 C CA . HIS A 1 204 ? 32.094 -11.219 -3.742 1 97.62 204 HIS A CA 1
ATOM 1544 C C . HIS A 1 204 ? 32.188 -12.625 -3.15 1 97.62 204 HIS A C 1
ATOM 1546 O O . HIS A 1 204 ? 33.281 -13.102 -2.848 1 97.62 204 HIS A O 1
ATOM 1552 N N . HIS A 1 205 ? 31.094 -13.258 -3.051 1 97.25 205 HIS A N 1
ATOM 1553 C CA . HIS A 1 205 ? 31.062 -14.57 -2.414 1 97.25 205 HIS A CA 1
ATOM 1554 C C . HIS A 1 205 ? 30.719 -15.664 -3.418 1 97.25 205 HIS A C 1
ATOM 1556 O O . HIS A 1 205 ? 30.391 -16.781 -3.031 1 97.25 205 HIS A O 1
ATOM 1562 N N . ALA A 1 206 ? 30.766 -15.312 -4.652 1 96.19 206 ALA A N 1
ATOM 1563 C CA . ALA A 1 206 ? 30.328 -16.234 -5.691 1 96.19 206 ALA A CA 1
ATOM 1564 C C . ALA A 1 206 ? 31.531 -16.891 -6.387 1 96.19 206 ALA A C 1
ATOM 1566 O O . ALA A 1 206 ? 31.438 -17.25 -7.566 1 96.19 206 ALA A O 1
ATOM 1567 N N . SER A 1 207 ? 32.594 -16.922 -5.645 1 93.12 207 SER A N 1
ATOM 1568 C CA . SER A 1 207 ? 33.75 -17.578 -6.238 1 93.12 207 SER A CA 1
ATOM 1569 C C . SER A 1 207 ? 33.406 -19 -6.66 1 93.12 207 SER A C 1
ATOM 1571 O O . SER A 1 207 ? 32.812 -19.75 -5.895 1 93.12 207 SER A O 1
ATOM 1573 N N . GLY A 1 208 ? 33.781 -19.391 -7.883 1 92.5 208 GLY A N 1
ATOM 1574 C CA . GLY A 1 208 ? 33.531 -20.734 -8.383 1 92.5 208 GLY A CA 1
ATOM 1575 C C . GLY A 1 208 ? 32.219 -20.844 -9.133 1 92.5 208 GLY A C 1
ATOM 1576 O O . GLY A 1 208 ? 31.953 -21.859 -9.781 1 92.5 208 GLY A O 1
ATOM 1577 N N . LEU A 1 209 ? 31.438 -19.781 -9.039 1 94.31 209 LEU A N 1
ATOM 1578 C CA . LEU A 1 209 ? 30.203 -19.734 -9.797 1 94.31 209 LEU A CA 1
ATOM 1579 C C . LEU A 1 209 ? 30.375 -18.953 -11.086 1 94.31 209 LEU A C 1
ATOM 1581 O O . LEU A 1 209 ? 31.062 -17.922 -11.102 1 94.31 209 LEU A O 1
ATOM 1585 N N . ALA A 1 210 ? 29.875 -19.406 -12.164 1 96.19 210 ALA A N 1
ATOM 1586 C CA . ALA A 1 210 ? 29.75 -18.641 -13.398 1 96.19 210 ALA A CA 1
ATOM 1587 C C . ALA A 1 210 ? 28.484 -17.781 -13.398 1 96.19 210 ALA A C 1
ATOM 1589 O O . ALA A 1 210 ? 27.391 -18.297 -13.633 1 96.19 210 ALA A O 1
ATOM 1590 N N . VAL A 1 211 ? 28.703 -16.5 -13.195 1 97 211 VAL A N 1
ATOM 1591 C CA . VAL A 1 211 ? 27.547 -15.617 -12.984 1 97 211 VAL A CA 1
ATOM 1592 C C . VAL A 1 211 ? 27.312 -14.773 -14.234 1 97 211 VAL A C 1
ATOM 1594 O O . VAL A 1 211 ? 28.219 -14.102 -14.719 1 97 211 VAL A O 1
ATOM 1597 N N . THR A 1 212 ? 26.141 -14.836 -14.789 1 97.25 212 THR A N 1
ATOM 1598 C CA . THR A 1 212 ? 25.688 -13.93 -15.836 1 97.25 212 THR A CA 1
ATOM 1599 C C . THR A 1 212 ? 24.625 -12.969 -15.289 1 97.25 212 THR A C 1
ATOM 1601 O O . THR A 1 212 ? 23.578 -13.398 -14.805 1 97.25 212 THR A O 1
ATOM 1604 N N . ALA A 1 213 ? 24.922 -11.695 -15.398 1 96.75 213 ALA A N 1
ATOM 1605 C CA . ALA A 1 213 ? 24.031 -10.703 -14.812 1 96.75 213 ALA A CA 1
ATOM 1606 C C . ALA A 1 213 ? 23.234 -9.984 -15.891 1 96.75 213 ALA A C 1
ATOM 1608 O O . ALA A 1 213 ? 23.75 -9.711 -16.984 1 96.75 213 ALA A O 1
ATOM 1609 N N . HIS A 1 214 ? 21.969 -9.789 -15.578 1 97.31 214 HIS A N 1
ATOM 1610 C CA . HIS A 1 214 ? 21.094 -8.953 -16.406 1 97.31 214 HIS A CA 1
ATOM 1611 C C . HIS A 1 214 ? 20.453 -7.852 -15.578 1 97.31 214 HIS A C 1
ATOM 1613 O O . HIS A 1 214 ? 19.75 -8.133 -14.602 1 97.31 214 HIS A O 1
ATOM 1619 N N . PHE A 1 215 ? 20.656 -6.637 -15.961 1 96.69 215 PHE A N 1
ATOM 1620 C CA . PHE A 1 215 ? 20.047 -5.484 -15.305 1 96.69 215 PHE A CA 1
ATOM 1621 C C . PHE A 1 215 ? 18.938 -4.898 -16.172 1 96.69 215 PHE A C 1
ATOM 1623 O O . PHE A 1 215 ? 19.203 -4.383 -17.25 1 96.69 215 PHE A O 1
ATOM 1630 N N . CYS A 1 216 ? 17.75 -4.996 -15.57 1 96.56 216 CYS A N 1
ATOM 1631 C CA . CYS A 1 216 ? 16.578 -4.492 -16.266 1 96.56 216 CYS A CA 1
ATOM 1632 C C . CYS A 1 216 ? 16.484 -2.973 -16.172 1 96.56 216 CYS A C 1
ATOM 1634 O O . CYS A 1 216 ? 17.016 -2.377 -15.227 1 96.56 216 CYS A O 1
ATOM 1636 N N . GLU A 1 217 ? 15.805 -2.41 -17.094 1 91.75 217 GLU A N 1
ATOM 1637 C CA . GLU A 1 217 ? 15.578 -0.969 -17.047 1 91.75 217 GLU A CA 1
ATOM 1638 C C . GLU A 1 217 ? 14.672 -0.59 -15.875 1 91.75 217 GLU A C 1
ATOM 1640 O O . GLU A 1 217 ? 14.875 0.446 -15.242 1 91.75 217 GLU A O 1
ATOM 1645 N N . THR A 1 218 ? 13.695 -1.463 -15.695 1 89.5 218 THR A N 1
ATOM 1646 C CA . THR A 1 218 ? 12.758 -1.27 -14.594 1 89.5 218 THR A CA 1
ATOM 1647 C C . THR A 1 218 ? 12.656 -2.533 -13.75 1 89.5 218 THR A C 1
ATOM 1649 O O . THR A 1 218 ? 13.141 -3.596 -14.148 1 89.5 218 THR A O 1
ATOM 1652 N N . GLY A 1 219 ? 12.117 -2.369 -12.555 1 90.88 219 GLY A N 1
ATOM 1653 C CA . GLY A 1 219 ? 11.844 -3.525 -11.719 1 90.88 219 GLY A CA 1
ATOM 1654 C C . GLY A 1 219 ? 10.461 -4.113 -11.961 1 90.88 219 GLY A C 1
ATOM 1655 O O . GLY A 1 219 ? 9.828 -3.828 -12.977 1 90.88 219 GLY A O 1
ATOM 1656 N N . GLY A 1 220 ? 10.219 -5.055 -11.109 1 94.44 220 GLY A N 1
ATOM 1657 C CA . GLY A 1 220 ? 8.852 -5.547 -11.094 1 94.44 220 GLY A CA 1
ATOM 1658 C C . GLY A 1 220 ? 8.688 -6.895 -11.781 1 94.44 220 GLY A C 1
ATOM 1659 O O . GLY A 1 220 ? 9.664 -7.457 -12.289 1 94.44 220 GLY A O 1
ATOM 1660 N N . TYR A 1 221 ? 7.48 -7.312 -11.859 1 97.62 221 TYR A N 1
ATOM 1661 C CA . TYR A 1 221 ? 7.086 -8.641 -12.328 1 97.62 221 TYR A CA 1
ATOM 1662 C C . TYR A 1 221 ? 7.41 -8.812 -13.805 1 97.62 221 TYR A C 1
ATOM 1664 O O . TYR A 1 221 ? 8.078 -9.781 -14.188 1 97.62 221 TYR A O 1
ATOM 1672 N N . GLN A 1 222 ? 7.023 -7.883 -14.656 1 97.56 222 GLN A N 1
ATOM 1673 C CA . GLN A 1 222 ? 7.195 -8.016 -16.094 1 97.56 222 GLN A CA 1
ATOM 1674 C C . GLN A 1 222 ? 8.672 -8.039 -16.484 1 97.56 222 GLN A C 1
ATOM 1676 O O . GLN A 1 222 ? 9.07 -8.758 -17.391 1 97.56 222 GLN A O 1
ATOM 1681 N N . SER A 1 223 ? 9.414 -7.281 -15.781 1 97.62 223 SER A N 1
ATOM 1682 C CA . SER A 1 223 ? 10.852 -7.258 -16.031 1 97.62 223 SER A CA 1
ATOM 1683 C C . SER A 1 223 ? 11.492 -8.594 -15.68 1 97.62 223 SER A C 1
ATOM 1685 O O . SER A 1 223 ? 12.32 -9.109 -16.438 1 97.62 223 SER A O 1
ATOM 1687 N N . GLY A 1 224 ? 11.125 -9.148 -14.523 1 98.31 224 GLY A N 1
ATOM 1688 C CA . GLY A 1 224 ? 11.617 -10.461 -14.156 1 98.31 224 GLY A CA 1
ATOM 1689 C C . GLY A 1 224 ? 11.219 -11.555 -15.133 1 98.31 224 GLY A C 1
ATOM 1690 O O . GLY A 1 224 ? 12.023 -12.414 -15.469 1 98.31 224 GLY A O 1
ATOM 1691 N N . PHE A 1 225 ? 9.992 -11.414 -15.625 1 98.44 225 PHE A N 1
ATOM 1692 C CA . PHE A 1 225 ? 9.438 -12.352 -16.594 1 98.44 225 PHE A CA 1
ATOM 1693 C C . PHE A 1 225 ? 10.281 -12.367 -17.875 1 98.44 225 PHE A C 1
ATOM 1695 O O . PHE A 1 225 ? 10.766 -13.422 -18.281 1 98.44 225 PHE A O 1
ATOM 1702 N N . ALA A 1 226 ? 10.523 -11.25 -18.391 1 98.06 226 ALA A N 1
ATOM 1703 C CA . ALA A 1 226 ? 11.25 -11.125 -19.656 1 98.06 226 ALA A CA 1
ATOM 1704 C C . ALA A 1 226 ? 12.727 -11.477 -19.469 1 98.06 226 ALA A C 1
ATOM 1706 O O . ALA A 1 226 ? 13.312 -12.156 -20.312 1 98.06 226 ALA A O 1
ATOM 1707 N N . ALA A 1 227 ? 13.289 -11.055 -18.375 1 98.25 227 ALA A N 1
ATOM 1708 C CA . ALA A 1 227 ? 14.719 -11.25 -18.125 1 98.25 227 ALA A CA 1
ATOM 1709 C C . ALA A 1 227 ? 15.047 -12.734 -17.969 1 98.25 227 ALA A C 1
ATOM 1711 O O . ALA A 1 227 ? 16.062 -13.211 -18.484 1 98.25 227 ALA A O 1
ATOM 1712 N N . ALA A 1 228 ? 14.25 -13.43 -17.25 1 98 228 ALA A N 1
ATOM 1713 C CA . ALA A 1 228 ? 14.492 -14.852 -17.031 1 98 228 ALA A CA 1
ATOM 1714 C C . ALA A 1 228 ? 14.43 -15.641 -18.344 1 98 228 ALA A C 1
ATOM 1716 O O . ALA A 1 228 ? 15.234 -16.547 -18.562 1 98 228 ALA A O 1
ATOM 1717 N N . ARG A 1 229 ? 13.492 -15.25 -19.156 1 97 229 ARG A N 1
ATOM 1718 C CA . ARG A 1 229 ? 13.367 -15.906 -20.453 1 97 229 ARG A CA 1
ATOM 1719 C C . ARG A 1 229 ? 14.602 -15.664 -21.312 1 97 229 ARG A C 1
ATOM 1721 O O . ARG A 1 229 ? 15.109 -16.578 -21.953 1 97 229 ARG A O 1
ATOM 1728 N N . ARG A 1 230 ? 15.031 -14.461 -21.266 1 96.69 230 ARG A N 1
ATOM 1729 C CA . ARG A 1 230 ? 16.234 -14.102 -22.016 1 96.69 230 ARG A CA 1
ATOM 1730 C C . ARG A 1 230 ? 17.438 -14.875 -21.516 1 96.69 230 ARG A C 1
ATOM 1732 O O . ARG A 1 230 ? 18.172 -15.469 -22.312 1 96.69 230 ARG A O 1
ATOM 1739 N N . LEU A 1 231 ? 17.656 -14.93 -20.234 1 96.62 231 LEU A N 1
ATOM 1740 C CA . LEU A 1 231 ? 18.812 -15.594 -19.625 1 96.62 231 LEU A CA 1
ATOM 1741 C C . LEU A 1 231 ? 18.781 -17.094 -19.906 1 96.62 231 LEU A C 1
ATOM 1743 O O . LEU A 1 231 ? 19.828 -17.703 -20.172 1 96.62 231 LEU A O 1
ATOM 1747 N N . ALA A 1 232 ? 17.641 -17.641 -19.797 1 94.81 232 ALA A N 1
ATOM 1748 C CA . ALA A 1 232 ? 17.5 -19.078 -20.031 1 94.81 232 ALA A CA 1
ATOM 1749 C C . ALA A 1 232 ? 17.844 -19.438 -21.484 1 94.81 232 ALA A C 1
ATOM 1751 O O . ALA A 1 232 ? 18.406 -20.5 -21.75 1 94.81 232 ALA A O 1
ATOM 1752 N N . ALA A 1 233 ? 17.422 -18.531 -22.375 1 94.06 233 ALA A N 1
ATOM 1753 C CA . ALA A 1 233 ? 17.734 -18.75 -23.797 1 94.06 233 ALA A CA 1
ATOM 1754 C C . ALA A 1 233 ? 19.234 -18.625 -24.047 1 94.06 233 ALA A C 1
ATOM 1756 O O . ALA A 1 233 ? 19.797 -19.391 -24.844 1 94.06 233 ALA A O 1
ATOM 1757 N N . GLU A 1 234 ? 19.859 -17.734 -23.359 1 94.56 234 GLU A N 1
ATOM 1758 C CA . GLU A 1 234 ? 21.281 -17.484 -23.531 1 94.56 234 GLU A CA 1
ATOM 1759 C C . GLU A 1 234 ? 22.109 -18.547 -22.812 1 94.56 234 GLU A C 1
ATOM 1761 O O . GLU A 1 234 ? 23.219 -18.859 -23.25 1 94.56 234 GLU A O 1
ATOM 1766 N N . ARG A 1 235 ? 21.547 -19.047 -21.734 1 94.38 235 ARG A N 1
ATOM 1767 C CA . ARG A 1 235 ? 22.266 -20.016 -20.906 1 94.38 235 ARG A CA 1
ATOM 1768 C C . ARG A 1 235 ? 21.375 -21.203 -20.562 1 94.38 235 ARG A C 1
ATOM 1770 O O . ARG A 1 235 ? 20.891 -21.328 -19.438 1 94.38 235 ARG A O 1
ATOM 1777 N N . PRO A 1 236 ? 21.297 -22.172 -21.438 1 91.31 236 PRO A N 1
ATOM 1778 C CA . PRO A 1 236 ? 20.406 -23.312 -21.234 1 91.31 236 PRO A CA 1
ATOM 1779 C C . PRO A 1 236 ? 20.797 -24.156 -20.016 1 91.31 236 PRO A C 1
ATOM 1781 O O . PRO A 1 236 ? 19.969 -24.906 -19.484 1 91.31 236 PRO A O 1
ATOM 1784 N N . GLY A 1 237 ? 21.984 -24.016 -19.516 1 92 237 GLY A N 1
ATOM 1785 C CA . GLY A 1 237 ? 22.438 -24.781 -18.375 1 92 237 GLY A CA 1
ATOM 1786 C C . GLY A 1 237 ? 22.266 -24.047 -17.062 1 92 237 GLY A C 1
ATOM 1787 O O . GLY A 1 237 ? 22.812 -24.453 -16.031 1 92 237 GLY A O 1
ATOM 1788 N N . LEU A 1 238 ? 21.453 -23.047 -17.062 1 95.25 238 LEU A N 1
ATOM 1789 C CA . LEU A 1 238 ? 21.25 -22.234 -15.867 1 95.25 238 LEU A CA 1
ATOM 1790 C C . LEU A 1 238 ? 20.688 -23.062 -14.719 1 95.25 238 LEU A C 1
ATOM 1792 O O . LEU A 1 238 ? 19.672 -23.734 -14.875 1 95.25 238 LEU A O 1
ATOM 1796 N N . GLN A 1 239 ? 21.344 -23.016 -13.633 1 97.12 239 GLN A N 1
ATOM 1797 C CA . GLN A 1 239 ? 20.984 -23.859 -12.508 1 97.12 239 GLN A CA 1
ATOM 1798 C C . GLN A 1 239 ? 20.328 -23.047 -11.391 1 97.12 239 GLN A C 1
ATOM 1800 O O . GLN A 1 239 ? 19.672 -23.609 -10.516 1 97.12 239 GLN A O 1
ATOM 1805 N N . ALA A 1 240 ? 20.578 -21.719 -11.453 1 98 240 ALA A N 1
ATOM 1806 C CA . ALA A 1 240 ? 20.016 -20.875 -10.391 1 98 240 ALA A CA 1
ATOM 1807 C C . ALA A 1 240 ? 19.875 -19.438 -10.852 1 98 240 ALA A C 1
ATOM 1809 O O . ALA A 1 240 ? 20.531 -19 -11.797 1 98 240 ALA A O 1
ATOM 1810 N N . LEU A 1 241 ? 18.969 -18.734 -10.219 1 98.38 241 LEU A N 1
ATOM 1811 C CA . LEU A 1 241 ? 18.75 -17.312 -10.391 1 98.38 241 LEU A CA 1
ATOM 1812 C C . LEU A 1 241 ? 18.688 -16.609 -9.039 1 98.38 241 LEU A C 1
ATOM 1814 O O . LEU A 1 241 ? 17.938 -17.031 -8.148 1 98.38 241 LEU A O 1
ATOM 1818 N N . PHE A 1 242 ? 19.531 -15.648 -8.82 1 98.81 242 PHE A N 1
ATOM 1819 C CA . PHE A 1 242 ? 19.359 -14.703 -7.727 1 98.81 242 PHE A CA 1
ATOM 1820 C C . PHE A 1 242 ? 18.781 -13.383 -8.234 1 98.81 242 PHE A C 1
ATOM 1822 O O . PHE A 1 242 ? 19.422 -12.68 -9.016 1 98.81 242 PHE A O 1
ATOM 1829 N N . CYS A 1 243 ? 17.547 -13.07 -7.832 1 98.88 243 CYS A N 1
ATOM 1830 C CA . CYS A 1 243 ? 16.875 -11.844 -8.25 1 98.88 243 CYS A CA 1
ATOM 1831 C C . CYS A 1 243 ? 16.938 -10.789 -7.16 1 98.88 243 CYS A C 1
ATOM 1833 O O . CYS A 1 243 ? 16.75 -11.094 -5.98 1 98.88 243 CYS A O 1
ATOM 1835 N N . ALA A 1 244 ? 17.078 -9.586 -7.562 1 98.06 244 ALA A N 1
ATOM 1836 C CA . ALA A 1 244 ? 17.312 -8.492 -6.629 1 98.06 244 ALA A CA 1
ATOM 1837 C C . ALA A 1 244 ? 16.062 -8.195 -5.805 1 98.06 244 ALA A C 1
ATOM 1839 O O . ALA A 1 244 ? 16.141 -7.539 -4.766 1 98.06 244 ALA A O 1
ATOM 1840 N N . THR A 1 245 ? 14.891 -8.578 -6.277 1 97.56 245 THR A N 1
ATOM 1841 C CA . THR A 1 245 ? 13.648 -8.406 -5.543 1 97.56 245 THR A CA 1
ATOM 1842 C C . THR A 1 245 ? 12.727 -9.609 -5.742 1 97.56 245 THR A C 1
ATOM 1844 O O . THR A 1 245 ? 12.875 -10.352 -6.711 1 97.56 245 THR A O 1
ATOM 1847 N N . ASP A 1 246 ? 11.805 -9.734 -4.836 1 98.56 246 ASP A N 1
ATOM 1848 C CA . ASP A 1 246 ? 10.812 -10.797 -4.953 1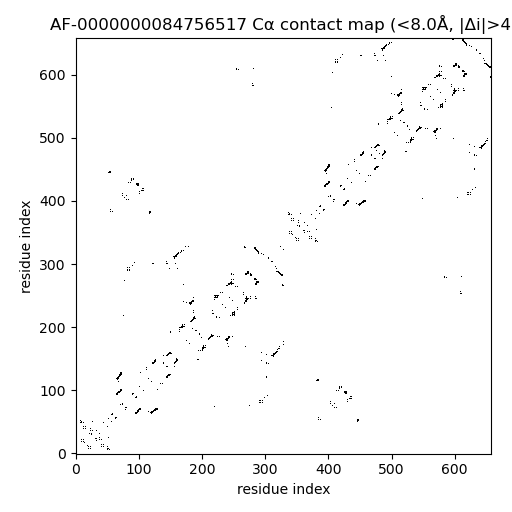 98.56 246 ASP A CA 1
ATOM 1849 C C . ASP A 1 246 ? 9.977 -10.633 -6.223 1 98.56 246 ASP A C 1
ATOM 1851 O O . ASP A 1 246 ? 9.625 -11.617 -6.875 1 98.56 246 ASP A O 1
ATOM 1855 N N . MET A 1 247 ? 9.664 -9.453 -6.59 1 97.88 247 MET A N 1
ATOM 1856 C CA . MET A 1 247 ? 8.852 -9.211 -7.777 1 97.88 247 MET A CA 1
ATOM 1857 C C . MET A 1 247 ? 9.578 -9.695 -9.031 1 97.88 247 MET A C 1
ATOM 1859 O O . MET A 1 247 ? 8.969 -10.32 -9.898 1 97.88 247 MET A O 1
ATOM 1863 N N . LEU A 1 248 ? 10.852 -9.414 -9.117 1 98.38 248 LEU A N 1
ATOM 1864 C CA . LEU A 1 248 ? 11.641 -9.938 -10.219 1 98.38 248 LEU A CA 1
ATOM 1865 C C . LEU A 1 248 ? 11.664 -11.461 -10.195 1 98.38 248 LEU A C 1
ATOM 1867 O O . LEU A 1 248 ? 11.531 -12.102 -11.242 1 98.38 248 LEU A O 1
ATOM 1871 N N . ALA A 1 249 ? 11.812 -12.008 -8.992 1 98.88 249 ALA A N 1
ATOM 1872 C CA . ALA A 1 249 ? 11.906 -13.453 -8.844 1 98.88 249 ALA A CA 1
ATOM 1873 C C . ALA A 1 249 ? 10.602 -14.133 -9.242 1 98.88 249 ALA A C 1
ATOM 1875 O O . ALA A 1 249 ? 10.609 -15.148 -9.945 1 98.88 249 ALA A O 1
ATOM 1876 N N . ILE A 1 250 ? 9.516 -13.57 -8.797 1 98.62 250 ILE A N 1
ATOM 1877 C CA . ILE A 1 250 ? 8.203 -14.109 -9.117 1 98.62 250 ILE A CA 1
ATOM 1878 C C . ILE A 1 250 ? 7.961 -14.023 -10.625 1 98.62 250 ILE A C 1
ATOM 1880 O O . ILE A 1 250 ? 7.523 -15 -11.25 1 98.62 250 ILE A O 1
ATOM 1884 N N . GLY A 1 251 ? 8.312 -12.891 -11.195 1 98.62 251 GLY A N 1
ATOM 1885 C CA . GLY A 1 251 ? 8.266 -12.773 -12.648 1 98.62 251 GLY A CA 1
ATOM 1886 C C . GLY A 1 251 ? 9.141 -13.789 -13.352 1 98.62 251 GLY A C 1
ATOM 1887 O O . GLY A 1 251 ? 8.734 -14.383 -14.359 1 98.62 251 GLY A O 1
ATOM 1888 N N . ALA A 1 252 ? 10.289 -14 -12.844 1 98.62 252 ALA A N 1
ATOM 1889 C CA . ALA A 1 252 ? 11.234 -14.945 -13.43 1 98.62 252 ALA A CA 1
ATOM 1890 C C . ALA A 1 252 ? 10.68 -16.359 -13.406 1 98.62 252 ALA A C 1
ATOM 1892 O O . ALA A 1 252 ? 10.758 -17.094 -14.406 1 98.62 252 ALA A O 1
ATOM 1893 N N . MET A 1 253 ? 10.133 -16.781 -12.258 1 98.19 253 MET A N 1
ATOM 1894 C CA . MET A 1 253 ? 9.531 -18.109 -12.148 1 98.19 253 MET A CA 1
ATOM 1895 C C . MET A 1 253 ? 8.461 -18.312 -13.219 1 98.19 253 MET A C 1
ATOM 1897 O O . MET A 1 253 ? 8.461 -19.328 -13.914 1 98.19 253 MET A O 1
ATOM 1901 N N . ASP A 1 254 ? 7.656 -17.312 -13.367 1 97.88 254 ASP A N 1
ATOM 1902 C CA . ASP A 1 254 ? 6.551 -17.422 -14.312 1 97.88 254 ASP A CA 1
ATOM 1903 C C . ASP A 1 254 ? 7.055 -17.359 -15.75 1 97.88 254 ASP A C 1
ATOM 1905 O O . ASP A 1 254 ? 6.523 -18.062 -16.625 1 97.88 254 ASP A O 1
ATOM 1909 N N . GLY A 1 255 ? 8.047 -16.516 -15.977 1 97.69 255 GLY A N 1
ATOM 1910 C CA . GLY A 1 255 ? 8.633 -16.453 -17.312 1 97.69 255 GLY A CA 1
ATOM 1911 C C . GLY A 1 255 ? 9.219 -17.781 -17.766 1 97.69 255 GLY A C 1
ATOM 1912 O O . GLY A 1 255 ? 9.07 -18.156 -18.922 1 97.69 255 GLY A O 1
ATOM 1913 N N . LEU A 1 256 ? 9.812 -18.484 -16.828 1 97 256 LEU A N 1
ATOM 1914 C CA . LEU A 1 256 ? 10.461 -19.75 -17.141 1 97 256 LEU A CA 1
ATOM 1915 C C . LEU A 1 256 ? 9.438 -20.859 -17.328 1 97 256 LEU A C 1
ATOM 1917 O O . LEU A 1 256 ? 9.719 -21.875 -17.984 1 97 256 LEU A O 1
ATOM 1921 N N . ARG A 1 257 ? 8.234 -20.625 -16.766 1 94.44 257 ARG A N 1
ATOM 1922 C CA . ARG A 1 257 ? 7.18 -21.609 -16.891 1 94.44 257 ARG A CA 1
ATOM 1923 C C . ARG A 1 257 ? 6.219 -21.266 -18.016 1 94.44 257 ARG A C 1
ATOM 1925 O O . ARG A 1 257 ? 5.293 -22.031 -18.312 1 94.44 257 ARG A O 1
ATOM 1932 N N . ALA A 1 258 ? 6.344 -20.172 -18.641 1 91.56 258 ALA A N 1
ATOM 1933 C CA . ALA A 1 258 ? 5.348 -19.609 -19.562 1 91.56 258 ALA A CA 1
ATOM 1934 C C . ALA A 1 258 ? 5.039 -20.594 -20.688 1 91.56 258 ALA A C 1
ATOM 1936 O O . ALA A 1 258 ? 3.881 -20.75 -21.078 1 91.56 258 ALA A O 1
ATOM 1937 N N . ASP A 1 259 ? 6.105 -21.266 -21.188 1 87.44 259 ASP A N 1
ATOM 1938 C CA . ASP A 1 259 ? 5.922 -22.156 -22.328 1 87.44 259 ASP A CA 1
ATOM 1939 C C . ASP A 1 259 ? 5.68 -23.594 -21.875 1 87.44 259 ASP A C 1
ATOM 1941 O O . ASP A 1 259 ? 5.117 -24.406 -22.609 1 87.44 259 ASP A O 1
ATOM 1945 N N . ASN A 1 260 ? 6.148 -23.891 -20.688 1 88.06 260 ASN A N 1
ATOM 1946 C CA . ASN A 1 260 ? 5.996 -25.234 -20.109 1 88.06 260 ASN A CA 1
ATOM 1947 C C . ASN A 1 260 ? 5.762 -25.156 -18.594 1 88.06 260 ASN A C 1
ATOM 1949 O O . ASN A 1 260 ? 6.715 -25.156 -17.812 1 88.06 260 ASN A O 1
ATOM 1953 N N . PRO A 1 261 ? 4.445 -25.297 -18.219 1 82.06 261 PRO A N 1
ATOM 1954 C CA . PRO A 1 261 ? 4.109 -25.172 -16.797 1 82.06 261 PRO A CA 1
ATOM 1955 C C . PRO A 1 261 ? 4.754 -26.266 -15.938 1 82.06 261 PRO A C 1
ATOM 1957 O O . PRO A 1 261 ? 4.902 -26.094 -14.727 1 82.06 261 PRO A O 1
ATOM 1960 N N . ALA A 1 262 ? 5.148 -27.281 -16.531 1 81.69 262 ALA A N 1
ATOM 1961 C CA . ALA A 1 262 ? 5.727 -28.406 -15.805 1 81.69 262 ALA A CA 1
ATOM 1962 C C . ALA A 1 262 ? 7.25 -28.344 -15.82 1 81.69 262 ALA A C 1
ATOM 1964 O O . ALA A 1 262 ? 7.922 -29.266 -15.336 1 81.69 262 ALA A O 1
ATOM 1965 N N . ALA A 1 263 ? 7.715 -27.266 -16.344 1 87 263 ALA A N 1
ATOM 1966 C CA . ALA A 1 263 ? 9.172 -27.141 -16.438 1 87 263 ALA A CA 1
ATOM 1967 C C . ALA A 1 263 ? 9.812 -27.172 -15.047 1 87 263 ALA A C 1
ATOM 1969 O O . ALA A 1 263 ? 9.273 -26.594 -14.094 1 87 263 ALA A O 1
ATOM 1970 N N . VAL A 1 264 ? 10.852 -27.906 -14.93 1 90.38 264 VAL A N 1
ATOM 1971 C CA . VAL A 1 264 ? 11.664 -27.844 -13.719 1 90.38 264 VAL A CA 1
ATOM 1972 C C . VAL A 1 264 ? 12.477 -26.547 -13.711 1 90.38 264 VAL A C 1
ATOM 1974 O O . VAL A 1 264 ? 13.203 -26.25 -14.664 1 90.38 264 VAL A O 1
ATOM 1977 N N . LEU A 1 265 ? 12.273 -25.828 -12.703 1 95 265 LEU A N 1
ATOM 1978 C CA . LEU A 1 265 ? 12.93 -24.531 -12.625 1 95 265 LEU A CA 1
ATOM 1979 C C . LEU A 1 265 ? 14.297 -24.641 -11.969 1 95 265 LEU A C 1
ATOM 1981 O O . LEU A 1 265 ? 14.523 -25.531 -11.141 1 95 265 LEU A O 1
ATOM 1985 N N . PRO A 1 266 ? 15.219 -23.766 -12.422 1 96.88 266 PRO A N 1
ATOM 1986 C CA . PRO A 1 266 ? 16.406 -23.609 -11.578 1 96.88 266 PRO A CA 1
ATOM 1987 C C . PRO A 1 266 ? 16.078 -23.109 -10.172 1 96.88 266 PRO A C 1
ATOM 1989 O O . PRO A 1 266 ? 14.938 -22.75 -9.898 1 96.88 266 PRO A O 1
ATOM 1992 N N . ALA A 1 267 ? 17.078 -23.25 -9.297 1 98.12 267 ALA A N 1
ATOM 1993 C CA . ALA A 1 267 ? 16.891 -22.609 -7.992 1 98.12 267 ALA A CA 1
ATOM 1994 C C . ALA A 1 267 ? 16.703 -21.109 -8.133 1 98.12 267 ALA A C 1
ATOM 1996 O O . ALA A 1 267 ? 17.422 -20.453 -8.898 1 98.12 267 ALA A O 1
ATOM 1997 N N . ILE A 1 268 ? 15.703 -20.531 -7.477 1 98.69 268 ILE A N 1
ATOM 1998 C CA . ILE A 1 268 ? 15.438 -19.109 -7.59 1 98.69 268 ILE A CA 1
ATOM 1999 C C . ILE A 1 268 ? 15.352 -18.484 -6.199 1 98.69 268 ILE A C 1
ATOM 2001 O O . ILE A 1 268 ? 14.633 -18.984 -5.332 1 98.69 268 ILE A O 1
ATOM 2005 N N . ILE A 1 269 ? 16.094 -17.453 -5.977 1 98.88 269 ILE A N 1
ATOM 2006 C CA . ILE A 1 269 ? 16.141 -16.703 -4.727 1 98.88 269 ILE A CA 1
ATOM 2007 C C . ILE A 1 269 ? 15.711 -15.266 -4.973 1 98.88 269 ILE A C 1
ATOM 2009 O O . ILE A 1 269 ? 16.156 -14.633 -5.934 1 98.88 269 ILE A O 1
ATOM 2013 N N . GLY A 1 270 ? 14.812 -14.805 -4.16 1 98.88 270 GLY A N 1
ATOM 2014 C CA . GLY A 1 270 ? 14.398 -13.406 -4.227 1 98.88 270 GLY A CA 1
ATOM 2015 C C . GLY A 1 270 ? 14.953 -12.57 -3.092 1 98.88 270 GLY A C 1
ATOM 2016 O O . GLY A 1 270 ? 15.914 -12.969 -2.426 1 98.88 270 GLY A O 1
ATOM 2017 N N . PHE A 1 271 ? 14.422 -11.391 -2.939 1 98.75 271 PHE A N 1
ATOM 2018 C CA . PHE A 1 271 ? 14.789 -10.43 -1.905 1 98.75 271 PHE A CA 1
ATOM 2019 C C . PHE A 1 271 ? 13.594 -9.57 -1.519 1 98.75 271 PHE A C 1
ATOM 2021 O O . PHE A 1 271 ? 12.922 -9 -2.385 1 98.75 271 PHE A O 1
ATOM 2028 N N . ASP A 1 272 ? 13.336 -9.406 -0.185 1 97.94 272 ASP A N 1
ATOM 2029 C CA . ASP A 1 272 ? 12.281 -8.57 0.39 1 97.94 272 ASP A CA 1
ATOM 2030 C C . ASP A 1 272 ? 11.43 -9.367 1.373 1 97.94 272 ASP A C 1
ATOM 2032 O O . ASP A 1 272 ? 11.18 -8.914 2.492 1 97.94 272 ASP A O 1
ATOM 2036 N N . ASP A 1 273 ? 10.938 -10.555 0.874 1 98.5 273 ASP A N 1
ATOM 2037 C CA . ASP A 1 273 ? 9.977 -11.422 1.552 1 98.5 273 ASP A CA 1
ATOM 2038 C C . ASP A 1 273 ? 8.594 -10.766 1.612 1 98.5 273 ASP A C 1
ATOM 2040 O O . ASP A 1 273 ? 8.023 -10.609 2.693 1 98.5 273 ASP A O 1
ATOM 2044 N N . ILE A 1 274 ? 8.094 -10.469 0.462 1 97.44 274 ILE A N 1
ATOM 2045 C CA . ILE A 1 274 ? 6.742 -9.93 0.354 1 97.44 274 ILE A CA 1
ATOM 2046 C C . ILE A 1 274 ? 5.719 -11.031 0.593 1 97.44 274 ILE A C 1
ATOM 2048 O O . ILE A 1 274 ? 6.039 -12.219 0.487 1 97.44 274 ILE A O 1
ATOM 2052 N N . PRO A 1 275 ? 4.465 -10.688 0.846 1 96.06 275 PRO A N 1
ATOM 2053 C CA . PRO A 1 275 ? 3.465 -11.711 1.17 1 96.06 275 PRO A CA 1
ATOM 2054 C C . PRO A 1 275 ? 3.285 -12.734 0.055 1 96.06 275 PRO A C 1
ATOM 2056 O O . PRO A 1 275 ? 3.09 -13.922 0.33 1 96.06 275 PRO A O 1
ATOM 2059 N N . GLN A 1 276 ? 3.42 -12.328 -1.154 1 97.38 276 GLN A N 1
ATOM 2060 C CA . GLN A 1 276 ? 3.209 -13.188 -2.314 1 97.38 276 GLN A CA 1
ATOM 2061 C C . GLN A 1 276 ? 4.277 -14.273 -2.395 1 97.38 276 GLN A C 1
ATOM 2063 O O . GLN A 1 276 ? 4.09 -15.281 -3.074 1 97.38 276 GLN A O 1
ATOM 2068 N N . ALA A 1 277 ? 5.402 -14.055 -1.715 1 98.25 277 ALA A N 1
ATOM 2069 C CA . ALA A 1 277 ? 6.492 -15.031 -1.732 1 98.25 277 ALA A CA 1
ATOM 2070 C C . ALA A 1 277 ? 6.047 -16.375 -1.155 1 98.25 277 ALA A C 1
ATOM 2072 O O . ALA A 1 277 ? 6.574 -17.422 -1.528 1 98.25 277 ALA A O 1
ATOM 2073 N N . GLU A 1 278 ? 5.016 -16.344 -0.302 1 97.5 278 GLU A N 1
ATOM 2074 C CA . GLU A 1 278 ? 4.555 -17.547 0.381 1 97.5 278 GLU A CA 1
ATOM 2075 C C . GLU A 1 278 ? 3.443 -18.234 -0.404 1 97.5 278 GLU A C 1
ATOM 2077 O O . GLU A 1 278 ? 3.051 -19.359 -0.08 1 97.5 278 GLU A O 1
ATOM 2082 N N . TRP A 1 279 ? 2.918 -17.625 -1.437 1 97.69 279 TRP A N 1
ATOM 2083 C CA . TRP A 1 279 ? 1.827 -18.234 -2.191 1 97.69 279 TRP A CA 1
ATOM 2084 C C . TRP A 1 279 ? 2.264 -19.547 -2.816 1 97.69 279 TRP A C 1
ATOM 2086 O O . TRP A 1 279 ? 3.436 -19.719 -3.16 1 97.69 279 TRP A O 1
ATOM 2096 N N . GLN A 1 280 ? 1.416 -20.406 -3.023 1 95.06 280 GLN A N 1
ATOM 2097 C CA . GLN A 1 280 ? 1.667 -21.812 -3.311 1 95.06 280 GLN A CA 1
ATOM 2098 C C . GLN A 1 280 ? 2.488 -21.984 -4.586 1 95.06 280 GLN A C 1
ATOM 2100 O O . GLN A 1 280 ? 3.443 -22.75 -4.621 1 95.06 280 GLN A O 1
ATOM 2105 N N . PRO A 1 281 ? 2.213 -21.266 -5.672 1 94.12 281 PRO A N 1
ATOM 2106 C CA . PRO A 1 281 ? 2.98 -21.516 -6.898 1 94.12 281 PRO A CA 1
ATOM 2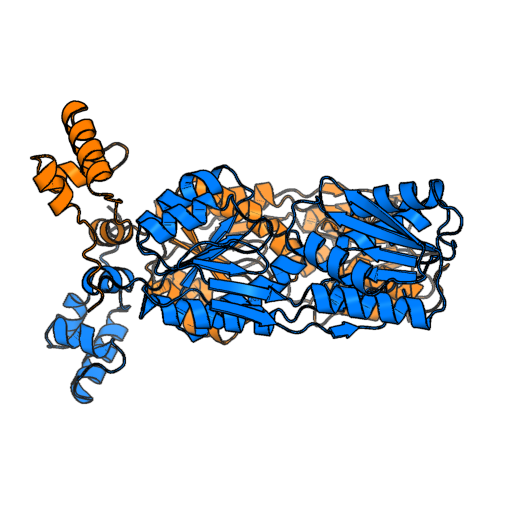107 C C . PRO A 1 281 ? 4.426 -21.031 -6.789 1 94.12 281 PRO A C 1
ATOM 2109 O O . PRO A 1 281 ? 5.266 -21.406 -7.613 1 94.12 281 PRO A O 1
ATOM 2112 N N . TYR A 1 282 ? 4.664 -20.234 -5.766 1 96.94 282 TYR A N 1
ATOM 2113 C CA . TYR A 1 282 ? 5.98 -19.609 -5.711 1 96.94 282 TYR A CA 1
ATOM 2114 C C . TYR A 1 282 ? 6.82 -20.203 -4.582 1 96.94 282 TYR A C 1
ATOM 2116 O O . TYR A 1 282 ? 7.918 -20.719 -4.82 1 96.94 282 TYR A O 1
ATOM 2124 N N . GLN A 1 283 ? 6.164 -20.188 -3.281 1 97.5 283 GLN A N 1
ATOM 2125 C CA . GLN A 1 283 ? 6.988 -20.672 -2.174 1 97.5 283 GLN A CA 1
ATOM 2126 C C . GLN A 1 283 ? 8.453 -20.266 -2.371 1 97.5 283 GLN A C 1
ATOM 2128 O O . GLN A 1 283 ? 9.336 -21.125 -2.381 1 97.5 283 GLN A O 1
ATOM 2133 N N . LEU A 1 284 ? 8.625 -18.984 -2.475 1 98.75 284 LEU A N 1
ATOM 2134 C CA . LEU A 1 284 ? 9.867 -18.359 -2.922 1 98.75 284 LEU A CA 1
ATOM 2135 C C . LEU A 1 284 ? 10.875 -18.281 -1.78 1 98.75 284 LEU A C 1
ATOM 2137 O O . LEU A 1 284 ? 10.602 -17.672 -0.744 1 98.75 284 LEU A O 1
ATOM 2141 N N . THR A 1 285 ? 12.016 -18.953 -1.927 1 98.88 285 THR A N 1
ATOM 2142 C CA . THR A 1 285 ? 13.164 -18.672 -1.072 1 98.88 285 THR A CA 1
ATOM 2143 C C . THR A 1 285 ? 13.648 -17.25 -1.274 1 98.88 285 THR A C 1
ATOM 2145 O O . THR A 1 285 ? 13.836 -16.797 -2.408 1 98.88 285 THR A O 1
ATOM 2148 N N . THR A 1 286 ? 13.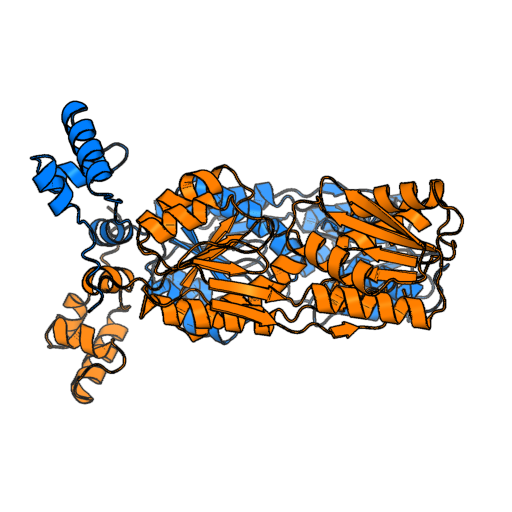758 -16.516 -0.209 1 98.88 286 THR A N 1
ATOM 2149 C CA . THR A 1 286 ? 14.031 -15.094 -0.34 1 98.88 286 THR A CA 1
ATOM 2150 C C . THR A 1 286 ? 14.844 -14.586 0.852 1 98.88 286 THR A C 1
ATOM 2152 O O . THR A 1 286 ? 15 -15.297 1.846 1 98.88 286 THR A O 1
ATOM 2155 N N . ILE A 1 287 ? 15.469 -13.445 0.633 1 98.94 287 ILE A N 1
ATOM 2156 C CA . ILE A 1 287 ? 16.125 -12.719 1.718 1 98.94 287 ILE A CA 1
ATOM 2157 C C . ILE A 1 287 ? 15.133 -11.719 2.326 1 98.94 287 ILE A C 1
ATOM 2159 O O . ILE A 1 287 ? 14.641 -10.828 1.635 1 98.94 287 ILE A O 1
ATOM 2163 N N . GLN A 1 288 ? 14.828 -11.867 3.578 1 98.88 288 GLN A N 1
ATOM 2164 C CA . GLN A 1 288 ? 13.828 -11.039 4.25 1 98.88 288 GLN A CA 1
ATOM 2165 C C . GLN A 1 288 ? 14.453 -9.758 4.793 1 98.88 288 GLN A C 1
ATOM 2167 O O . GLN A 1 288 ? 15.438 -9.805 5.527 1 98.88 288 GLN A O 1
ATOM 2172 N N . GLN A 1 289 ? 13.984 -8.664 4.363 1 98.38 289 GLN A N 1
ATOM 2173 C CA . GLN A 1 289 ? 14.289 -7.383 5 1 98.38 289 GLN A CA 1
ATOM 2174 C C . GLN A 1 289 ? 13.43 -7.16 6.238 1 98.38 289 GLN A C 1
ATOM 2176 O O . GLN A 1 289 ? 12.234 -7.465 6.23 1 98.38 289 GLN A O 1
ATOM 2181 N N . ASP A 1 290 ? 13.969 -6.723 7.258 1 98.31 290 ASP A N 1
ATOM 2182 C CA . ASP A 1 290 ? 13.234 -6.434 8.484 1 98.31 290 ASP A CA 1
ATOM 2183 C C . ASP A 1 290 ? 12.609 -5.039 8.43 1 98.31 290 ASP A C 1
ATOM 2185 O O . ASP A 1 290 ? 13.195 -4.074 8.922 1 98.31 290 ASP A O 1
ATOM 2189 N N . THR A 1 291 ? 11.383 -4.938 7.957 1 96.81 291 THR A N 1
ATOM 2190 C CA . THR A 1 291 ? 10.734 -3.652 7.742 1 96.81 291 THR A CA 1
ATOM 2191 C C . THR A 1 291 ? 10.398 -2.984 9.07 1 96.81 291 THR A C 1
ATOM 2193 O O . THR A 1 291 ? 10.375 -1.756 9.172 1 96.81 291 THR A O 1
ATOM 2196 N N . THR A 1 292 ? 10.133 -3.75 10.094 1 96.88 292 THR A N 1
ATOM 2197 C CA . THR A 1 292 ? 9.852 -3.199 11.422 1 96.88 292 THR A CA 1
ATOM 2198 C C . THR A 1 292 ? 11.062 -2.461 11.969 1 96.88 292 THR A C 1
ATOM 2200 O O . THR A 1 292 ? 10.953 -1.322 12.422 1 96.88 292 THR A O 1
ATOM 2203 N N . LEU A 1 293 ? 12.188 -3.066 11.82 1 98.25 293 LEU A N 1
ATOM 2204 C CA . LEU A 1 293 ? 13.406 -2.451 12.336 1 98.25 293 LEU A CA 1
ATOM 2205 C C . LEU A 1 293 ? 13.852 -1.295 11.445 1 98.25 293 LEU A C 1
ATOM 2207 O O . LEU A 1 293 ? 14.383 -0.298 11.938 1 98.25 293 LEU A O 1
ATOM 2211 N N . LEU A 1 294 ? 13.68 -1.442 10.148 1 97.94 294 LEU A N 1
ATOM 2212 C CA . LEU A 1 294 ? 13.961 -0.326 9.25 1 97.94 294 LEU A CA 1
ATOM 2213 C C . LEU A 1 294 ? 13.148 0.905 9.648 1 97.94 294 LEU A C 1
ATOM 2215 O O . LEU A 1 294 ? 13.703 2 9.781 1 97.94 294 LEU A O 1
ATOM 2219 N N . ALA A 1 295 ? 11.875 0.678 9.891 1 97.31 295 ALA A N 1
ATOM 2220 C CA . ALA A 1 295 ? 10.984 1.77 10.273 1 97.31 295 ALA A CA 1
ATOM 2221 C C . ALA A 1 295 ? 11.383 2.361 11.617 1 97.31 295 ALA A C 1
ATOM 2223 O O . ALA A 1 295 ? 11.445 3.584 11.773 1 97.31 295 ALA A O 1
ATOM 2224 N N . TYR A 1 296 ? 11.672 1.503 12.531 1 97.75 296 TYR A N 1
ATOM 2225 C CA . TYR A 1 296 ? 12.062 1.93 13.867 1 97.75 296 TYR A CA 1
ATOM 2226 C C . TYR A 1 296 ? 13.281 2.838 13.82 1 97.75 296 TYR A C 1
ATOM 2228 O O . TYR A 1 296 ? 13.258 3.955 14.344 1 97.75 296 TYR A O 1
ATOM 2236 N N . HIS A 1 297 ? 14.312 2.424 13.141 1 98.19 297 HIS A N 1
ATOM 2237 C CA . HIS A 1 297 ? 15.547 3.189 13.086 1 98.19 297 HIS A CA 1
ATOM 2238 C C . HIS A 1 297 ? 15.367 4.492 12.312 1 98.19 297 HIS A C 1
ATOM 2240 O O . HIS A 1 297 ? 15.914 5.527 12.695 1 98.19 297 HIS A O 1
ATOM 2246 N N . ALA A 1 298 ? 14.609 4.441 11.234 1 97.69 298 ALA A N 1
ATOM 2247 C CA . ALA A 1 298 ? 14.383 5.641 10.43 1 97.69 298 ALA A CA 1
ATOM 2248 C C . ALA A 1 298 ? 13.703 6.734 11.25 1 97.69 298 ALA A C 1
ATOM 2250 O O . ALA A 1 298 ? 14.148 7.887 11.242 1 97.69 298 ALA A O 1
ATOM 2251 N N . VAL A 1 299 ? 12.695 6.355 11.984 1 97.38 299 VAL A N 1
ATOM 2252 C CA . VAL A 1 299 ? 11.922 7.316 12.766 1 97.38 299 VAL A CA 1
ATOM 2253 C C . VAL A 1 299 ? 12.742 7.781 13.961 1 97.38 299 VAL A C 1
ATOM 2255 O O . VAL A 1 299 ? 12.773 8.977 14.281 1 97.38 299 VAL A O 1
ATOM 2258 N N . GLU A 1 300 ? 13.422 6.848 14.594 1 97.44 300 GLU A N 1
ATOM 2259 C CA . GLU A 1 300 ? 14.25 7.188 15.742 1 97.44 300 GLU A CA 1
ATOM 2260 C C . GLU A 1 300 ? 15.32 8.211 15.375 1 97.44 300 GLU A C 1
ATOM 2262 O O . GLU A 1 300 ? 15.516 9.203 16.078 1 97.44 300 GLU A O 1
ATOM 2267 N N . MET A 1 301 ? 15.953 7.988 14.281 1 97.56 301 MET A N 1
ATOM 2268 C CA . MET A 1 301 ? 17 8.906 13.828 1 97.56 301 MET A CA 1
ATOM 2269 C C . MET A 1 301 ? 16.406 10.258 13.453 1 97.56 301 MET A C 1
ATOM 2271 O O . MET A 1 301 ? 16.984 11.297 13.75 1 97.56 301 MET A O 1
ATOM 2275 N N . LEU A 1 302 ? 15.281 10.195 12.805 1 96.94 302 LEU A N 1
ATOM 2276 C CA . LEU A 1 302 ? 14.617 11.438 12.406 1 96.94 302 LEU A CA 1
ATOM 2277 C C . LEU A 1 302 ? 14.234 12.258 13.633 1 96.94 302 LEU A C 1
ATOM 2279 O O . LEU A 1 302 ? 14.492 13.469 13.68 1 96.94 302 LEU A O 1
ATOM 2283 N N . VAL A 1 303 ? 13.695 11.617 14.625 1 94.69 303 VAL A N 1
ATOM 2284 C CA . VAL A 1 303 ? 13.25 12.273 15.852 1 94.69 303 VAL A CA 1
ATOM 2285 C C . VAL A 1 303 ? 14.445 12.914 16.562 1 94.69 303 VAL A C 1
ATOM 2287 O O . VAL A 1 303 ? 14.367 14.062 17 1 94.69 303 VAL A O 1
ATOM 2290 N N . SER A 1 304 ? 15.5 12.18 16.609 1 95.62 304 SER A N 1
ATOM 2291 C CA . SER A 1 304 ? 16.719 12.695 17.219 1 95.62 304 SER A CA 1
ATOM 2292 C C . SER A 1 304 ? 17.219 13.938 16.5 1 95.62 304 SER A C 1
ATOM 2294 O O . SER A 1 304 ? 17.625 14.914 17.125 1 95.62 304 SER A O 1
ATOM 2296 N N . ARG A 1 305 ? 17.109 13.898 15.227 1 95.31 305 ARG A N 1
ATOM 2297 C CA . ARG A 1 305 ? 17.656 14.992 14.438 1 95.31 305 ARG A CA 1
ATOM 2298 C C . ARG A 1 305 ? 16.719 16.203 14.477 1 95.31 305 ARG A C 1
ATOM 2300 O O . ARG A 1 305 ? 17.172 17.344 14.328 1 95.31 305 ARG A O 1
ATOM 2307 N N . ILE A 1 306 ? 15.492 15.953 14.555 1 92.19 306 ILE A N 1
ATOM 2308 C CA . ILE A 1 306 ? 14.539 17.047 14.734 1 92.19 306 ILE A CA 1
ATOM 2309 C C . ILE A 1 306 ? 14.898 17.844 15.992 1 92.19 306 ILE A C 1
ATOM 2311 O O . ILE A 1 306 ? 14.828 19.078 16 1 92.19 306 ILE A O 1
ATOM 2315 N N . ALA A 1 307 ? 15.391 17.141 16.984 1 88.75 307 ALA A N 1
ATOM 2316 C CA . ALA A 1 307 ? 15.781 17.766 18.234 1 88.75 307 ALA A CA 1
ATOM 2317 C C . ALA A 1 307 ? 17.141 18.422 18.125 1 88.75 307 ALA A C 1
ATOM 2319 O O . ALA A 1 307 ? 17.391 19.484 18.719 1 88.75 307 ALA A O 1
ATOM 2320 N N . LYS A 1 308 ? 18.031 17.781 17.406 1 93.25 308 LYS A N 1
ATOM 2321 C CA . LYS A 1 308 ? 19.391 18.281 17.188 1 93.25 308 LYS A CA 1
ATOM 2322 C C . LYS A 1 308 ? 19.766 18.172 15.711 1 93.25 308 LYS A C 1
ATOM 2324 O O . LYS A 1 308 ? 20.422 17.203 15.305 1 93.25 308 LYS A O 1
ATOM 2329 N N . PHE A 1 309 ? 19.547 19.172 15.008 1 91.94 309 PHE A N 1
ATOM 2330 C CA . PHE A 1 309 ? 19.656 19.141 13.555 1 91.94 309 PHE A CA 1
ATOM 2331 C C . PHE A 1 309 ? 21.109 18.953 13.125 1 91.94 309 PHE A C 1
ATOM 2333 O O . PHE A 1 309 ? 21.391 18.234 12.164 1 91.94 309 PHE A O 1
ATOM 2340 N N . ASN A 1 310 ? 22.078 19.5 13.836 1 91.88 310 ASN A N 1
ATOM 2341 C CA . ASN A 1 310 ? 23.453 19.594 13.359 1 91.88 310 ASN A CA 1
ATOM 2342 C C . ASN A 1 310 ? 24.281 18.391 13.773 1 91.88 310 ASN A C 1
ATOM 2344 O O . ASN A 1 310 ? 25.5 18.406 13.656 1 91.88 310 ASN A O 1
ATOM 2348 N N . GLN A 1 311 ? 23.688 17.344 14.109 1 91.75 311 GLN A N 1
ATOM 2349 C CA . GLN A 1 311 ? 24.422 16.125 14.43 1 91.75 311 GLN A CA 1
ATOM 2350 C C . GLN A 1 311 ? 25.031 15.5 13.172 1 91.75 311 GLN A C 1
ATOM 2352 O O . GLN A 1 311 ? 24.562 15.766 12.055 1 91.75 311 GLN A O 1
ATOM 2357 N N . PRO A 1 312 ? 26.062 14.82 13.32 1 92.94 312 PRO A N 1
ATOM 2358 C CA . PRO A 1 312 ? 26.656 14.133 12.164 1 92.94 312 PRO A CA 1
ATOM 2359 C C . PRO A 1 312 ? 25.688 13.133 11.523 1 92.94 312 PRO A C 1
ATOM 2361 O O . PRO A 1 312 ? 24.797 12.602 12.203 1 92.94 312 PRO A O 1
ATOM 2364 N N . SER A 1 313 ? 25.938 12.953 10.266 1 94.31 313 SER A N 1
ATOM 2365 C CA . SER A 1 313 ? 25.141 11.969 9.547 1 94.31 313 SER A CA 1
ATOM 2366 C C . SER A 1 313 ? 25.359 10.57 10.117 1 94.31 313 SER A C 1
ATOM 2368 O O . SER A 1 313 ? 26.469 10.203 10.492 1 94.31 313 SER A O 1
ATOM 2370 N N . ARG A 1 314 ? 24.328 9.82 10.234 1 95.44 314 ARG A N 1
ATOM 2371 C CA . ARG A 1 314 ? 24.375 8.438 10.719 1 95.44 314 ARG A CA 1
ATOM 2372 C C . ARG A 1 314 ? 23.859 7.469 9.656 1 95.44 314 ARG A C 1
ATOM 2374 O O . ARG A 1 314 ? 23 7.82 8.852 1 95.44 314 ARG A O 1
ATOM 2381 N N . HIS A 1 315 ? 24.453 6.34 9.625 1 95 315 HIS A N 1
ATOM 2382 C CA . HIS A 1 315 ? 24 5.23 8.797 1 95 315 HIS A CA 1
ATOM 2383 C C . HIS A 1 315 ? 23.781 3.971 9.625 1 95 315 HIS A C 1
ATOM 2385 O O . HIS A 1 315 ? 24.703 3.514 10.312 1 95 315 HIS A O 1
ATOM 2391 N N . ARG A 1 316 ? 22.562 3.484 9.641 1 96.25 316 ARG A N 1
ATOM 2392 C CA . ARG A 1 316 ? 22.25 2.219 10.289 1 96.25 316 ARG A CA 1
ATOM 2393 C C . ARG A 1 316 ? 21.938 1.138 9.266 1 96.25 316 ARG A C 1
ATOM 2395 O O . ARG A 1 316 ? 21.125 1.351 8.359 1 96.25 316 ARG A O 1
ATOM 2402 N N . GLU A 1 317 ? 22.594 0.092 9.367 1 96.88 317 GLU A N 1
ATOM 2403 C CA . GLU A 1 317 ? 22.344 -1.073 8.523 1 96.88 317 GLU A CA 1
ATOM 2404 C C . GLU A 1 317 ? 21.609 -2.166 9.305 1 96.88 317 GLU A C 1
ATOM 2406 O O . GLU A 1 317 ? 22.047 -2.561 10.383 1 96.88 317 GLU A O 1
ATOM 2411 N N . VAL A 1 318 ? 20.516 -2.641 8.766 1 98.19 318 VAL A N 1
ATOM 2412 C CA . VAL A 1 318 ? 19.672 -3.639 9.43 1 98.19 318 VAL A CA 1
ATOM 2413 C C . VAL A 1 318 ? 19.953 -5.02 8.844 1 98.19 318 VAL A C 1
ATOM 2415 O O . VAL A 1 318 ? 19.953 -5.191 7.621 1 98.19 318 VAL A O 1
ATOM 2418 N N . ALA A 1 319 ? 20.156 -5.973 9.688 1 98 319 ALA A N 1
ATOM 2419 C CA . ALA A 1 319 ? 20.453 -7.336 9.25 1 98 319 ALA A CA 1
ATOM 2420 C C . ALA A 1 319 ? 19.266 -7.953 8.516 1 98 319 ALA A C 1
ATOM 2422 O O . ALA A 1 319 ? 18.109 -7.609 8.797 1 98 319 ALA A O 1
ATOM 2423 N N . VAL A 1 320 ? 19.609 -8.82 7.547 1 98.69 320 VAL A N 1
ATOM 2424 C CA . VAL A 1 320 ? 18.594 -9.547 6.785 1 98.69 320 VAL A CA 1
ATOM 2425 C C . VAL A 1 320 ? 18.688 -11.039 7.113 1 98.69 320 VAL A C 1
ATOM 2427 O O . VAL A 1 320 ? 19.609 -11.484 7.777 1 98.69 320 VAL A O 1
ATOM 2430 N N . LYS A 1 321 ? 17.609 -11.75 6.734 1 98.69 321 LYS A N 1
ATOM 2431 C CA . LYS A 1 321 ? 17.547 -13.18 7.016 1 98.69 321 LYS A CA 1
ATOM 2432 C C . LYS A 1 321 ? 17.172 -13.969 5.766 1 98.69 321 LYS A C 1
ATOM 2434 O O . LYS A 1 321 ? 16.328 -13.531 4.98 1 98.69 321 LYS A O 1
ATOM 2439 N N . LEU A 1 322 ? 17.812 -15.109 5.66 1 98.81 322 LEU A N 1
ATOM 2440 C CA . LEU A 1 322 ? 17.453 -16.031 4.594 1 98.81 322 LEU A CA 1
ATOM 2441 C C . LEU A 1 322 ? 16.234 -16.859 4.984 1 98.81 322 LEU A C 1
ATOM 2443 O O . LEU A 1 322 ? 16.234 -17.516 6.027 1 98.81 322 LEU A O 1
ATOM 2447 N N . ILE A 1 323 ? 15.18 -16.812 4.223 1 98.88 323 ILE A N 1
ATOM 2448 C CA . ILE A 1 323 ? 13.984 -17.625 4.391 1 98.88 323 ILE A CA 1
ATOM 2449 C C . ILE A 1 323 ? 13.953 -18.719 3.316 1 98.88 323 ILE A C 1
ATOM 2451 O O . ILE A 1 323 ? 13.781 -18.422 2.131 1 98.88 323 ILE A O 1
ATOM 2455 N N . ILE A 1 324 ? 14.078 -19.922 3.721 1 98.75 324 ILE A N 1
ATOM 2456 C CA . ILE A 1 324 ? 14.133 -21.031 2.777 1 98.75 324 ILE A CA 1
ATOM 2457 C C . ILE A 1 324 ? 12.727 -21.594 2.557 1 98.75 324 ILE A C 1
ATOM 2459 O O . ILE A 1 324 ? 12.023 -21.906 3.516 1 98.75 324 ILE A O 1
ATOM 2463 N N . ARG A 1 325 ? 12.352 -21.625 1.265 1 98.12 325 ARG A N 1
ATOM 2464 C CA . ARG A 1 325 ? 11.117 -22.281 0.835 1 98.12 325 ARG A CA 1
ATOM 2465 C C . ARG A 1 325 ? 11.391 -23.25 -0.309 1 98.12 325 ARG A C 1
ATOM 2467 O O . ARG A 1 325 ? 12.453 -23.875 -0.359 1 98.12 325 ARG A O 1
ATOM 2474 N N . ASN A 1 326 ? 10.477 -23.375 -1.218 1 96.81 326 ASN A N 1
ATOM 2475 C CA . ASN A 1 326 ? 10.578 -24.469 -2.166 1 96.81 326 ASN A CA 1
ATOM 2476 C C . ASN A 1 326 ? 11.438 -24.094 -3.373 1 96.81 326 ASN A C 1
ATOM 2478 O O . ASN A 1 326 ? 12.016 -24.969 -4.027 1 96.81 326 ASN A O 1
ATOM 2482 N N . SER A 1 327 ? 11.578 -22.812 -3.672 1 97.81 327 SER A N 1
ATOM 2483 C CA . SER A 1 327 ? 12.203 -22.406 -4.926 1 97.81 327 SER A CA 1
ATOM 2484 C C . SER A 1 327 ? 13.711 -22.609 -4.883 1 97.81 327 SER A C 1
ATOM 2486 O O . SER A 1 327 ? 14.367 -22.625 -5.926 1 97.81 327 SER A O 1
ATOM 2488 N N . ALA A 1 328 ? 14.297 -22.656 -3.686 1 97.38 328 ALA A N 1
ATOM 2489 C CA . ALA A 1 328 ? 15.719 -22.938 -3.504 1 97.38 328 ALA A CA 1
ATOM 2490 C C . ALA A 1 328 ? 16 -23.469 -2.102 1 97.38 328 ALA A C 1
ATOM 2492 O O . ALA A 1 328 ? 15.586 -22.875 -1.107 1 97.38 328 ALA A O 1
ATOM 2493 N N . LYS A 1 329 ? 16.781 -24.609 -2.014 1 91.94 329 LYS A N 1
ATOM 2494 C CA . LYS A 1 329 ? 17.062 -25.25 -0.732 1 91.94 329 LYS A CA 1
ATOM 2495 C C . LYS A 1 329 ? 18.562 -25.578 -0.603 1 91.94 329 LYS A C 1
ATOM 2497 O O . LYS A 1 329 ? 19.234 -25.797 -1.605 1 91.94 329 LYS A O 1
ATOM 2502 N N . MET B 1 1 ? 16.531 25.734 22.281 1 27.22 1 MET B N 1
ATOM 2503 C CA . MET B 1 1 ? 15.703 26.703 21.562 1 27.22 1 MET B CA 1
ATOM 2504 C C . MET B 1 1 ? 16.047 26.719 20.078 1 27.22 1 MET B C 1
ATOM 2506 O O . MET B 1 1 ? 17.156 27.109 19.703 1 27.22 1 MET B O 1
ATOM 2510 N N . ASN B 1 2 ? 15.594 25.766 19.375 1 37.69 2 ASN B N 1
ATOM 2511 C CA . ASN B 1 2 ? 16.016 25.594 17.984 1 37.69 2 ASN B CA 1
ATOM 2512 C C . ASN B 1 2 ? 15.828 26.875 17.172 1 37.69 2 ASN B C 1
ATOM 2514 O O . ASN B 1 2 ? 14.758 27.469 17.203 1 37.69 2 ASN B O 1
ATOM 2518 N N . ASP B 1 3 ? 16.828 27.609 17.062 1 41.78 3 ASP B N 1
ATOM 2519 C CA . ASP B 1 3 ? 17.047 28.922 16.453 1 41.78 3 ASP B CA 1
ATOM 2520 C C . ASP B 1 3 ? 16.391 29.016 15.078 1 41.78 3 ASP B C 1
ATOM 2522 O O . ASP B 1 3 ? 16.766 29.844 14.25 1 41.78 3 ASP B O 1
ATOM 2526 N N . LYS B 1 4 ? 15.648 28.062 14.773 1 47.62 4 LYS B N 1
ATOM 2527 C CA . LYS B 1 4 ? 15.078 28.188 13.438 1 47.62 4 LYS B CA 1
ATOM 2528 C C . LYS B 1 4 ? 13.961 29.219 13.406 1 47.62 4 LYS B C 1
ATOM 2530 O O . LYS B 1 4 ? 12.875 29 13.945 1 47.62 4 LYS B O 1
ATOM 2535 N N . LYS B 1 5 ? 14.359 30.516 13.359 1 49.84 5 LYS B N 1
ATOM 2536 C CA . LYS B 1 5 ? 13.352 31.562 13.195 1 49.84 5 LYS B CA 1
ATOM 2537 C C . LYS B 1 5 ? 12.656 31.438 11.844 1 49.84 5 LYS B C 1
ATOM 2539 O O . LYS B 1 5 ? 13.312 31.5 10.797 1 49.84 5 LYS B O 1
ATOM 2544 N N . TRP B 1 6 ? 11.477 30.75 11.734 1 57.34 6 TRP B N 1
ATOM 2545 C CA . TRP B 1 6 ? 10.727 30.703 10.484 1 57.34 6 TRP B CA 1
ATOM 2546 C C . TRP B 1 6 ? 10.469 32.125 9.961 1 57.34 6 TRP B C 1
ATOM 2548 O O . TRP B 1 6 ? 10.172 33.031 10.734 1 57.34 6 TRP B O 1
ATOM 2558 N N . ILE B 1 7 ? 10.883 32.344 8.703 1 63.91 7 ILE B N 1
ATOM 2559 C CA . ILE B 1 7 ? 10.539 33.594 8.031 1 63.91 7 ILE B CA 1
ATOM 2560 C C . ILE B 1 7 ? 9.023 33.781 7.988 1 63.91 7 ILE B C 1
ATOM 2562 O O . ILE B 1 7 ? 8.297 32.844 7.625 1 63.91 7 ILE B O 1
ATOM 2566 N N . LYS B 1 8 ? 8.531 34.781 8.68 1 75.38 8 LYS B N 1
ATOM 2567 C CA . LYS B 1 8 ? 7.102 35.062 8.75 1 75.38 8 LYS B CA 1
ATOM 2568 C C . LYS B 1 8 ? 6.684 36.031 7.645 1 75.38 8 LYS B C 1
ATOM 2570 O O . LYS B 1 8 ? 7.531 36.625 7 1 75.38 8 LYS B O 1
ATOM 2575 N N . ALA B 1 9 ? 5.406 35.938 7.43 1 79.19 9 ALA B N 1
ATOM 2576 C CA . ALA B 1 9 ? 4.852 36.875 6.453 1 79.19 9 ALA B CA 1
ATOM 2577 C C . ALA B 1 9 ? 5.277 38.281 6.762 1 79.19 9 ALA B C 1
ATOM 2579 O O . ALA B 1 9 ? 5.477 39.094 5.848 1 79.19 9 ALA B O 1
ATOM 2580 N N . GLU B 1 10 ? 5.52 38.562 7.984 1 83.62 10 GLU B N 1
ATOM 2581 C CA . GLU B 1 10 ? 5.945 39.906 8.406 1 83.62 10 GLU B CA 1
ATOM 2582 C C . GLU B 1 10 ? 7.344 40.219 7.891 1 83.62 10 GLU B C 1
ATOM 2584 O O . GLU B 1 10 ? 7.625 41.375 7.527 1 83.62 10 GLU B O 1
ATOM 2589 N N . ASP B 1 11 ? 8.156 39.219 7.91 1 85.25 11 ASP B N 1
ATOM 2590 C CA . ASP B 1 11 ? 9.508 39.406 7.395 1 85.25 11 ASP B CA 1
ATOM 2591 C C . ASP B 1 11 ? 9.492 39.719 5.898 1 85.25 11 ASP B C 1
ATOM 2593 O O . ASP B 1 11 ? 10.227 40.594 5.434 1 85.25 11 ASP B O 1
ATOM 2597 N N . VAL B 1 12 ? 8.664 38.969 5.285 1 86.75 12 VAL B N 1
ATOM 2598 C CA . VAL B 1 12 ? 8.5 39.219 3.854 1 86.75 12 VAL B CA 1
ATOM 2599 C C . VAL B 1 12 ? 7.934 40.594 3.625 1 86.75 12 VAL B C 1
ATOM 2601 O O . VAL B 1 12 ? 8.398 41.344 2.74 1 86.75 12 VAL B O 1
ATOM 2604 N N . ALA B 1 13 ? 7.012 40.969 4.406 1 89.56 13 ALA B N 1
ATOM 2605 C CA . ALA B 1 13 ? 6.391 42.281 4.301 1 89.56 13 ALA B CA 1
ATOM 2606 C C . ALA B 1 13 ? 7.422 43.406 4.488 1 89.56 13 ALA B C 1
ATOM 2608 O O . ALA B 1 13 ? 7.461 44.375 3.715 1 89.56 13 ALA B O 1
ATOM 2609 N N . LYS B 1 14 ? 8.227 43.219 5.402 1 90.81 14 LYS B N 1
ATOM 2610 C CA . LYS B 1 14 ? 9.273 44.188 5.703 1 90.81 14 LYS B CA 1
ATOM 2611 C C . LYS B 1 14 ? 10.25 44.344 4.539 1 90.81 14 LYS B C 1
ATOM 2613 O O . LYS B 1 14 ? 10.562 45.438 4.121 1 90.81 14 LYS B O 1
ATOM 2618 N N . LEU B 1 15 ? 10.609 43.219 4.094 1 90.38 15 LEU B N 1
ATOM 2619 C CA . LEU B 1 15 ? 11.578 43.219 3.008 1 90.38 15 LEU B CA 1
ATOM 2620 C C . LEU B 1 15 ? 10.953 43.781 1.73 1 90.38 15 LEU B C 1
ATOM 2622 O O . LEU B 1 15 ? 11.609 44.531 0.983 1 90.38 15 LEU B O 1
ATOM 2626 N N . ALA B 1 16 ? 9.812 43.375 1.476 1 90.44 16 ALA B N 1
ATOM 2627 C CA . ALA B 1 16 ? 9.117 43.781 0.258 1 90.44 16 ALA B CA 1
ATOM 2628 C C . ALA B 1 16 ? 8.578 45.219 0.384 1 90.44 16 ALA B C 1
ATOM 2630 O O . ALA B 1 16 ? 8.195 45.844 -0.613 1 90.44 16 ALA B O 1
ATOM 2631 N N . GLY B 1 17 ? 8.492 45.781 1.539 1 92.5 17 GLY B N 1
ATOM 2632 C CA . GLY B 1 17 ? 7.957 47.094 1.77 1 92.5 17 GLY B CA 1
ATOM 2633 C C . GLY B 1 17 ? 6.449 47.188 1.63 1 92.5 17 GLY B C 1
ATOM 2634 O O . GLY B 1 17 ? 5.918 48.156 1.075 1 92.5 17 GLY B O 1
ATOM 2635 N N . VAL B 1 18 ? 5.844 46.094 1.923 1 91.25 18 VAL B N 1
ATOM 2636 C CA . VAL B 1 18 ? 4.391 46.062 1.831 1 91.25 18 VAL B CA 1
ATOM 2637 C C . VAL B 1 18 ? 3.801 45.625 3.172 1 91.25 18 VAL B C 1
ATOM 2639 O O . VAL B 1 18 ? 4.539 45.344 4.121 1 91.25 18 VAL B O 1
ATOM 2642 N N . SER B 1 19 ? 2.471 45.719 3.307 1 87.19 19 SER B N 1
ATOM 2643 C CA . SER B 1 19 ? 1.792 45.281 4.516 1 87.19 19 SER B CA 1
ATOM 2644 C C . SER B 1 19 ? 1.75 43.75 4.59 1 87.19 19 SER B C 1
ATOM 2646 O O . SER B 1 19 ? 1.903 43.062 3.576 1 87.19 19 SER B O 1
ATOM 2648 N N . ARG B 1 20 ? 1.586 43.219 5.809 1 86.38 20 ARG B N 1
ATOM 2649 C CA . ARG B 1 20 ? 1.411 41.781 5.996 1 86.38 20 ARG B CA 1
ATOM 2650 C C . ARG B 1 20 ? 0.219 41.281 5.199 1 86.38 20 ARG B C 1
ATOM 2652 O O . ARG B 1 20 ? 0.27 40.188 4.637 1 86.38 20 ARG B O 1
ATOM 2659 N N . SER B 1 21 ? -0.806 42.125 5.086 1 82.38 21 SER B N 1
ATOM 2660 C CA . SER B 1 21 ? -2.006 41.75 4.34 1 82.38 21 SER B CA 1
ATOM 2661 C C . SER B 1 21 ? -1.713 41.625 2.85 1 82.38 21 SER B C 1
ATOM 2663 O O . SER B 1 21 ? -2.248 40.719 2.184 1 82.38 21 SER B O 1
ATOM 2665 N N . ALA B 1 22 ? -0.878 42.469 2.453 1 86.25 22 ALA B N 1
ATOM 2666 C CA . ALA B 1 22 ? -0.498 42.406 1.045 1 86.25 22 ALA B CA 1
ATOM 2667 C C . ALA B 1 22 ? 0.267 41.125 0.732 1 86.25 22 ALA B C 1
ATOM 2669 O O . ALA B 1 22 ? 0.085 40.531 -0.333 1 86.25 22 ALA B O 1
ATOM 2670 N N . VAL B 1 23 ? 1.093 40.688 1.706 1 84.94 23 VAL B N 1
ATOM 2671 C CA . VAL B 1 23 ? 1.829 39.438 1.538 1 84.94 23 VAL B CA 1
ATOM 2672 C C . VAL B 1 23 ? 0.851 38.281 1.456 1 84.94 23 VAL B C 1
ATOM 2674 O O . VAL B 1 23 ? 0.958 37.438 0.564 1 84.94 23 VAL B O 1
ATOM 2677 N N . SER B 1 24 ? -0.092 38.281 2.309 1 77.44 24 SER B N 1
ATOM 2678 C CA . SER B 1 24 ? -1.091 37.219 2.322 1 77.44 24 SER B CA 1
ATOM 2679 C C . SER B 1 24 ? -1.858 37.156 1.005 1 77.44 24 SER B C 1
ATOM 2681 O O . SER B 1 24 ? -2.02 36.094 0.418 1 77.44 24 SER B O 1
ATOM 2683 N N . ARG B 1 25 ? -2.205 38.344 0.558 1 77.19 25 ARG B N 1
ATOM 2684 C CA . ARG B 1 25 ? -2.977 38.406 -0.678 1 77.19 25 ARG B CA 1
ATOM 2685 C C . ARG B 1 25 ? -2.139 37.969 -1.876 1 77.19 25 ARG B C 1
ATOM 2687 O O . ARG B 1 25 ? -2.656 37.375 -2.811 1 77.19 25 ARG B O 1
ATOM 2694 N N . ALA B 1 26 ? -0.87 38.219 -1.773 1 77.81 26 ALA B N 1
ATOM 2695 C CA . ALA B 1 26 ? 0.021 37.875 -2.877 1 77.81 26 ALA B CA 1
ATOM 2696 C C . ALA B 1 26 ? 0.132 36.344 -3.033 1 77.81 26 ALA B C 1
ATOM 2698 O O . ALA B 1 26 ? 0.385 35.844 -4.133 1 77.81 26 ALA B O 1
ATOM 2699 N N . PHE B 1 27 ? -0.097 35.656 -1.921 1 73.12 27 PHE B N 1
ATOM 2700 C CA . PHE B 1 27 ? 0.058 34.219 -1.963 1 73.12 27 PHE B CA 1
ATOM 2701 C C . PHE B 1 27 ? -1.301 33.531 -1.989 1 73.12 27 PHE B C 1
ATOM 2703 O O . PHE B 1 27 ? -1.382 32.281 -1.903 1 73.12 27 PHE B O 1
ATOM 2710 N N . THR B 1 28 ? -2.357 34.281 -2.027 1 64.5 28 THR B N 1
ATOM 2711 C CA . THR B 1 28 ? -3.713 33.75 -2.123 1 64.5 28 THR B CA 1
ATOM 2712 C C . THR B 1 28 ? -4.234 33.844 -3.553 1 64.5 28 THR B C 1
ATOM 2714 O O . THR B 1 28 ? -4.379 34.938 -4.09 1 64.5 28 THR B O 1
ATOM 2717 N N . PRO B 1 29 ? -4.402 32.625 -4.098 1 59.19 29 PRO B N 1
ATOM 2718 C CA . PRO B 1 29 ? -4.918 32.688 -5.465 1 59.19 29 PRO B CA 1
ATOM 2719 C C . PRO B 1 29 ? -6.23 33.469 -5.562 1 59.19 29 PRO B C 1
ATOM 2721 O O . PRO B 1 29 ? -7.148 33.25 -4.77 1 59.19 29 PRO B O 1
ATOM 2724 N N . GLY B 1 30 ? -6.184 34.375 -6.484 1 60.88 30 GLY B N 1
ATOM 2725 C CA . GLY B 1 30 ? -7.41 35.125 -6.738 1 60.88 30 GLY B CA 1
ATOM 2726 C C . GLY B 1 30 ? -7.512 36.406 -5.926 1 60.88 30 GLY B C 1
ATOM 2727 O O . GLY B 1 30 ? -8.422 37.219 -6.141 1 60.88 30 GLY B O 1
ATOM 2728 N N . ALA B 1 31 ? -6.625 36.531 -5.004 1 69.38 31 ALA B N 1
ATOM 2729 C CA . ALA B 1 31 ? -6.707 37.719 -4.16 1 69.38 31 ALA B CA 1
ATOM 2730 C C . ALA B 1 31 ? -6.273 38.969 -4.93 1 69.38 31 ALA B C 1
ATOM 2732 O O . ALA B 1 31 ? -5.465 38.875 -5.855 1 69.38 31 ALA B O 1
ATOM 2733 N N . SER B 1 32 ? -6.898 40.094 -4.637 1 78 32 SER B N 1
ATOM 2734 C CA . SER B 1 32 ? -6.609 41.344 -5.293 1 78 32 SER B CA 1
ATOM 2735 C C . SER B 1 32 ? -5.289 41.938 -4.805 1 78 32 SER B C 1
ATOM 2737 O O . SER B 1 32 ? -5.195 42.406 -3.666 1 78 32 SER B O 1
ATOM 2739 N N . VAL B 1 33 ? -4.258 41.812 -5.602 1 82 33 VAL B N 1
ATOM 2740 C CA . VAL B 1 33 ? -2.951 42.406 -5.387 1 82 33 VAL B CA 1
ATOM 2741 C C . VAL B 1 33 ? -2.334 42.812 -6.727 1 82 33 VAL B C 1
ATOM 2743 O O . VAL B 1 33 ? -2.482 42.094 -7.719 1 82 33 VAL B O 1
ATOM 2746 N N . SER B 1 34 ? -1.881 44.094 -6.812 1 86.31 34 SER B N 1
ATOM 2747 C CA . SER B 1 34 ? -1.292 44.562 -8.07 1 86.31 34 SER B CA 1
ATOM 2748 C C . SER B 1 34 ? -0.159 43.625 -8.516 1 86.31 34 SER B C 1
ATOM 2750 O O . SER B 1 34 ? 0.516 43.031 -7.68 1 86.31 34 SER B O 1
ATOM 2752 N N . PRO B 1 35 ? 0.011 43.5 -9.773 1 87.12 35 PRO B N 1
ATOM 2753 C CA . PRO B 1 35 ? 1.111 42.688 -10.273 1 87.12 35 PRO B CA 1
ATOM 2754 C C . PRO B 1 35 ? 2.471 43.125 -9.727 1 87.12 35 PRO B C 1
ATOM 2756 O O . PRO B 1 35 ? 3.324 42.281 -9.445 1 87.12 35 PRO B O 1
ATOM 2759 N N . LYS B 1 36 ? 2.633 44.406 -9.641 1 88 36 LYS B N 1
ATOM 2760 C CA . LYS B 1 36 ? 3.887 44.938 -9.117 1 88 36 LYS B CA 1
ATOM 2761 C C . LYS B 1 36 ? 4.121 44.469 -7.68 1 88 36 LYS B C 1
ATOM 2763 O O . LYS B 1 36 ? 5.215 44.031 -7.336 1 88 36 LYS B O 1
ATOM 2768 N N . THR B 1 37 ? 3.105 44.562 -6.906 1 89.31 37 THR B N 1
ATOM 2769 C CA . THR B 1 37 ? 3.197 44.188 -5.508 1 89.31 37 THR B CA 1
ATOM 2770 C C . THR B 1 37 ? 3.432 42.656 -5.391 1 89.31 37 THR B C 1
ATOM 2772 O O . THR B 1 37 ? 4.246 42.219 -4.578 1 89.31 37 THR B O 1
ATOM 2775 N N . ARG B 1 38 ? 2.762 41.875 -6.113 1 87.75 38 ARG B N 1
ATOM 2776 C CA . ARG B 1 38 ? 2.926 40.438 -6.109 1 87.75 38 ARG B CA 1
ATOM 2777 C C . ARG B 1 38 ? 4.363 40.062 -6.434 1 87.75 38 ARG B C 1
ATOM 2779 O O . ARG B 1 38 ? 4.938 39.156 -5.789 1 87.75 38 ARG B O 1
ATOM 2786 N N . ALA B 1 39 ? 4.883 40.75 -7.426 1 87.44 39 ALA B N 1
ATOM 2787 C CA . ALA B 1 39 ? 6.254 40.469 -7.824 1 87.44 39 ALA B CA 1
ATOM 2788 C C . ALA B 1 39 ? 7.234 40.781 -6.699 1 87.44 39 ALA B C 1
ATOM 2790 O O . ALA B 1 39 ? 8.164 40.031 -6.438 1 87.44 39 ALA B O 1
ATOM 2791 N N . LYS B 1 40 ? 7.039 41.906 -6.098 1 88.81 40 LYS B N 1
ATOM 2792 C CA . LYS B 1 40 ? 7.895 42.312 -4.988 1 88.81 40 LYS B CA 1
ATOM 2793 C C . LYS B 1 40 ? 7.844 41.312 -3.852 1 88.81 40 LYS B C 1
ATOM 2795 O O . LYS B 1 40 ? 8.883 40.938 -3.281 1 88.81 40 LYS B O 1
ATOM 2800 N N . VAL B 1 41 ? 6.621 40.906 -3.582 1 87.62 41 VAL B N 1
ATOM 2801 C CA . VAL B 1 41 ? 6.402 39.969 -2.488 1 87.62 41 VAL B CA 1
ATOM 2802 C C . VAL B 1 41 ? 7.051 38.625 -2.824 1 87.62 41 VAL B C 1
ATOM 2804 O O . VAL B 1 41 ? 7.715 38 -1.979 1 87.62 41 VAL B O 1
ATOM 2807 N N . GLN B 1 42 ? 6.887 38.188 -3.977 1 83 42 GLN B N 1
ATOM 2808 C CA . GLN B 1 42 ? 7.457 36.906 -4.395 1 83 42 GLN B CA 1
ATOM 2809 C C . GLN B 1 42 ? 8.984 36.938 -4.355 1 83 42 GLN B C 1
ATOM 2811 O O . GLN B 1 42 ? 9.625 36 -3.932 1 83 42 GLN B O 1
ATOM 2816 N N . ALA B 1 43 ? 9.57 38.062 -4.82 1 83.88 43 ALA B N 1
ATOM 2817 C CA . ALA B 1 43 ? 11.016 38.219 -4.785 1 83.88 43 ALA B CA 1
ATOM 2818 C C . ALA B 1 43 ? 11.539 38.188 -3.35 1 83.88 43 ALA B C 1
ATOM 2820 O O . ALA B 1 43 ? 12.547 37.562 -3.062 1 83.88 43 ALA B O 1
ATOM 2821 N N . ALA B 1 44 ? 10.875 38.906 -2.535 1 86.06 44 ALA B N 1
ATOM 2822 C CA . ALA B 1 44 ? 11.266 38.938 -1.127 1 86.06 44 ALA B CA 1
ATOM 2823 C C . ALA B 1 44 ? 11.141 37.562 -0.488 1 86.06 44 ALA B C 1
ATOM 2825 O O . ALA B 1 44 ? 12.008 37.156 0.287 1 86.06 44 ALA B O 1
ATOM 2826 N N . ALA B 1 45 ? 10.031 36.906 -0.802 1 79.75 45 ALA B N 1
ATOM 2827 C CA . ALA B 1 45 ? 9.797 35.562 -0.273 1 79.75 45 ALA B CA 1
ATOM 2828 C C . ALA B 1 45 ? 10.898 34.594 -0.703 1 79.75 45 ALA B C 1
ATOM 2830 O O . ALA B 1 45 ? 11.398 33.812 0.107 1 79.75 45 ALA B O 1
ATOM 2831 N N . GLU B 1 46 ? 11.219 34.75 -1.886 1 73.56 46 GLU B N 1
ATOM 2832 C CA . GLU B 1 46 ? 12.289 33.906 -2.42 1 73.56 46 GLU B CA 1
ATOM 2833 C C . GLU B 1 46 ? 13.625 34.219 -1.741 1 73.56 46 GLU B C 1
ATOM 2835 O O . GLU B 1 46 ? 14.359 33.281 -1.38 1 73.56 46 GLU B O 1
ATOM 2840 N N . ALA B 1 47 ? 13.914 35.469 -1.608 1 76.75 47 ALA B N 1
ATOM 2841 C CA . ALA B 1 47 ? 15.172 35.906 -0.999 1 76.75 47 ALA B CA 1
ATOM 2842 C C . ALA B 1 47 ? 15.289 35.375 0.436 1 76.75 47 ALA B C 1
ATOM 2844 O O . ALA B 1 47 ? 16.375 35.031 0.888 1 76.75 47 ALA B O 1
ATOM 2845 N N . LEU B 1 48 ? 14.133 35.375 1.045 1 76.31 48 LEU B N 1
ATOM 2846 C CA . LEU B 1 48 ? 14.125 35 2.455 1 76.31 48 LEU B CA 1
ATOM 2847 C C . LEU B 1 48 ? 13.891 33.5 2.623 1 76.31 48 LEU B C 1
ATOM 2849 O O . LEU B 1 48 ? 14.016 32.969 3.73 1 76.31 48 LEU B O 1
ATOM 2853 N N . GLY B 1 49 ? 13.492 32.969 1.522 1 69.06 49 GLY B N 1
ATOM 2854 C CA . GLY B 1 49 ? 13.109 31.562 1.604 1 69.06 49 GLY B CA 1
ATOM 2855 C C . GLY B 1 49 ? 11.773 31.344 2.283 1 69.06 49 GLY B C 1
ATOM 2856 O O . GLY B 1 49 ? 11.586 30.375 3.014 1 69.06 49 GLY B O 1
ATOM 2857 N N . TYR B 1 50 ? 10.977 32.438 2.08 1 64.31 50 TYR B N 1
ATOM 2858 C CA . TYR B 1 50 ? 9.664 32.406 2.719 1 64.31 50 TYR B CA 1
ATOM 2859 C C . TYR B 1 50 ? 8.727 31.438 2.006 1 64.31 50 TYR B C 1
ATOM 2861 O O . TYR B 1 50 ? 8.703 31.391 0.774 1 64.31 50 TYR B O 1
ATOM 2869 N N . GLN B 1 51 ? 8.125 30.609 2.842 1 63.06 51 GLN B N 1
ATOM 2870 C CA . GLN B 1 51 ? 7.031 29.781 2.359 1 63.06 51 GLN B CA 1
ATOM 2871 C C . GLN B 1 51 ? 5.742 30.062 3.121 1 63.06 51 GLN B C 1
ATOM 2873 O O . GLN B 1 51 ? 5.77 30.312 4.328 1 63.06 51 GLN B O 1
ATOM 2878 N N . VAL B 1 52 ? 4.637 30.234 2.24 1 60.81 52 VAL B N 1
ATOM 2879 C CA . VAL B 1 52 ? 3.338 30.438 2.873 1 60.81 52 VAL B CA 1
ATOM 2880 C C . VAL B 1 52 ? 3.094 29.375 3.932 1 60.81 52 VAL B C 1
ATOM 2882 O O . VAL B 1 52 ? 3.305 28.172 3.678 1 60.81 52 VAL B O 1
ATOM 2885 N N . ASN B 1 53 ? 2.986 29.891 5.105 1 62.09 53 ASN B N 1
ATOM 2886 C CA . ASN B 1 53 ? 2.66 28.969 6.195 1 62.09 53 ASN B CA 1
ATOM 2887 C C . ASN B 1 53 ? 1.193 28.547 6.148 1 62.09 53 ASN B C 1
ATOM 2889 O O . ASN B 1 53 ? 0.317 29.281 6.602 1 62.09 53 ASN B O 1
ATOM 2893 N N . ILE B 1 54 ? 0.927 27.438 5.5 1 61.88 54 ILE B N 1
ATOM 2894 C CA . ILE B 1 54 ? -0.438 26.953 5.316 1 61.88 54 ILE B CA 1
ATOM 2895 C C . ILE B 1 54 ? -1.102 26.75 6.672 1 61.88 54 ILE B C 1
ATOM 2897 O O . ILE B 1 54 ? -2.303 26.984 6.828 1 61.88 54 ILE B O 1
ATOM 2901 N N . ILE B 1 55 ? -0.292 26.391 7.551 1 61.62 55 ILE B N 1
ATOM 2902 C CA . ILE B 1 55 ? -0.817 26.203 8.898 1 61.62 55 ILE B CA 1
ATOM 2903 C C . ILE B 1 55 ? -1.349 27.516 9.445 1 61.62 55 ILE B C 1
ATOM 2905 O O . ILE B 1 55 ? -2.449 27.578 9.992 1 61.62 55 ILE B O 1
ATOM 2909 N N . ALA B 1 56 ? -0.569 28.547 9.203 1 58.88 56 ALA B N 1
ATOM 2910 C CA . ALA B 1 56 ? -0.991 29.875 9.641 1 58.88 56 ALA B CA 1
ATOM 2911 C C . ALA B 1 56 ? -2.248 30.312 8.906 1 58.88 56 ALA B C 1
ATOM 2913 O O . ALA B 1 56 ? -3.154 30.906 9.5 1 58.88 56 ALA B O 1
ATOM 2914 N N . ARG B 1 57 ? -2.201 30 7.684 1 58.84 57 ARG B N 1
ATOM 2915 C CA . ARG B 1 57 ? -3.357 30.375 6.875 1 58.84 57 ARG B CA 1
ATOM 2916 C C . ARG B 1 57 ? -4.613 29.656 7.348 1 58.84 57 ARG B C 1
ATOM 2918 O O . ARG B 1 57 ? -5.695 30.25 7.398 1 58.84 57 ARG B O 1
ATOM 2925 N N . THR B 1 58 ? -4.426 28.406 7.598 1 62.19 58 THR B N 1
ATOM 2926 C CA . THR B 1 58 ? -5.539 27.609 8.109 1 62.19 58 THR B CA 1
ATOM 2927 C C . THR B 1 58 ? -6.09 28.203 9.398 1 62.19 58 THR B C 1
ATOM 2929 O O . THR B 1 58 ? -7.305 28.266 9.594 1 62.19 58 THR B O 1
ATOM 2932 N N . MET B 1 59 ? -5.23 28.703 10.164 1 53.84 59 MET B N 1
ATOM 2933 C CA . MET B 1 59 ? -5.617 29.328 11.43 1 53.84 59 MET B CA 1
ATOM 2934 C C . MET B 1 59 ? -6.379 30.625 11.195 1 53.84 59 MET B C 1
ATOM 2936 O O . MET B 1 59 ? -7.367 30.906 11.883 1 53.84 59 MET B O 1
ATOM 2940 N N . ASN B 1 60 ? -5.852 31.312 10.195 1 53.69 60 ASN B N 1
ATOM 2941 C CA . ASN B 1 60 ? -6.441 32.625 9.945 1 53.69 60 ASN B CA 1
ATOM 2942 C C . ASN B 1 60 ? -7.777 32.5 9.219 1 53.69 60 ASN B C 1
ATOM 2944 O O . ASN B 1 60 ? -8.703 33.281 9.492 1 53.69 60 ASN B O 1
ATOM 2948 N N . THR B 1 61 ? -7.746 31.562 8.352 1 55.59 61 THR B N 1
ATOM 2949 C CA . THR B 1 61 ? -8.938 31.453 7.523 1 55.59 61 THR B CA 1
ATOM 2950 C C . THR B 1 61 ? -9.93 30.453 8.133 1 55.59 61 THR B C 1
ATOM 2952 O O . THR B 1 61 ? -11.109 30.438 7.777 1 55.59 61 THR B O 1
ATOM 2955 N N . GLY B 1 62 ? -9.414 29.703 9.102 1 56.31 62 GLY B N 1
ATOM 2956 C CA . GLY B 1 62 ? -10.234 28.656 9.672 1 56.31 62 GLY B CA 1
ATOM 2957 C C . GLY B 1 62 ? -10.438 27.484 8.727 1 56.31 62 GLY B C 1
ATOM 2958 O O . GLY B 1 62 ? -11.227 26.578 9.008 1 56.31 62 GLY B O 1
ATOM 2959 N N . SER B 1 63 ? -9.836 27.609 7.551 1 63.12 63 SER B N 1
ATOM 2960 C CA . SER B 1 63 ? -10.016 26.547 6.562 1 63.12 63 SER B CA 1
ATOM 2961 C C . SER B 1 63 ? -8.781 25.656 6.473 1 63.12 63 SER B C 1
ATOM 2963 O O . SER B 1 63 ? -7.66 26.156 6.336 1 63.12 63 SER B O 1
ATOM 2965 N N . SER B 1 64 ? -8.969 24.391 6.742 1 75.56 64 SER B N 1
ATOM 2966 C CA . SER B 1 64 ? -7.895 23.406 6.664 1 75.56 64 SER B CA 1
ATOM 2967 C C . SER B 1 64 ? -7.875 22.719 5.301 1 75.56 64 SER B C 1
ATOM 2969 O O . SER B 1 64 ? -8.914 22.594 4.652 1 75.56 64 SER B O 1
ATOM 2971 N N . ASN B 1 65 ? -6.672 22.438 4.859 1 82 65 ASN B N 1
ATOM 2972 C CA . ASN B 1 65 ? -6.562 21.688 3.611 1 82 65 ASN B CA 1
ATOM 2973 C C . ASN B 1 65 ? -6.125 20.25 3.855 1 82 65 ASN B C 1
ATOM 2975 O O . ASN B 1 65 ? -5.688 19.562 2.932 1 82 65 ASN B O 1
ATOM 2979 N N . PHE B 1 66 ? -6.273 19.828 5.086 1 87 66 PHE B N 1
ATOM 2980 C CA . PHE B 1 66 ? -5.938 18.453 5.398 1 87 66 PHE B CA 1
ATOM 2981 C C . PHE B 1 66 ? -7.148 17.547 5.223 1 87 66 PHE B C 1
ATOM 2983 O O . PHE B 1 66 ? -8.258 17.906 5.617 1 87 66 PHE B O 1
ATOM 2990 N N . ILE B 1 67 ? -6.883 16.469 4.594 1 92.25 67 ILE B N 1
ATOM 2991 C CA . ILE B 1 67 ? -7.898 15.422 4.5 1 92.25 67 ILE B CA 1
ATOM 2992 C C . ILE B 1 67 ? -7.391 14.141 5.16 1 92.25 67 ILE B C 1
ATOM 2994 O O . ILE B 1 67 ? -6.293 13.672 4.848 1 92.25 67 ILE B O 1
ATOM 2998 N N . GLY B 1 68 ? -8.117 13.641 6.125 1 91.38 68 GLY B N 1
ATOM 2999 C CA . GLY B 1 68 ? -7.801 12.336 6.695 1 91.38 68 GLY B CA 1
ATOM 3000 C C . GLY B 1 68 ? -8.227 11.18 5.809 1 91.38 68 GLY B C 1
ATOM 3001 O O . GLY B 1 68 ? -9.352 11.148 5.316 1 91.38 68 GLY B O 1
ATOM 3002 N N . ILE B 1 69 ? -7.273 10.344 5.559 1 91.25 69 ILE B N 1
ATOM 3003 C CA . ILE B 1 69 ? -7.586 9.078 4.914 1 91.25 69 ILE B CA 1
ATOM 3004 C C . ILE B 1 69 ? -7.445 7.938 5.922 1 91.25 69 ILE B C 1
ATOM 3006 O O . ILE B 1 69 ? -6.352 7.691 6.441 1 91.25 69 ILE B O 1
ATOM 3010 N N . ILE B 1 70 ? -8.516 7.301 6.172 1 89.12 70 ILE B N 1
ATOM 3011 C CA . ILE B 1 70 ? -8.516 6.188 7.113 1 89.12 70 ILE B CA 1
ATOM 3012 C C . ILE B 1 70 ? -8.68 4.871 6.355 1 89.12 70 ILE B C 1
ATOM 3014 O O . ILE B 1 70 ? -9.703 4.645 5.703 1 89.12 70 ILE B O 1
ATOM 3018 N N . THR B 1 71 ? -7.672 4.066 6.445 1 86.88 71 THR B N 1
ATOM 3019 C CA . THR B 1 71 ? -7.664 2.779 5.758 1 86.88 71 THR B CA 1
ATOM 3020 C C . THR B 1 71 ? -7.375 1.645 6.734 1 86.88 71 THR B C 1
ATOM 3022 O O . THR B 1 71 ? -6.844 1.874 7.824 1 86.88 71 THR B O 1
ATOM 3025 N N . SER B 1 72 ? -7.836 0.442 6.316 1 83.06 72 SER B N 1
ATOM 3026 C CA . SER B 1 72 ? -7.531 -0.743 7.109 1 83.06 72 SER B CA 1
ATOM 3027 C C . SER B 1 72 ? -6.328 -1.49 6.547 1 83.06 72 SER B C 1
ATOM 3029 O O . SER B 1 72 ? -6.48 -2.398 5.727 1 83.06 72 SER B O 1
ATOM 3031 N N . GLY B 1 73 ? -5.172 -1.074 6.93 1 79.94 73 GLY B N 1
ATOM 3032 C CA . GLY B 1 73 ? -3.951 -1.72 6.477 1 79.94 73 GLY B CA 1
ATOM 3033 C C . GLY B 1 73 ? -3.551 -1.316 5.07 1 79.94 73 GLY B C 1
ATOM 3034 O O . GLY B 1 73 ? -4.297 -0.612 4.383 1 79.94 73 GLY B O 1
ATOM 3035 N N . PHE B 1 74 ? -2.375 -1.873 4.688 1 82.25 74 PHE B N 1
ATOM 3036 C CA . PHE B 1 74 ? -1.822 -1.507 3.391 1 82.25 74 PHE B CA 1
ATOM 3037 C C . PHE B 1 74 ? -1.444 -2.748 2.592 1 82.25 74 PHE B C 1
ATOM 3039 O O . PHE B 1 74 ? -1.003 -2.646 1.446 1 82.25 74 PHE B O 1
ATOM 3046 N N . ASP B 1 75 ? -1.761 -3.879 3.141 1 81.31 75 ASP B N 1
ATOM 3047 C CA . ASP B 1 75 ? -1.282 -5.117 2.533 1 81.31 75 ASP B CA 1
ATOM 3048 C C . ASP B 1 75 ? -2.268 -5.637 1.489 1 81.31 75 ASP B C 1
ATOM 3050 O O . ASP B 1 75 ? -1.927 -6.5 0.681 1 81.31 75 ASP B O 1
ATOM 3054 N N . ASN B 1 76 ? -3.461 -5.156 1.585 1 88.5 76 ASN B N 1
ATOM 3055 C CA . ASN B 1 76 ? -4.426 -5.504 0.545 1 88.5 76 ASN B CA 1
ATOM 3056 C C . ASN B 1 76 ? -4.156 -4.734 -0.746 1 88.5 76 ASN B C 1
ATOM 3058 O O . ASN B 1 76 ? -4.211 -3.504 -0.764 1 88.5 76 ASN B O 1
ATOM 3062 N N . PRO B 1 77 ? -3.922 -5.52 -1.781 1 93.5 77 PRO B N 1
ATOM 3063 C CA . PRO B 1 77 ? -3.506 -4.855 -3.018 1 93.5 77 PRO B CA 1
ATOM 3064 C C . PRO B 1 77 ? -4.574 -3.916 -3.574 1 93.5 77 PRO B C 1
ATOM 3066 O O . PRO B 1 77 ? -4.254 -2.945 -4.262 1 93.5 77 PRO B O 1
ATOM 3069 N N . PHE B 1 78 ? -5.824 -4.168 -3.273 1 93.44 78 PHE B N 1
ATOM 3070 C CA . PHE B 1 78 ? -6.863 -3.266 -3.75 1 93.44 78 PHE B CA 1
ATOM 3071 C C . PHE B 1 78 ? -6.766 -1.912 -3.057 1 93.44 78 PHE B C 1
ATOM 3073 O O . PHE B 1 78 ? -6.934 -0.87 -3.693 1 93.44 78 PHE B O 1
ATOM 3080 N N . ARG B 1 79 ? -6.504 -1.943 -1.841 1 89.38 79 ARG B N 1
ATOM 3081 C CA . ARG B 1 79 ? -6.395 -0.708 -1.071 1 89.38 79 ARG B CA 1
ATOM 3082 C C . ARG B 1 79 ? -5.207 0.125 -1.54 1 89.38 79 ARG B C 1
ATOM 3084 O O . ARG B 1 79 ? -5.301 1.351 -1.633 1 89.38 79 ARG B O 1
ATOM 3091 N N . SER B 1 80 ? -4.156 -0.577 -1.779 1 88.88 80 SER B N 1
ATOM 3092 C CA . SER B 1 80 ? -2.982 0.12 -2.295 1 88.88 80 SER B CA 1
ATOM 3093 C C . SER B 1 80 ? -3.256 0.723 -3.668 1 88.88 80 SER B C 1
ATOM 3095 O O . SER B 1 80 ? -2.799 1.827 -3.971 1 88.88 80 SER B O 1
ATOM 3097 N N . LYS B 1 81 ? -3.971 0.009 -4.48 1 92.62 81 LYS B N 1
ATOM 3098 C CA . LYS B 1 81 ? -4.336 0.466 -5.82 1 92.62 81 LYS B CA 1
ATOM 3099 C C . LYS B 1 81 ? -5.23 1.701 -5.754 1 92.62 81 LYS B C 1
ATOM 3101 O O . LYS B 1 81 ? -5.133 2.59 -6.602 1 92.62 81 LYS B O 1
ATOM 3106 N N . LEU B 1 82 ? -6.035 1.777 -4.754 1 93.69 82 LEU B N 1
ATOM 3107 C CA . LEU B 1 82 ? -6.98 2.875 -4.586 1 93.69 82 LEU B CA 1
ATOM 3108 C C . LEU B 1 82 ? -6.285 4.113 -4.027 1 93.69 82 LEU B C 1
ATOM 3110 O O . LEU B 1 82 ? -6.688 5.242 -4.32 1 93.69 82 LEU B O 1
ATOM 3114 N N . LEU B 1 83 ? -5.238 3.936 -3.291 1 91 83 LEU B N 1
ATOM 3115 C CA . LEU B 1 83 ? -4.582 5.031 -2.586 1 91 83 LEU B CA 1
ATOM 3116 C C . LEU B 1 83 ? -3.963 6.016 -3.57 1 91 83 LEU B C 1
ATOM 3118 O O . LEU B 1 83 ? -4.074 7.23 -3.391 1 91 83 LEU B O 1
ATOM 3122 N N . ALA B 1 84 ? -3.377 5.523 -4.637 1 90.06 84 ALA B N 1
ATOM 3123 C CA . ALA B 1 84 ? -2.676 6.383 -5.59 1 90.06 84 ALA B CA 1
ATOM 3124 C C . ALA B 1 84 ? -3.633 7.375 -6.242 1 90.06 84 ALA B C 1
ATOM 3126 O O . ALA B 1 84 ? -3.416 8.586 -6.188 1 90.06 84 ALA B O 1
ATOM 3127 N N . PRO B 1 85 ? -4.703 6.887 -6.82 1 93.81 85 PRO B N 1
ATOM 3128 C CA . PRO B 1 85 ? -5.621 7.855 -7.418 1 93.81 85 PRO B CA 1
ATOM 3129 C C . PRO B 1 85 ? -6.273 8.766 -6.383 1 93.81 85 PRO B C 1
ATOM 3131 O O . PRO B 1 85 ? -6.582 9.922 -6.68 1 93.81 85 PRO B O 1
ATOM 3134 N N . LEU B 1 86 ? -6.457 8.328 -5.152 1 93.56 86 LEU B N 1
ATOM 3135 C CA . LEU B 1 86 ? -7.008 9.172 -4.098 1 93.56 86 LEU B CA 1
ATOM 3136 C C . LEU B 1 86 ? -6.078 10.344 -3.801 1 93.56 86 LEU B C 1
ATOM 3138 O O . LEU B 1 86 ? -6.52 11.5 -3.76 1 93.56 86 LEU B O 1
ATOM 3142 N N . ILE B 1 87 ? -4.859 10.031 -3.637 1 90.31 87 ILE B N 1
ATOM 3143 C CA . ILE B 1 87 ? -3.859 11.047 -3.324 1 90.31 87 ILE B CA 1
ATOM 3144 C C . ILE B 1 87 ? -3.73 12.016 -4.492 1 90.31 87 ILE B C 1
ATOM 3146 O O . ILE B 1 87 ? -3.635 13.234 -4.289 1 90.31 87 ILE B O 1
ATOM 3150 N N . HIS B 1 88 ? -3.785 11.484 -5.672 1 90.94 88 HIS B N 1
ATOM 3151 C CA . HIS B 1 88 ? -3.711 12.305 -6.875 1 90.94 88 HIS B CA 1
ATOM 3152 C C . HIS B 1 88 ? -4.867 13.297 -6.938 1 90.94 88 HIS B C 1
ATOM 3154 O O . HIS B 1 88 ? -4.656 14.484 -7.176 1 90.94 88 HIS B O 1
ATOM 3160 N N . GLN B 1 89 ? -6.055 12.82 -6.699 1 94 89 GLN B N 1
ATOM 3161 C CA . GLN B 1 89 ? -7.238 13.672 -6.762 1 94 89 GLN B CA 1
ATOM 3162 C C . GLN B 1 89 ? -7.203 14.734 -5.668 1 94 89 GLN B C 1
ATOM 3164 O O . GLN B 1 89 ? -7.578 15.891 -5.906 1 94 89 GLN B O 1
ATOM 3169 N N . LEU B 1 90 ? -6.781 14.359 -4.484 1 92.06 90 LEU B N 1
ATOM 3170 C CA . LEU B 1 90 ? -6.672 15.32 -3.393 1 92.06 90 LEU B CA 1
ATOM 3171 C C . LEU B 1 90 ? -5.672 16.422 -3.738 1 92.06 90 LEU B C 1
ATOM 3173 O O . LEU B 1 90 ? -5.934 17.594 -3.504 1 92.06 90 LEU B O 1
ATOM 3177 N N . ALA B 1 91 ? -4.598 15.992 -4.332 1 86 91 ALA B N 1
ATOM 3178 C CA . ALA B 1 91 ? -3.574 16.953 -4.734 1 86 91 ALA B CA 1
ATOM 3179 C C . ALA B 1 91 ? -4.113 17.922 -5.777 1 86 91 ALA B C 1
ATOM 3181 O O . ALA B 1 91 ? -3.844 19.125 -5.711 1 86 91 ALA B O 1
ATOM 3182 N N . LEU B 1 92 ? -4.867 17.438 -6.699 1 87.38 92 LEU B N 1
ATOM 3183 C CA . LEU B 1 92 ? -5.441 18.25 -7.762 1 87.38 92 LEU B CA 1
ATOM 3184 C C . LEU B 1 92 ? -6.344 19.344 -7.184 1 87.38 92 LEU B C 1
ATOM 3186 O O . LEU B 1 92 ? -6.48 20.422 -7.77 1 87.38 92 LEU B O 1
ATOM 3190 N N . HIS B 1 93 ? -6.852 19.047 -6.008 1 89.38 93 HIS B N 1
ATOM 3191 C CA . HIS B 1 93 ? -7.773 19.984 -5.391 1 89.38 93 HIS B CA 1
ATOM 3192 C C . HIS B 1 93 ? -7.082 20.797 -4.301 1 89.38 93 HIS B C 1
ATOM 3194 O O . HIS B 1 93 ? -7.738 21.531 -3.555 1 89.38 93 HIS B O 1
ATOM 3200 N N . GLY B 1 94 ? -5.766 20.531 -4.176 1 82.88 94 GLY B N 1
ATOM 3201 C CA . GLY B 1 94 ? -4.984 21.344 -3.256 1 82.88 94 GLY B CA 1
ATOM 3202 C C . GLY B 1 94 ? -5.035 20.844 -1.826 1 82.88 94 GLY B C 1
ATOM 3203 O O . GLY B 1 94 ? -4.773 21.594 -0.887 1 82.88 94 GLY B O 1
ATOM 3204 N N . PHE B 1 95 ? -5.445 19.578 -1.626 1 87.62 95 PHE B N 1
ATOM 3205 C CA . PHE B 1 95 ? -5.535 19.016 -0.283 1 87.62 95 PHE B CA 1
ATOM 3206 C C . PHE B 1 95 ? -4.336 18.125 0.011 1 87.62 95 PHE B C 1
ATOM 3208 O O . PHE B 1 95 ? -3.74 17.547 -0.906 1 87.62 95 PHE B O 1
ATOM 3215 N N . MET B 1 96 ? -4.02 18.047 1.286 1 86.44 96 MET B N 1
ATOM 3216 C CA . MET B 1 96 ? -2.938 17.203 1.779 1 86.44 96 MET B CA 1
ATOM 3217 C C . MET B 1 96 ? -3.492 16.016 2.568 1 86.44 96 MET B C 1
ATOM 3219 O O . MET B 1 96 ? -4.18 16.203 3.572 1 86.44 96 MET B O 1
ATOM 3223 N N . PRO B 1 97 ? -3.088 14.883 2.15 1 90.12 97 PRO B N 1
ATOM 3224 C CA . PRO B 1 97 ? -3.625 13.711 2.848 1 90.12 97 PRO B CA 1
ATOM 3225 C C . PRO B 1 97 ? -2.863 13.391 4.133 1 90.12 97 PRO B C 1
ATOM 3227 O O . PRO B 1 97 ? -1.63 13.391 4.137 1 90.12 97 PRO B O 1
ATOM 3230 N N . LEU B 1 98 ? -3.621 13.18 5.191 1 88 98 LEU B N 1
ATOM 3231 C CA . LEU B 1 98 ? -3.145 12.57 6.426 1 88 98 LEU B CA 1
ATOM 3232 C C . LEU B 1 98 ? -3.541 11.094 6.488 1 88 98 LEU B C 1
ATOM 3234 O O . LEU B 1 98 ? -4.73 10.766 6.512 1 88 98 LEU B O 1
ATOM 3238 N N . LEU B 1 99 ? -2.549 10.289 6.555 1 87.88 99 LEU B N 1
ATOM 3239 C CA . LEU B 1 99 ? -2.82 8.859 6.449 1 87.88 99 LEU B CA 1
ATOM 3240 C C . LEU B 1 99 ? -2.906 8.219 7.832 1 87.88 99 LEU B C 1
ATOM 3242 O O . LEU B 1 99 ? -2.021 8.414 8.664 1 87.88 99 LEU B O 1
ATOM 3246 N N . MET B 1 100 ? -3.988 7.426 7.984 1 84.56 100 MET B N 1
ATOM 3247 C CA . MET B 1 100 ? -4.184 6.684 9.227 1 84.56 100 MET B CA 1
ATOM 3248 C C . MET B 1 100 ? -4.488 5.215 8.938 1 84.56 100 MET B C 1
ATOM 3250 O O . MET B 1 100 ? -5.219 4.902 7.996 1 84.56 100 MET B O 1
ATOM 3254 N N . ASN B 1 101 ? -3.9 4.375 9.727 1 85.94 101 ASN B N 1
ATOM 3255 C CA . ASN B 1 101 ? -4.148 2.939 9.648 1 85.94 101 ASN B CA 1
ATOM 3256 C C . ASN B 1 101 ? -5.098 2.475 10.75 1 85.94 101 ASN B C 1
ATOM 3258 O O . ASN B 1 101 ? -4.715 2.4 11.922 1 85.94 101 ASN B O 1
ATOM 3262 N N . ALA B 1 102 ? -6.215 2.053 10.383 1 80.56 102 ALA B N 1
ATOM 3263 C CA . ALA B 1 102 ? -7.246 1.68 11.352 1 80.56 102 ALA B CA 1
ATOM 3264 C C . ALA B 1 102 ? -6.934 0.329 11.992 1 80.56 102 ALA B C 1
ATOM 3266 O O . ALA B 1 102 ? -7.508 -0.024 13.023 1 80.56 102 ALA B O 1
ATOM 3267 N N . ASP B 1 103 ? -6.043 -0.409 11.352 1 79.38 103 ASP B N 1
ATOM 3268 C CA . ASP B 1 103 ? -5.672 -1.703 11.922 1 79.38 103 ASP B CA 1
ATOM 3269 C C . ASP B 1 103 ? -4.734 -1.533 13.109 1 79.38 103 ASP B C 1
ATOM 3271 O O . ASP B 1 103 ? -4.516 -2.475 13.875 1 79.38 103 ASP B O 1
ATOM 3275 N N . ASP B 1 104 ? -4.184 -0.444 13.195 1 75.75 104 ASP B N 1
ATOM 3276 C CA . ASP B 1 104 ? -3.268 -0.146 14.289 1 75.75 104 ASP B CA 1
ATOM 3277 C C . ASP B 1 104 ? -4 0.525 15.453 1 75.75 104 ASP B C 1
ATOM 3279 O O . ASP B 1 104 ? -4.422 1.68 15.344 1 75.75 104 ASP B O 1
ATOM 3283 N N . PRO B 1 105 ? -4.16 -0.242 16.484 1 68.69 105 PRO B N 1
ATOM 3284 C CA . PRO B 1 105 ? -4.867 0.348 17.625 1 68.69 105 PRO B CA 1
ATOM 3285 C C . PRO B 1 105 ? -4.27 1.683 18.062 1 68.69 105 PRO B C 1
ATOM 3287 O O . PRO B 1 105 ? -4.992 2.559 18.547 1 68.69 105 PRO B O 1
ATOM 3290 N N . GLN B 1 106 ? -2.953 1.819 17.969 1 67.19 106 GLN B N 1
ATOM 3291 C CA . GLN B 1 106 ? -2.293 3.066 18.344 1 67.19 106 GLN B CA 1
ATOM 3292 C C . GLN B 1 106 ? -2.746 4.219 17.453 1 67.19 106 GLN B C 1
ATOM 3294 O O . GLN B 1 106 ? -2.594 5.387 17.812 1 67.19 106 GLN B O 1
ATOM 3299 N N . GLN B 1 107 ? -3.281 3.832 16.328 1 68.06 107 GLN B N 1
ATOM 3300 C CA . GLN B 1 107 ? -3.709 4.855 15.391 1 68.06 107 GLN B CA 1
ATOM 3301 C C . GLN B 1 107 ? -5.219 5.066 15.453 1 68.06 107 GLN B C 1
ATOM 3303 O O . GLN B 1 107 ? -5.707 6.18 15.227 1 68.06 107 GLN B O 1
ATOM 3308 N N . LEU B 1 108 ? -5.949 4.035 15.688 1 64.06 108 LEU B N 1
ATOM 3309 C CA . LEU B 1 108 ? -7.402 4.09 15.586 1 64.06 108 LEU B CA 1
ATOM 3310 C C . LEU B 1 108 ? -7.996 4.938 16.703 1 64.06 108 LEU B C 1
ATOM 3312 O O . LEU B 1 108 ? -8.75 5.879 16.453 1 64.06 108 LEU B O 1
ATOM 3316 N N . ALA B 1 109 ? -7.695 4.59 17.953 1 60.28 109 ALA B N 1
ATOM 3317 C CA . ALA B 1 109 ? -8.32 5.246 19.094 1 60.28 109 ALA B CA 1
ATOM 3318 C C . ALA B 1 109 ? -8.031 6.746 19.109 1 60.28 109 ALA B C 1
ATOM 3320 O O . ALA B 1 109 ? -8.945 7.559 19.219 1 60.28 109 ALA B O 1
ATOM 3321 N N . PRO B 1 110 ? -6.805 7 18.875 1 58.31 110 PRO B N 1
ATOM 3322 C CA . PRO B 1 110 ? -6.504 8.43 18.938 1 58.31 110 PRO B CA 1
ATOM 3323 C C . PRO B 1 110 ? -6.824 9.156 17.625 1 58.31 110 PRO B C 1
ATOM 3325 O O . PRO B 1 110 ? -6.766 10.391 17.562 1 58.31 110 PRO B O 1
ATOM 3328 N N . SER B 1 111 ? -7.215 8.312 16.594 1 60.31 111 SER B N 1
ATOM 3329 C CA . SER B 1 111 ? -7.367 8.914 15.281 1 60.31 111 SER B CA 1
ATOM 3330 C C . SER B 1 111 ? -8.32 10.102 15.32 1 60.31 111 SER B C 1
ATOM 3332 O O . SER B 1 111 ? -8.031 11.156 14.758 1 60.31 111 SER B O 1
ATOM 3334 N N . LEU B 1 112 ? -9.422 9.789 15.961 1 61.47 112 LEU B N 1
ATOM 3335 C CA . LEU B 1 112 ? -10.414 10.859 16.047 1 61.47 112 LEU B CA 1
ATOM 3336 C C . LEU B 1 112 ? -9.812 12.109 16.688 1 61.47 112 LEU B C 1
ATOM 3338 O O . LEU B 1 112 ? -9.898 13.203 16.125 1 61.47 112 LEU B O 1
ATOM 3342 N N . LYS B 1 113 ? -9.227 11.844 17.797 1 63.16 113 LYS B N 1
ATOM 3343 C CA . LYS B 1 113 ? -8.68 12.977 18.531 1 63.16 113 LYS B CA 1
ATOM 3344 C C . LYS B 1 113 ? -7.562 13.656 17.734 1 63.16 113 LYS B C 1
ATOM 3346 O O . LYS B 1 113 ? -7.504 14.883 17.672 1 63.16 113 LYS B O 1
ATOM 3351 N N . HIS B 1 114 ? -6.848 12.867 17.078 1 65.25 114 HIS B N 1
ATOM 3352 C CA . HIS B 1 114 ? -5.707 13.391 16.344 1 65.25 114 HIS B CA 1
ATOM 3353 C C . HIS B 1 114 ? -6.16 14.195 15.125 1 65.25 114 HIS B C 1
ATOM 3355 O O . HIS B 1 114 ? -5.754 15.352 14.953 1 65.25 114 HIS B O 1
ATOM 3361 N N . LEU B 1 115 ? -7.055 13.656 14.414 1 71.56 115 LEU B N 1
ATOM 3362 C CA . LEU B 1 115 ? -7.477 14.336 13.195 1 71.56 115 LEU B CA 1
ATOM 3363 C C . LEU B 1 115 ? -8.25 15.609 13.523 1 71.56 115 LEU B C 1
ATOM 3365 O O . LEU B 1 115 ? -8.164 16.594 12.789 1 71.56 115 LEU B O 1
ATOM 3369 N N . LEU B 1 116 ? -8.906 15.523 14.633 1 68.81 116 LEU B N 1
ATOM 3370 C CA . LEU B 1 116 ? -9.617 16.719 15.078 1 68.81 116 LEU B CA 1
ATOM 3371 C C . LEU B 1 116 ? -8.641 17.812 15.492 1 68.81 116 LEU B C 1
ATOM 3373 O O . LEU B 1 116 ? -8.875 18.984 15.211 1 68.81 116 LEU B O 1
ATOM 3377 N N . SER B 1 117 ? -7.641 17.328 16.062 1 69 117 SER B N 1
ATOM 3378 C CA . SER B 1 117 ? -6.648 18.297 16.547 1 69 117 SER B CA 1
ATOM 3379 C C . SER B 1 117 ? -5.938 18.969 15.375 1 69 117 SER B C 1
ATOM 3381 O O . SER B 1 117 ? -5.395 20.062 15.523 1 69 117 SER B O 1
ATOM 3383 N N . TYR B 1 118 ? -6.055 18.312 14.227 1 74 118 TYR B N 1
ATOM 3384 C CA . TYR B 1 118 ? -5.406 18.875 13.047 1 74 118 TYR B CA 1
ATOM 3385 C C . TYR B 1 118 ? -6.398 19.672 12.211 1 74 118 TYR B C 1
ATOM 3387 O O . TYR B 1 118 ? -6.055 20.172 11.133 1 74 118 TYR B O 1
ATOM 3395 N N . HIS B 1 119 ? -7.582 19.734 12.656 1 75.31 119 HIS B N 1
ATOM 3396 C CA . HIS B 1 119 ? -8.633 20.5 11.977 1 75.31 119 HIS B CA 1
ATOM 3397 C C . HIS B 1 119 ? -8.773 20.062 10.523 1 75.31 119 HIS B C 1
ATOM 3399 O O . HIS B 1 119 ? -8.789 20.891 9.617 1 75.31 119 HIS B O 1
ATOM 3405 N N . VAL B 1 120 ? -8.938 18.844 10.352 1 85.12 120 VAL B N 1
ATOM 3406 C CA . VAL B 1 120 ? -9.07 18.344 8.984 1 85.12 120 VAL B CA 1
ATOM 3407 C C . VAL B 1 120 ? -10.328 18.922 8.344 1 85.12 120 VAL B C 1
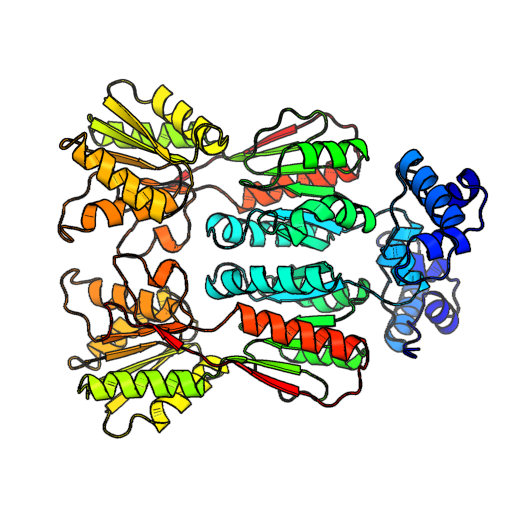ATOM 3409 O O . VAL B 1 120 ? -11.336 19.141 9.016 1 85.12 120 VAL B O 1
ATOM 3412 N N . ALA B 1 121 ? -10.172 19.141 7.082 1 89.25 121 ALA B N 1
ATOM 3413 C CA . ALA B 1 121 ? -11.305 19.672 6.328 1 89.25 121 ALA B CA 1
ATOM 3414 C C . ALA B 1 121 ? -12.336 18.594 6.051 1 89.25 121 ALA B C 1
ATOM 3416 O O . ALA B 1 121 ? -13.508 18.891 5.809 1 89.25 121 ALA B O 1
ATOM 3417 N N . GLY B 1 122 ? -11.914 17.406 6.059 1 93.19 122 GLY B N 1
ATOM 3418 C CA . GLY B 1 122 ? -12.766 16.25 5.793 1 93.19 122 GLY B CA 1
ATOM 3419 C C . GLY B 1 122 ? -12.039 14.93 5.957 1 93.19 122 GLY B C 1
ATOM 3420 O O . GLY B 1 122 ? -10.828 14.906 6.191 1 93.19 122 GLY B O 1
ATOM 3421 N N . VAL B 1 123 ? -12.836 13.867 5.867 1 92.69 123 VAL B N 1
ATOM 3422 C CA . VAL B 1 123 ? -12.289 12.531 6.074 1 92.69 123 VAL B CA 1
ATOM 3423 C C . VAL B 1 123 ? -12.836 11.578 5.016 1 92.69 123 VAL B C 1
ATOM 3425 O O . VAL B 1 123 ? -14.023 11.625 4.684 1 92.69 123 VAL B O 1
ATOM 3428 N N . ILE B 1 124 ? -11.93 10.797 4.527 1 94.19 124 ILE B N 1
ATOM 3429 C CA . ILE B 1 124 ? -12.312 9.688 3.664 1 94.19 124 ILE B CA 1
ATOM 3430 C C . ILE B 1 124 ? -12.07 8.367 4.387 1 94.19 124 ILE B C 1
ATOM 3432 O O . ILE B 1 124 ? -10.961 8.109 4.871 1 94.19 124 ILE B O 1
ATOM 3436 N N . ILE B 1 125 ? -13.07 7.578 4.48 1 91.06 125 ILE B N 1
ATOM 3437 C CA . ILE B 1 125 ? -12.969 6.27 5.117 1 91.06 125 ILE B CA 1
ATOM 3438 C C . ILE B 1 125 ? -13.188 5.172 4.082 1 91.06 125 ILE B C 1
ATOM 3440 O O . ILE B 1 125 ? -14.219 5.145 3.406 1 91.06 125 ILE B O 1
ATOM 3444 N N . THR B 1 126 ? -12.195 4.348 3.934 1 88.69 126 THR B N 1
ATOM 3445 C CA . THR B 1 126 ? -12.273 3.287 2.934 1 88.69 126 THR B CA 1
ATOM 3446 C C . THR B 1 126 ? -12.766 1.986 3.562 1 88.69 126 THR B C 1
ATOM 3448 O O . THR B 1 126 ? -12.977 1.918 4.773 1 88.69 126 THR B O 1
ATOM 3451 N N . SER B 1 127 ? -12.938 0.95 2.676 1 71.5 127 SER B N 1
ATOM 3452 C CA . SER B 1 127 ? -13.484 -0.333 3.1 1 71.5 127 SER B CA 1
ATOM 3453 C C . SER B 1 127 ? -12.625 -0.975 4.18 1 71.5 127 SER B C 1
ATOM 3455 O O . SER B 1 127 ? -11.453 -0.625 4.336 1 71.5 127 SER B O 1
ATOM 3457 N N . GLY B 1 128 ? -13.07 -2.117 4.902 1 59.25 128 GLY B N 1
ATOM 3458 C CA . GLY B 1 128 ? -12.422 -2.906 5.941 1 59.25 128 GLY B CA 1
ATOM 3459 C C . GLY B 1 128 ? -12.18 -2.125 7.215 1 59.25 128 GLY B C 1
ATOM 3460 O O . GLY B 1 128 ? -11.922 -2.713 8.273 1 59.25 128 GLY B O 1
ATOM 3461 N N . ALA B 1 129 ? -12.133 -0.592 7.16 1 60.72 129 ALA B N 1
ATOM 3462 C CA . ALA B 1 129 ? -11.773 0.27 8.281 1 60.72 129 ALA B CA 1
ATOM 3463 C C . ALA B 1 129 ? -13 0.969 8.859 1 60.72 129 ALA B C 1
ATOM 3465 O O . ALA B 1 129 ? -14.008 1.125 8.172 1 60.72 129 ALA B O 1
ATOM 3466 N N . PRO B 1 130 ? -12.898 1.713 10.195 1 65.94 130 PRO B N 1
ATOM 3467 C CA . PRO B 1 130 ? -13.359 1.76 11.586 1 65.94 130 PRO B CA 1
ATOM 3468 C C . PRO B 1 130 ? -14.875 1.657 11.703 1 65.94 130 PRO B C 1
ATOM 3470 O O . PRO B 1 130 ? -15.578 1.626 10.688 1 65.94 130 PRO B O 1
ATOM 3473 N N . PRO B 1 131 ? -15.164 1.355 12.867 1 70.88 131 PRO B N 1
ATOM 3474 C CA . PRO B 1 131 ? -16.594 1.38 13.172 1 70.88 131 PRO B CA 1
ATOM 3475 C C . PRO B 1 131 ? -17.281 2.658 12.695 1 70.88 131 PRO B C 1
ATOM 3477 O O . PRO B 1 131 ? -16.656 3.719 12.648 1 70.88 131 PRO B O 1
ATOM 3480 N N . LEU B 1 132 ? -18.5 2.568 12.281 1 77.56 132 LEU B N 1
ATOM 3481 C CA . LEU B 1 132 ? -19.297 3.676 11.758 1 77.56 132 LEU B CA 1
ATOM 3482 C C . LEU B 1 132 ? -19.359 4.82 12.766 1 77.56 132 LEU B C 1
ATOM 3484 O O . LEU B 1 132 ? -19.562 5.977 12.383 1 77.56 132 LEU B O 1
ATOM 3488 N N . GLU B 1 133 ? -19.109 4.492 13.945 1 78.12 133 GLU B N 1
ATOM 3489 C CA . GLU B 1 133 ? -19.156 5.484 15.016 1 78.12 133 GLU B CA 1
ATOM 3490 C C . GLU B 1 133 ? -18.109 6.574 14.789 1 78.12 133 GLU B C 1
ATOM 3492 O O . GLU B 1 133 ? -18.312 7.73 15.164 1 78.12 133 GLU B O 1
ATOM 3497 N N . LEU B 1 134 ? -17.141 6.172 14.18 1 79.5 134 LEU B N 1
ATOM 3498 C CA . LEU B 1 134 ? -16.094 7.145 13.906 1 79.5 134 LEU B CA 1
ATOM 3499 C C . LEU B 1 134 ? -16.578 8.211 12.93 1 79.5 134 LEU B C 1
ATOM 3501 O O . LEU B 1 134 ? -16.328 9.398 13.125 1 79.5 134 LEU B O 1
ATOM 3505 N N . ALA B 1 135 ? -17.281 7.746 11.898 1 85.88 135 ALA B N 1
ATOM 3506 C CA . ALA B 1 135 ? -17.844 8.68 10.93 1 85.88 135 ALA B CA 1
ATOM 3507 C C . ALA B 1 135 ? -18.859 9.609 11.594 1 85.88 135 ALA B C 1
ATOM 3509 O O . ALA B 1 135 ? -18.891 10.812 11.32 1 85.88 135 ALA B O 1
ATOM 3510 N N . GLU B 1 136 ? -19.594 9.078 12.5 1 87 136 GLU B N 1
ATOM 3511 C CA . GLU B 1 136 ? -20.609 9.852 13.211 1 87 136 GLU B CA 1
ATOM 3512 C C . GLU B 1 136 ? -19.969 10.953 14.055 1 87 136 GLU B C 1
ATOM 3514 O O . GLU B 1 136 ? -20.5 12.062 14.141 1 87 136 GLU B O 1
ATOM 3519 N N . GLU B 1 137 ? -18.922 10.594 14.633 1 82.94 137 GLU B N 1
ATOM 3520 C CA . GLU B 1 137 ? -18.219 11.555 15.469 1 82.94 137 GLU B CA 1
ATOM 3521 C C . GLU B 1 137 ? -17.703 12.742 14.648 1 82.94 137 GLU B C 1
ATOM 3523 O O . GLU B 1 137 ? -17.797 13.891 15.086 1 82.94 137 GLU B O 1
ATOM 3528 N N . TYR B 1 138 ? -17.234 12.438 13.492 1 85.88 138 TYR B N 1
ATOM 3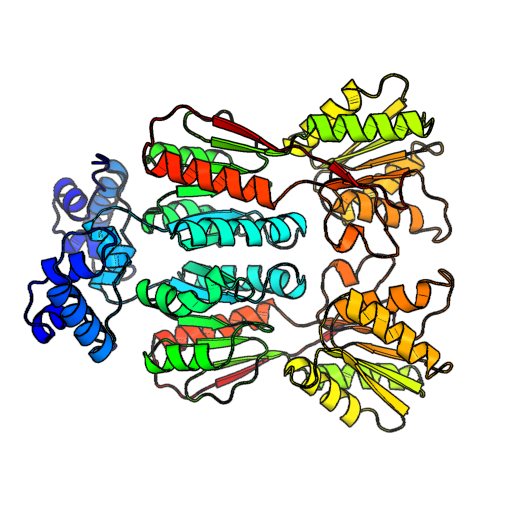529 C CA . TYR B 1 138 ? -16.781 13.508 12.617 1 85.88 138 TYR B CA 1
ATOM 3530 C C . TYR B 1 138 ? -17.938 14.383 12.164 1 85.88 138 TYR B C 1
ATOM 3532 O O . TYR B 1 138 ? -17.859 15.609 12.219 1 85.88 138 TYR B O 1
ATOM 3540 N N . LEU B 1 139 ? -18.984 13.789 11.82 1 88.38 139 LEU B N 1
ATOM 3541 C CA . LEU B 1 139 ? -20.156 14.492 11.32 1 88.38 139 LEU B CA 1
ATOM 3542 C C . LEU B 1 139 ? -20.766 15.383 12.406 1 88.38 139 LEU B C 1
ATOM 3544 O O . LEU B 1 139 ? -21.203 16.5 12.125 1 88.38 139 LEU B O 1
ATOM 3548 N N . ALA B 1 140 ? -20.719 14.875 13.562 1 84.06 140 ALA B N 1
ATOM 3549 C CA . ALA B 1 140 ? -21.234 15.633 14.695 1 84.06 140 ALA B CA 1
ATOM 3550 C C . ALA B 1 140 ? -20.453 16.922 14.906 1 84.06 140 ALA B C 1
ATOM 3552 O O . ALA B 1 140 ? -20.984 17.906 15.438 1 84.06 140 ALA B O 1
ATOM 3553 N N . ARG B 1 141 ? -19.297 16.922 14.461 1 79.75 141 ARG B N 1
ATOM 3554 C CA . ARG B 1 141 ? -18.422 18.078 14.617 1 79.75 141 ARG B CA 1
ATOM 3555 C C . ARG B 1 141 ? -18.344 18.875 13.312 1 79.75 141 ARG B C 1
ATOM 3557 O O . ARG B 1 141 ? -17.422 19.688 13.141 1 79.75 141 ARG B O 1
ATOM 3564 N N . LYS B 1 142 ? -19.188 18.484 12.398 1 86.56 142 LYS B N 1
ATOM 3565 C CA . LYS B 1 142 ? -19.359 19.188 11.125 1 86.56 142 LYS B CA 1
ATOM 3566 C C . LYS B 1 142 ? -18.125 19 10.234 1 86.56 142 LYS B C 1
ATOM 3568 O O . LYS B 1 142 ? -17.719 19.922 9.523 1 86.56 142 LYS B O 1
ATOM 3573 N N . ILE B 1 143 ? -17.531 17.875 10.383 1 88 143 ILE B N 1
ATOM 3574 C CA . ILE B 1 143 ? -16.469 17.469 9.477 1 88 143 ILE B CA 1
ATOM 3575 C C . ILE B 1 143 ? -17.031 16.516 8.422 1 88 143 ILE B C 1
ATOM 3577 O O . ILE B 1 143 ? -17.5 15.414 8.758 1 88 143 ILE B O 1
ATOM 3581 N N . PRO B 1 144 ? -16.953 16.938 7.148 1 95 144 PRO B N 1
ATOM 3582 C CA . PRO B 1 144 ? -17.5 16.078 6.09 1 95 144 PRO B CA 1
ATOM 3583 C C . PRO B 1 144 ? -16.797 14.719 6.016 1 95 144 PRO B C 1
ATOM 3585 O O . PRO B 1 144 ? -15.578 14.641 6.203 1 95 144 PRO B O 1
ATOM 3588 N N . VAL B 1 145 ? -17.594 13.68 5.781 1 93.44 145 VAL B N 1
ATOM 3589 C CA . VAL B 1 145 ? -17.078 12.32 5.633 1 93.44 145 VAL B CA 1
ATOM 3590 C C . VAL B 1 145 ? -17.578 11.719 4.32 1 93.44 145 VAL B C 1
ATOM 3592 O O . VAL B 1 145 ? -18.75 11.836 3.984 1 93.44 145 VAL B O 1
ATOM 3595 N N . THR B 1 146 ? -16.688 11.172 3.576 1 95.5 146 THR B N 1
ATOM 3596 C CA . THR B 1 146 ? -17.047 10.344 2.428 1 95.5 146 THR B CA 1
ATOM 3597 C C . THR B 1 146 ? -16.609 8.898 2.643 1 95.5 146 THR B C 1
ATOM 3599 O O . THR B 1 146 ? -15.461 8.648 3.021 1 95.5 146 THR B O 1
ATOM 3602 N N . LEU B 1 147 ? -17.516 8.008 2.453 1 94 147 LEU B N 1
ATOM 3603 C CA . LEU B 1 147 ? -17.234 6.574 2.562 1 94 147 LEU B CA 1
ATOM 3604 C C . LEU B 1 147 ? -17 5.961 1.188 1 94 147 LEU B C 1
ATOM 3606 O O . LEU B 1 147 ? -17.688 6.293 0.225 1 94 147 LEU B O 1
ATOM 3610 N N . ILE B 1 148 ? -15.969 5.117 1.112 1 94.19 148 ILE B N 1
ATOM 3611 C CA . ILE B 1 148 ? -15.727 4.379 -0.122 1 94.19 148 ILE B CA 1
ATOM 3612 C C . ILE B 1 148 ? -15.969 2.891 0.113 1 94.19 148 ILE B C 1
ATOM 3614 O O . ILE B 1 148 ? -15.352 2.285 0.99 1 94.19 148 ILE B O 1
ATOM 3618 N N . ASN B 1 149 ? -16.828 2.277 -0.673 1 91.31 149 ASN B N 1
ATOM 3619 C CA . ASN B 1 149 ? -17.156 0.858 -0.627 1 91.31 149 ASN B CA 1
ATOM 3620 C C . ASN B 1 149 ? -17.625 0.436 0.764 1 91.31 149 ASN B C 1
ATOM 3622 O O . ASN B 1 149 ? -17.219 -0.616 1.264 1 91.31 149 ASN B O 1
ATOM 3626 N N . ARG B 1 150 ? -18.375 1.302 1.309 1 84.81 150 ARG B N 1
ATOM 3627 C CA . ARG B 1 150 ? -19.016 1.064 2.604 1 84.81 150 ARG B CA 1
ATOM 3628 C C . ARG B 1 150 ? -20.469 1.484 2.584 1 84.81 150 ARG B C 1
ATOM 3630 O O . ARG B 1 150 ? -20.875 2.324 1.775 1 84.81 150 ARG B O 1
ATOM 3637 N N . HIS B 1 151 ? -21.172 0.781 3.451 1 77.56 151 HIS B N 1
ATOM 3638 C CA . HIS B 1 151 ? -22.562 1.209 3.605 1 77.56 151 HIS B CA 1
ATOM 3639 C C . HIS B 1 151 ? -22.781 1.858 4.969 1 77.56 151 HIS B C 1
ATOM 3641 O O . HIS B 1 151 ? -22.312 1.354 5.988 1 77.56 151 HIS B O 1
ATOM 3647 N N . ALA B 1 152 ? -23.219 2.994 4.906 1 72.25 152 ALA B N 1
ATOM 3648 C CA . ALA B 1 152 ? -23.766 3.611 6.105 1 72.25 152 ALA B CA 1
ATOM 3649 C C . ALA B 1 152 ? -24.891 4.59 5.754 1 72.25 152 ALA B C 1
ATOM 3651 O O . ALA B 1 152 ? -24.781 5.34 4.785 1 72.25 152 ALA B O 1
ATOM 3652 N N . GLU B 1 153 ? -25.984 4.34 6.363 1 77.62 153 GLU B N 1
ATOM 3653 C CA . GLU B 1 153 ? -27.031 5.355 6.254 1 77.62 153 GLU B CA 1
ATOM 3654 C C . GLU B 1 153 ? -26.859 6.441 7.312 1 77.62 153 GLU B C 1
ATOM 3656 O O . GLU B 1 153 ? -27.531 6.426 8.344 1 77.62 153 GLU B O 1
ATOM 3661 N N . LEU B 1 154 ? -25.906 7.191 7.094 1 82.31 154 LEU B N 1
ATOM 3662 C CA . LEU B 1 154 ? -25.625 8.312 7.988 1 82.31 154 LEU B CA 1
ATOM 3663 C C . LEU B 1 154 ? -25.984 9.641 7.336 1 82.31 154 LEU B C 1
ATOM 3665 O O . LEU B 1 154 ? -25.469 9.977 6.273 1 82.31 154 LEU B O 1
ATOM 3669 N N . PRO B 1 155 ? -26.922 10.297 7.969 1 86.25 155 PRO B N 1
ATOM 3670 C CA . PRO B 1 155 ? -27.266 11.602 7.398 1 86.25 155 PRO B CA 1
ATOM 3671 C C . PRO B 1 155 ? -26.047 12.516 7.254 1 86.25 155 PRO B C 1
ATOM 3673 O O . PRO B 1 155 ? -25.234 12.617 8.172 1 86.25 155 PRO B O 1
ATOM 3676 N N . GLY B 1 156 ? -25.922 13.023 6.109 1 89.38 156 GLY B N 1
ATOM 3677 C CA . GLY B 1 156 ? -24.859 13.984 5.883 1 89.38 156 GLY B CA 1
ATOM 3678 C C . GLY B 1 156 ? -23.547 13.328 5.473 1 89.38 156 GLY B C 1
ATOM 3679 O O . GLY B 1 156 ? -22.531 14.016 5.305 1 89.38 156 GLY B O 1
ATOM 3680 N N . CYS B 1 157 ? -23.578 12.039 5.25 1 93 157 CYS B N 1
ATOM 3681 C CA . CYS B 1 157 ? -22.391 11.305 4.844 1 93 157 CYS B CA 1
ATOM 3682 C C . CYS B 1 157 ? -22.5 10.844 3.395 1 93 157 CYS B C 1
ATOM 3684 O O . CYS B 1 157 ? -23.5 10.219 3.01 1 93 157 CYS B O 1
ATOM 3686 N N . ASP B 1 158 ? -21.531 11.25 2.588 1 95.56 158 ASP B N 1
ATOM 3687 C CA . ASP B 1 158 ? -21.531 10.812 1.194 1 95.56 158 ASP B CA 1
ATOM 3688 C C . ASP B 1 158 ? -20.859 9.445 1.05 1 95.56 158 ASP B C 1
ATOM 3690 O O . ASP B 1 158 ? -20.031 9.07 1.878 1 95.56 158 ASP B O 1
ATOM 3694 N N . ARG B 1 159 ? -21.344 8.781 0.062 1 95.12 159 ARG B N 1
ATOM 3695 C CA . ARG B 1 159 ? -20.812 7.445 -0.175 1 95.12 159 ARG B CA 1
ATOM 3696 C C . ARG B 1 159 ? -20.547 7.215 -1.659 1 95.12 159 ARG B C 1
ATOM 3698 O O . ARG B 1 159 ? -21.312 7.66 -2.51 1 95.12 159 ARG B O 1
ATOM 3705 N N . VAL B 1 160 ? -19.453 6.574 -1.948 1 96.56 160 VAL B N 1
ATOM 3706 C CA . VAL B 1 160 ? -19.125 6.074 -3.277 1 96.56 160 VAL B CA 1
ATOM 3707 C C . VAL B 1 160 ? -18.875 4.57 -3.219 1 96.56 160 VAL B C 1
ATOM 3709 O O . VAL B 1 160 ? -18.125 4.094 -2.35 1 96.56 160 VAL B O 1
ATOM 3712 N N . SER B 1 161 ? -19.516 3.834 -4.066 1 95.75 161 SER B N 1
ATOM 3713 C CA . SER B 1 161 ? -19.297 2.389 -4.094 1 95.75 161 SER B CA 1
ATOM 3714 C C . SER B 1 161 ? -19.266 1.86 -5.523 1 95.75 161 SER B C 1
ATOM 3716 O O . SER B 1 161 ? -19.781 2.504 -6.441 1 95.75 161 SER B O 1
ATOM 3718 N N . SER B 1 162 ? -18.578 0.77 -5.652 1 97.38 162 SER B N 1
ATOM 3719 C CA . SER B 1 162 ? -18.688 0.043 -6.914 1 97.38 162 SER B CA 1
ATOM 3720 C C . SER B 1 162 ? -20.062 -0.601 -7.059 1 97.38 162 SER B C 1
ATOM 3722 O O . SER B 1 162 ? -20.734 -0.872 -6.062 1 97.38 162 SER B O 1
ATOM 3724 N N . ASP B 1 163 ? -20.516 -0.739 -8.227 1 98 163 ASP B N 1
ATOM 3725 C CA . ASP B 1 163 ? -21.766 -1.444 -8.484 1 98 163 ASP B CA 1
ATOM 3726 C C . ASP B 1 163 ? -21.609 -2.947 -8.258 1 98 163 ASP B C 1
ATOM 3728 O O . ASP B 1 163 ? -21.5 -3.715 -9.219 1 98 163 ASP B O 1
ATOM 3732 N N . ASN B 1 164 ? -21.656 -3.264 -7.023 1 97.38 164 ASN B N 1
ATOM 3733 C CA . ASN B 1 164 ? -21.438 -4.641 -6.59 1 97.38 164 ASN B CA 1
ATOM 3734 C C . ASN B 1 164 ? -22.484 -5.582 -7.168 1 97.38 164 ASN B C 1
ATOM 3736 O O . ASN B 1 164 ? -22.172 -6.699 -7.578 1 97.38 164 ASN B O 1
ATOM 3740 N N . ALA B 1 165 ? -23.703 -5.117 -7.188 1 97.69 165 ALA B N 1
ATOM 3741 C CA . ALA B 1 165 ? -24.781 -5.934 -7.727 1 97.69 165 ALA B CA 1
ATOM 3742 C C . ALA B 1 165 ? -24.562 -6.238 -9.203 1 97.69 165 ALA B C 1
ATOM 3744 O O . ALA B 1 165 ? -24.766 -7.371 -9.648 1 97.69 165 ALA B O 1
ATOM 3745 N N . LEU B 1 166 ? -24.156 -5.211 -9.914 1 98.38 166 LEU B N 1
ATOM 3746 C CA . LEU B 1 166 ? -23.812 -5.426 -11.312 1 98.38 166 LEU B CA 1
ATOM 3747 C C . LEU B 1 166 ? -22.688 -6.453 -11.453 1 98.38 166 LEU B C 1
ATOM 3749 O O . LEU B 1 166 ? -22.734 -7.309 -12.336 1 98.38 166 LEU B O 1
ATOM 3753 N N . GLY B 1 167 ? -21.719 -6.363 -10.586 1 98.75 167 GLY B N 1
ATOM 3754 C CA . GLY B 1 167 ? -20.641 -7.344 -10.609 1 98.75 167 GLY B CA 1
ATOM 3755 C C . GLY B 1 167 ? -21.141 -8.766 -10.391 1 98.75 167 GLY B C 1
ATOM 3756 O O . GLY B 1 167 ? -20.703 -9.688 -11.086 1 98.75 167 GLY B O 1
ATOM 3757 N N . GLY B 1 168 ? -22 -8.875 -9.406 1 98.5 168 GLY B N 1
ATOM 3758 C CA . GLY B 1 168 ? -22.625 -10.172 -9.188 1 98.5 168 GLY B CA 1
ATOM 3759 C C . GLY B 1 168 ? -23.375 -10.68 -10.398 1 98.5 168 GLY B C 1
ATOM 3760 O O . GLY B 1 168 ? -23.281 -11.859 -10.75 1 98.5 168 GLY B O 1
ATOM 3761 N N . LYS B 1 169 ? -24.094 -9.789 -11.047 1 98.56 169 LYS B N 1
ATOM 3762 C CA . LYS B 1 169 ? -24.844 -10.125 -12.25 1 98.56 169 LYS B CA 1
ATOM 3763 C C . LYS B 1 169 ? -23.922 -10.609 -13.359 1 98.56 169 LYS B C 1
ATOM 3765 O O . LYS B 1 169 ? -24.188 -11.633 -13.992 1 98.56 169 LYS B O 1
ATOM 3770 N N . LEU B 1 170 ? -22.859 -9.906 -13.617 1 98.69 170 LEU B N 1
ATOM 3771 C CA . LEU B 1 170 ? -21.906 -10.25 -14.672 1 98.69 170 LEU B CA 1
ATOM 3772 C C . LEU B 1 170 ? -21.297 -11.617 -14.43 1 98.69 170 LEU B C 1
ATOM 3774 O O . LEU B 1 170 ? -21.109 -12.398 -15.367 1 98.69 170 LEU B O 1
ATOM 3778 N N . ALA B 1 171 ? -21.016 -11.898 -13.148 1 98.62 171 ALA B N 1
ATOM 3779 C CA . ALA B 1 171 ? -20.469 -13.211 -12.797 1 98.62 171 ALA B CA 1
ATOM 3780 C C . ALA B 1 171 ? -21.469 -14.32 -13.109 1 98.62 171 ALA B C 1
ATOM 3782 O O . ALA B 1 171 ? -21.109 -15.336 -13.703 1 98.62 171 ALA B O 1
ATOM 3783 N N . ALA B 1 172 ? -22.703 -14.102 -12.75 1 98.25 172 ALA B N 1
ATOM 3784 C CA . ALA B 1 172 ? -23.734 -15.094 -13 1 98.25 172 ALA B CA 1
ATOM 3785 C C . ALA B 1 172 ? -23.922 -15.336 -14.492 1 98.25 172 ALA B C 1
ATOM 3787 O O . ALA B 1 172 ? -24.031 -16.484 -14.938 1 98.25 172 ALA B O 1
ATOM 3788 N N . GLU B 1 173 ? -23.953 -14.273 -15.195 1 97.94 173 GLU B N 1
ATOM 3789 C CA . GLU B 1 173 ? -24.141 -14.367 -16.641 1 97.94 173 GLU B CA 1
ATOM 3790 C C . GLU B 1 173 ? -23.016 -15.156 -17.297 1 97.94 173 GLU B C 1
ATOM 3792 O O . GLU B 1 173 ? -23.25 -15.969 -18.188 1 97.94 173 GLU B O 1
ATOM 3797 N N . LEU B 1 174 ? -21.828 -14.914 -16.844 1 98.19 174 LEU B N 1
ATOM 3798 C CA . LEU B 1 174 ? -20.688 -15.641 -17.375 1 98.19 174 LEU B CA 1
ATOM 3799 C C . LEU B 1 174 ? -20.812 -17.141 -17.094 1 98.19 174 LEU B C 1
ATOM 3801 O O . LEU B 1 174 ? -20.516 -17.969 -17.953 1 98.19 174 LEU B O 1
ATOM 3805 N N . LEU B 1 175 ? -21.234 -17.438 -15.914 1 97.19 175 LEU B N 1
ATOM 3806 C CA . LEU B 1 175 ? -21.328 -18.844 -15.516 1 97.19 175 LEU B CA 1
ATOM 3807 C C . LEU B 1 175 ? -22.469 -19.531 -16.266 1 97.19 175 LEU B C 1
ATOM 3809 O O . LEU B 1 175 ? -22.359 -20.719 -16.594 1 97.19 175 LEU B O 1
ATOM 3813 N N . HIS B 1 176 ? -23.562 -18.828 -16.531 1 95.81 176 HIS B N 1
ATOM 3814 C CA . HIS B 1 176 ? -24.625 -19.359 -17.359 1 95.81 176 HIS B CA 1
ATOM 3815 C C . HIS B 1 176 ? -24.141 -19.656 -18.781 1 95.81 176 HIS B C 1
ATOM 3817 O O . HIS B 1 176 ? -24.438 -20.719 -19.328 1 95.81 176 HIS B O 1
ATOM 3823 N N . ALA B 1 177 ? -23.422 -18.703 -19.266 1 95.38 177 ALA B N 1
ATOM 3824 C CA . ALA B 1 177 ? -22.891 -18.859 -20.609 1 95.38 177 ALA B CA 1
ATOM 3825 C C . ALA B 1 177 ? -21.984 -20.078 -20.719 1 95.38 177 ALA B C 1
ATOM 3827 O O . ALA B 1 177 ? -21.938 -20.734 -21.766 1 95.38 177 ALA B O 1
ATOM 3828 N N . GLY B 1 178 ? -21.328 -20.391 -19.625 1 93.25 178 GLY B N 1
ATOM 3829 C CA . GLY B 1 178 ? -20.438 -21.547 -19.562 1 93.25 178 GLY B CA 1
ATOM 3830 C C . GLY B 1 178 ? -21.172 -22.844 -19.25 1 93.25 178 GLY B C 1
ATOM 3831 O O . GLY B 1 178 ? -20.562 -23.906 -19.172 1 93.25 178 GLY B O 1
ATOM 3832 N N . GLN B 1 179 ? -22.5 -22.766 -19.016 1 91 179 GLN B N 1
ATOM 3833 C CA . GLN B 1 179 ? -23.375 -23.891 -18.75 1 91 179 GLN B CA 1
ATOM 3834 C C . GLN B 1 179 ? -22.984 -24.594 -17.438 1 91 179 GLN B C 1
ATOM 3836 O O . GLN B 1 179 ? -23.016 -25.828 -17.359 1 91 179 GLN B O 1
ATOM 3841 N N . CYS B 1 180 ? -22.516 -23.781 -16.547 1 92.06 180 CYS B N 1
ATOM 3842 C CA . CYS B 1 180 ? -22.25 -24.312 -15.211 1 92.06 180 CYS B CA 1
ATOM 3843 C C . CYS B 1 180 ? -23.547 -24.547 -14.453 1 92.06 180 CYS B C 1
ATOM 3845 O O . CYS B 1 180 ? -24.531 -23.844 -14.648 1 92.06 180 CYS B O 1
ATOM 3847 N N . ARG B 1 181 ? -23.516 -25.531 -13.609 1 93.25 181 ARG B N 1
ATOM 3848 C CA . ARG B 1 181 ? -24.703 -25.812 -12.812 1 93.25 181 ARG B CA 1
ATOM 3849 C C . ARG B 1 181 ? -24.391 -25.766 -11.32 1 93.25 181 ARG B C 1
ATOM 3851 O O . ARG B 1 181 ? -25.125 -25.141 -10.547 1 93.25 181 ARG B O 1
ATOM 3858 N N . ASP B 1 182 ? -23.312 -26.438 -10.938 1 96.56 182 ASP B N 1
ATOM 3859 C CA . ASP B 1 182 ? -22.906 -26.469 -9.539 1 96.56 182 ASP B CA 1
ATOM 3860 C C . ASP B 1 182 ? -21.844 -25.406 -9.25 1 96.56 182 ASP B C 1
ATOM 3862 O O . ASP B 1 182 ? -20.703 -25.531 -9.719 1 96.56 182 ASP B O 1
ATOM 3866 N N . VAL B 1 183 ? -22.281 -24.422 -8.453 1 97.31 183 VAL B N 1
ATOM 3867 C CA . VAL B 1 183 ? -21.422 -23.25 -8.297 1 97.31 183 VAL B CA 1
ATOM 3868 C C . VAL B 1 183 ? -21.234 -22.938 -6.816 1 97.31 183 VAL B C 1
ATOM 3870 O O . VAL B 1 183 ? -22.141 -23.141 -6.008 1 97.31 183 VAL B O 1
ATOM 3873 N N . GLY B 1 184 ? -19.984 -22.578 -6.465 1 98 184 GLY B N 1
ATOM 3874 C CA . GLY B 1 184 ? -19.703 -22.078 -5.129 1 98 184 GLY B CA 1
ATOM 3875 C C . GLY B 1 184 ? -19.5 -20.578 -5.078 1 98 184 GLY B C 1
ATOM 3876 O O . GLY B 1 184 ? -19.141 -19.953 -6.078 1 98 184 GLY B O 1
ATOM 3877 N N . PHE B 1 185 ? -19.812 -20 -3.934 1 98.31 185 PHE B N 1
ATOM 3878 C CA . PHE B 1 185 ? -19.484 -18.625 -3.625 1 98.31 185 PHE B CA 1
ATOM 3879 C C . PHE B 1 185 ? -18.641 -18.531 -2.367 1 98.31 185 PHE B C 1
ATOM 3881 O O . PHE B 1 185 ? -18.938 -19.156 -1.354 1 98.31 185 PHE B O 1
ATOM 3888 N N . ILE B 1 186 ? -17.531 -17.797 -2.471 1 98.56 186 ILE B N 1
ATOM 3889 C CA . ILE B 1 186 ? -16.688 -17.547 -1.301 1 98.56 186 ILE B CA 1
ATOM 3890 C C . ILE B 1 186 ? -16.641 -16.047 -1 1 98.56 186 ILE B C 1
ATOM 3892 O O . ILE B 1 186 ? -16.266 -15.25 -1.856 1 98.56 186 ILE B O 1
ATOM 3896 N N . GLY B 1 187 ? -17.078 -15.617 0.161 1 97.5 187 GLY B N 1
ATOM 3897 C CA . GLY B 1 187 ? -17.062 -14.227 0.585 1 97.5 187 GLY B CA 1
ATOM 3898 C C . GLY B 1 187 ? -16.5 -14.039 1.979 1 97.5 187 GLY B C 1
ATOM 3899 O O . GLY B 1 187 ? -16.25 -15.008 2.691 1 97.5 187 GLY B O 1
ATOM 3900 N N . GLU B 1 188 ? -16.188 -12.688 2.191 1 91.94 188 GLU B N 1
ATOM 3901 C CA . GLU B 1 188 ? -15.742 -12.312 3.531 1 91.94 188 GLU B CA 1
ATOM 3902 C C . GLU B 1 188 ? -16.922 -11.961 4.426 1 91.94 188 GLU B C 1
ATOM 3904 O O . GLU B 1 188 ? -17.719 -11.078 4.094 1 91.94 188 GLU B O 1
ATOM 3909 N N . ASN B 1 189 ? -16.984 -12.422 5.527 1 85.69 189 ASN B N 1
ATOM 3910 C CA . ASN B 1 189 ? -17.953 -12.062 6.566 1 85.69 189 ASN B CA 1
ATOM 3911 C C . ASN B 1 189 ? -19.297 -11.656 5.969 1 85.69 189 ASN B C 1
ATOM 3913 O O . ASN B 1 189 ? -19.344 -10.805 5.078 1 85.69 189 ASN B O 1
ATOM 3917 N N . ARG B 1 190 ? -20.359 -12.023 6.453 1 81.25 190 ARG B N 1
ATOM 3918 C CA . ARG B 1 190 ? -21.688 -11.742 5.926 1 81.25 190 ARG B CA 1
ATOM 3919 C C . ARG B 1 190 ? -22.078 -10.289 6.164 1 81.25 190 ARG B C 1
ATOM 3921 O O . ARG B 1 190 ? -22.938 -9.742 5.457 1 81.25 190 ARG B O 1
ATOM 3928 N N . ASP B 1 191 ? -21.375 -9.734 7.074 1 80.88 191 ASP B N 1
ATOM 3929 C CA . ASP B 1 191 ? -21.719 -8.359 7.418 1 80.88 191 ASP B CA 1
ATOM 3930 C C . ASP B 1 191 ? -20.938 -7.359 6.57 1 80.88 191 ASP B C 1
ATOM 3932 O O . ASP B 1 191 ? -21.203 -6.156 6.609 1 80.88 191 ASP B O 1
ATOM 3936 N N . ASN B 1 192 ? -20.078 -7.852 5.824 1 85.31 192 ASN B N 1
ATOM 3937 C CA . ASN B 1 192 ? -19.359 -6.98 4.902 1 85.31 192 ASN B CA 1
ATOM 3938 C C . ASN B 1 192 ? -20.266 -6.469 3.785 1 85.31 192 ASN B C 1
ATOM 3940 O O . ASN B 1 192 ? -20.859 -7.262 3.059 1 85.31 192 ASN B O 1
ATOM 3944 N N . PHE B 1 193 ? -20.328 -5.262 3.666 1 86.25 193 PHE B N 1
ATOM 3945 C CA . PHE B 1 193 ? -21.266 -4.613 2.758 1 86.25 193 PHE B CA 1
ATOM 3946 C C . PHE B 1 193 ? -21.016 -5.055 1.319 1 86.25 193 PHE B C 1
ATOM 3948 O O . PHE B 1 193 ? -21.938 -5.512 0.64 1 86.25 193 PHE B O 1
ATOM 3955 N N . SER B 1 194 ? -19.828 -4.93 0.834 1 92.25 194 SER B N 1
ATOM 3956 C CA . SER B 1 194 ? -19.516 -5.246 -0.553 1 92.25 194 SER B CA 1
ATOM 3957 C C . SER B 1 194 ? -19.766 -6.719 -0.856 1 92.25 194 SER B C 1
ATOM 3959 O O . SER B 1 194 ? -20.391 -7.051 -1.868 1 92.25 194 SER B O 1
ATOM 3961 N N . THR B 1 195 ? -19.297 -7.539 0.063 1 94.25 195 THR B N 1
ATOM 3962 C CA . THR B 1 195 ? -19.484 -8.977 -0.113 1 94.25 195 THR B CA 1
ATOM 3963 C C . THR B 1 195 ? -20.969 -9.32 -0.211 1 94.25 195 THR B C 1
ATOM 3965 O O . THR B 1 195 ? -21.375 -10.086 -1.084 1 94.25 195 THR B O 1
ATOM 3968 N N . ARG B 1 196 ? -21.75 -8.734 0.614 1 93.12 196 ARG B N 1
ATOM 3969 C CA . ARG B 1 196 ? -23.188 -9.016 0.635 1 93.12 196 ARG B CA 1
ATOM 3970 C C . ARG B 1 196 ? -23.859 -8.57 -0.663 1 93.12 196 ARG B C 1
ATOM 3972 O O . ARG B 1 196 ? -24.656 -9.305 -1.24 1 93.12 196 ARG B O 1
ATOM 3979 N N . GLN B 1 197 ? -23.531 -7.441 -1.112 1 95 197 GLN B N 1
ATOM 3980 C CA . GLN B 1 197 ? -24.109 -6.922 -2.342 1 95 197 GLN B CA 1
ATOM 3981 C C . GLN B 1 197 ? -23.703 -7.766 -3.547 1 95 197 GLN B C 1
ATOM 3983 O O . GLN B 1 197 ? -24.516 -8.016 -4.441 1 95 197 GLN B O 1
ATOM 3988 N N . ARG B 1 198 ? -22.438 -8.156 -3.561 1 97.69 198 ARG B N 1
ATOM 3989 C CA . ARG B 1 198 ? -21.953 -9.016 -4.637 1 97.69 198 ARG B CA 1
ATOM 3990 C C . ARG B 1 198 ? -22.672 -10.359 -4.641 1 97.69 198 ARG B C 1
ATOM 3992 O O . ARG B 1 198 ? -23.109 -10.828 -5.691 1 97.69 198 ARG B O 1
ATOM 3999 N N . TYR B 1 199 ? -22.828 -10.883 -3.432 1 97.75 199 TYR B N 1
ATOM 4000 C CA . TYR B 1 199 ? -23.516 -12.164 -3.293 1 97.75 199 TYR B CA 1
ATOM 4001 C C . TYR B 1 199 ? -24.969 -12.055 -3.713 1 97.75 199 TYR B C 1
ATOM 4003 O O . TYR B 1 199 ? -25.469 -12.875 -4.496 1 97.75 199 TYR B O 1
ATOM 4011 N N . GLU B 1 200 ? -25.656 -11.031 -3.209 1 96.94 200 GLU B N 1
ATOM 4012 C CA . GLU B 1 200 ? -27.078 -10.844 -3.518 1 96.94 200 GLU B CA 1
ATOM 4013 C C . GLU B 1 200 ? -27.281 -10.586 -5.008 1 96.94 200 GLU B C 1
ATOM 4015 O O . GLU B 1 200 ? -28.219 -11.117 -5.609 1 96.94 200 GLU B O 1
ATOM 4020 N N . GLY B 1 201 ? -26.406 -9.742 -5.543 1 97.75 201 GLY B N 1
ATOM 4021 C CA . GLY B 1 201 ? -26.453 -9.516 -6.98 1 97.75 201 GLY B CA 1
ATOM 4022 C C . GLY B 1 201 ? -26.234 -10.781 -7.789 1 97.75 201 GLY B C 1
ATOM 4023 O O . GLY B 1 201 ? -26.875 -10.992 -8.82 1 97.75 201 GLY B O 1
ATOM 4024 N N . PHE B 1 202 ? -25.391 -11.625 -7.297 1 98.44 202 PHE B N 1
ATOM 4025 C CA . PHE B 1 202 ? -25.094 -12.891 -7.945 1 98.44 202 PHE B CA 1
ATOM 4026 C C . PHE B 1 202 ? -26.281 -13.836 -7.867 1 98.44 202 PHE B C 1
ATOM 4028 O O . PHE B 1 202 ? -26.75 -14.344 -8.891 1 98.44 202 PHE B O 1
ATOM 4035 N N . ILE B 1 203 ? -26.828 -13.984 -6.711 1 97.69 203 ILE B N 1
ATOM 4036 C CA . ILE B 1 203 ? -27.906 -14.938 -6.461 1 97.69 203 ILE B CA 1
ATOM 4037 C C . ILE B 1 203 ? -29.156 -14.523 -7.246 1 97.69 203 ILE B C 1
ATOM 4039 O O . ILE B 1 203 ? -29.891 -15.375 -7.738 1 97.69 203 ILE B O 1
ATOM 4043 N N . HIS B 1 204 ? -29.391 -13.266 -7.348 1 97.62 204 HIS B N 1
ATOM 4044 C CA . HIS B 1 204 ? -30.547 -12.742 -8.062 1 97.62 204 HIS B CA 1
ATOM 4045 C C . HIS B 1 204 ? -30.531 -13.188 -9.523 1 97.62 204 HIS B C 1
ATOM 4047 O O . HIS B 1 204 ? -31.594 -13.352 -10.133 1 97.62 204 HIS B O 1
ATOM 4053 N N . HIS B 1 205 ? -29.375 -13.398 -10.031 1 97.25 205 HIS B N 1
ATOM 4054 C CA . HIS B 1 205 ? -29.266 -13.742 -11.445 1 97.25 205 HIS B CA 1
ATOM 4055 C C . HIS B 1 205 ? -28.766 -15.172 -11.633 1 97.25 205 HIS B C 1
ATOM 4057 O O . HIS B 1 205 ? -28.359 -15.555 -12.727 1 97.25 205 HIS B O 1
ATOM 4063 N N . ALA B 1 206 ? -28.781 -15.906 -10.57 1 96.19 206 ALA B N 1
ATOM 4064 C CA . ALA B 1 206 ? -28.219 -17.25 -10.609 1 96.19 206 ALA B CA 1
ATOM 4065 C C . ALA B 1 206 ? -29.312 -18.297 -10.711 1 96.19 206 ALA B C 1
ATOM 4067 O O . ALA B 1 206 ? -29.156 -19.422 -10.234 1 96.19 206 ALA B O 1
ATOM 4068 N N . SER B 1 207 ? -30.406 -17.859 -11.258 1 93.06 207 SER B N 1
ATOM 4069 C CA . SER B 1 207 ? -31.469 -18.844 -11.445 1 93.06 207 SER B CA 1
ATOM 4070 C C . SER B 1 207 ? -30.984 -20.031 -12.258 1 93.06 207 SER B C 1
ATOM 4072 O O . SER B 1 207 ? -30.328 -19.875 -13.289 1 93.06 207 SER B O 1
ATOM 4074 N N . GLY B 1 208 ? -31.266 -21.25 -11.781 1 92.56 208 GLY B N 1
ATOM 4075 C CA . GLY B 1 208 ? -30.859 -22.469 -12.477 1 92.56 208 GLY B CA 1
ATOM 4076 C C . GLY B 1 208 ? -29.5 -22.984 -12.023 1 92.56 208 GLY B C 1
ATOM 4077 O O . GLY B 1 208 ? -29.109 -24.094 -12.375 1 92.56 208 GLY B O 1
ATOM 4078 N N . LEU B 1 209 ? -28.844 -22.172 -11.234 1 94.44 209 LEU B N 1
ATOM 4079 C CA . LEU B 1 209 ? -27.578 -22.609 -10.656 1 94.44 209 LEU B CA 1
ATOM 4080 C C . LEU B 1 209 ? -27.781 -23.109 -9.234 1 94.44 209 LEU B C 1
ATOM 4082 O O . LEU B 1 209 ? -28.562 -22.547 -8.469 1 94.44 209 LEU B O 1
ATOM 4086 N N . ALA B 1 210 ? -27.188 -24.188 -8.883 1 96.19 210 ALA B N 1
ATOM 4087 C CA . ALA B 1 210 ? -27.094 -24.641 -7.492 1 96.19 210 ALA B CA 1
ATOM 4088 C C . ALA B 1 210 ? -25.922 -23.984 -6.781 1 96.19 210 ALA B C 1
ATOM 4090 O O . ALA B 1 210 ? -24.766 -24.391 -6.965 1 96.19 210 ALA B O 1
ATOM 4091 N N . VAL B 1 211 ? -26.25 -23.031 -5.934 1 97 211 VAL B N 1
ATOM 4092 C CA . VAL B 1 211 ? -25.203 -22.219 -5.344 1 97 211 VAL B CA 1
ATOM 4093 C C . VAL B 1 211 ? -24.984 -22.625 -3.885 1 97 211 VAL B C 1
ATOM 4095 O O . VAL B 1 211 ? -25.938 -22.672 -3.104 1 97 211 VAL B O 1
ATOM 4098 N N . THR B 1 212 ? -23.797 -22.984 -3.533 1 97.25 212 THR B N 1
ATOM 4099 C CA . THR B 1 212 ? -23.375 -23.156 -2.15 1 97.25 212 THR B CA 1
ATOM 4100 C C . THR B 1 212 ? -22.438 -22.031 -1.713 1 97.25 212 THR B C 1
ATOM 4102 O O . THR B 1 212 ? -21.375 -21.828 -2.307 1 97.25 212 THR B O 1
ATOM 4105 N N . ALA B 1 213 ? -22.844 -21.344 -0.68 1 96.75 213 ALA B N 1
ATOM 4106 C CA . ALA B 1 213 ? -22.078 -20.188 -0.25 1 96.75 213 ALA B CA 1
ATOM 4107 C C . ALA B 1 213 ? -21.297 -20.484 1.028 1 96.75 213 ALA B C 1
ATOM 4109 O O . ALA B 1 213 ? -21.797 -21.188 1.908 1 96.75 213 ALA B O 1
ATOM 4110 N N . HIS B 1 214 ? -20.078 -19.984 1.033 1 97.31 214 HIS B N 1
ATOM 4111 C CA . HIS B 1 214 ? -19.25 -20.016 2.234 1 97.31 214 HIS B CA 1
ATOM 4112 C C . HIS B 1 214 ? -18.75 -18.625 2.586 1 97.31 214 HIS B C 1
ATOM 4114 O O . HIS B 1 214 ? -18.078 -17.984 1.777 1 97.31 214 HIS B O 1
ATOM 4120 N N . PHE B 1 215 ? -19.047 -18.188 3.762 1 96.69 215 PHE B N 1
ATOM 4121 C CA . PHE B 1 215 ? -18.578 -16.891 4.254 1 96.69 215 PHE B CA 1
ATOM 4122 C C . PHE B 1 215 ? -17.484 -17.078 5.301 1 96.69 215 PHE B C 1
ATOM 4124 O O . PHE B 1 215 ? -17.734 -17.625 6.379 1 96.69 215 PHE B O 1
ATOM 4131 N N . CYS B 1 216 ? -16.328 -16.547 4.902 1 96.62 216 CYS B N 1
ATOM 4132 C CA . CYS B 1 216 ? -15.172 -16.656 5.789 1 96.62 216 CYS B CA 1
ATOM 4133 C C . CYS B 1 216 ? -15.234 -15.617 6.895 1 96.62 216 CYS B C 1
ATOM 4135 O O . CYS B 1 216 ? -15.844 -14.562 6.723 1 96.62 216 CYS B O 1
ATOM 4137 N N . GLU B 1 217 ? -14.562 -15.898 7.949 1 91.75 217 GLU B N 1
ATOM 4138 C CA . GLU B 1 217 ? -14.469 -14.93 9.031 1 91.75 217 GLU B CA 1
ATOM 4139 C C . GLU B 1 217 ? -13.656 -13.711 8.609 1 91.75 217 GLU B C 1
ATOM 4141 O O . GLU B 1 217 ? -13.977 -12.578 8.992 1 91.75 217 GLU B O 1
ATOM 4146 N N . THR B 1 218 ? -12.609 -14.031 7.867 1 89.56 218 THR B N 1
ATOM 4147 C CA . THR B 1 218 ? -11.742 -12.984 7.352 1 89.56 218 THR B CA 1
ATOM 4148 C C . THR B 1 218 ? -11.555 -13.125 5.844 1 89.56 218 THR B C 1
ATOM 4150 O O . THR B 1 218 ? -11.922 -14.148 5.262 1 89.56 218 THR B O 1
ATOM 4153 N N . GLY B 1 219 ? -11.102 -12.062 5.23 1 90.94 219 GLY B N 1
ATOM 4154 C CA . GLY B 1 219 ? -10.75 -12.133 3.822 1 90.94 219 GLY B CA 1
ATOM 4155 C C . GLY B 1 219 ? -9.312 -12.555 3.586 1 90.94 219 GLY B C 1
ATOM 4156 O O . GLY B 1 219 ? -8.672 -13.109 4.48 1 90.94 219 GLY B O 1
ATOM 4157 N N . GLY B 1 220 ? -9 -12.477 2.336 1 94.5 220 GLY B N 1
ATOM 4158 C CA . GLY B 1 220 ? -7.598 -12.656 2.014 1 94.5 220 GLY B CA 1
ATOM 4159 C C . GLY B 1 220 ? -7.289 -14.016 1.417 1 94.5 220 GLY B C 1
ATOM 4160 O O . GLY B 1 220 ? -8.188 -14.844 1.266 1 94.5 220 GLY B O 1
ATOM 4161 N N . TYR B 1 221 ? -6.047 -14.227 1.203 1 97.62 221 TYR B N 1
ATOM 4162 C CA . TYR B 1 221 ? -5.512 -15.391 0.5 1 97.62 221 TYR B CA 1
ATOM 4163 C C . TYR B 1 221 ? -5.758 -16.672 1.294 1 97.62 221 TYR B C 1
ATOM 4165 O O . TYR B 1 221 ? -6.309 -17.641 0.769 1 97.62 221 TYR B O 1
ATOM 4173 N N . GLN B 1 222 ? -5.426 -16.688 2.564 1 97.56 222 GLN B N 1
ATOM 4174 C CA . GLN B 1 222 ? -5.52 -17.891 3.377 1 97.56 222 GLN B CA 1
ATOM 4175 C C . GLN B 1 222 ? -6.973 -18.328 3.537 1 97.56 222 GLN B C 1
ATOM 4177 O O . GLN B 1 222 ? -7.262 -19.531 3.549 1 97.56 222 GLN B O 1
ATOM 4182 N N . SER B 1 223 ? -7.809 -17.391 3.648 1 97.69 223 SER B N 1
ATOM 4183 C CA . SER B 1 223 ? -9.227 -17.703 3.762 1 97.69 223 SER B CA 1
ATOM 4184 C C . SER B 1 223 ? -9.758 -18.344 2.482 1 97.69 223 SER B C 1
ATOM 4186 O O . SER B 1 223 ? -10.5 -19.328 2.533 1 97.69 223 SER B O 1
ATOM 4188 N N . GLY B 1 224 ? -9.391 -17.766 1.333 1 98.38 224 GLY B N 1
ATOM 4189 C CA . GLY B 1 224 ? -9.781 -18.359 0.062 1 98.38 224 GLY B CA 1
ATOM 4190 C C . GLY B 1 224 ? -9.234 -19.766 -0.129 1 98.38 224 GLY B C 1
ATOM 4191 O O . GLY B 1 224 ? -9.945 -20.656 -0.61 1 98.38 224 GLY B O 1
ATOM 4192 N N . PHE B 1 225 ? -8 -19.938 0.344 1 98.44 225 PHE B N 1
ATOM 4193 C CA . PHE B 1 225 ? -7.328 -21.234 0.269 1 98.44 225 PHE B CA 1
ATOM 4194 C C . PHE B 1 225 ? -8.109 -22.297 1.031 1 98.44 225 PHE B C 1
ATOM 4196 O O . PHE B 1 225 ? -8.477 -23.328 0.466 1 98.44 225 PHE B O 1
ATOM 4203 N N . ALA B 1 226 ? -8.43 -22.016 2.213 1 98.06 226 ALA B N 1
ATOM 4204 C CA . ALA B 1 226 ? -9.117 -22.969 3.084 1 98.06 226 ALA B CA 1
ATOM 4205 C C . ALA B 1 226 ? -10.562 -23.188 2.633 1 98.06 226 ALA B C 1
ATOM 4207 O O . ALA B 1 226 ? -11.047 -24.312 2.615 1 98.06 226 ALA B O 1
ATOM 4208 N N . ALA B 1 227 ? -11.203 -22.125 2.234 1 98.25 227 ALA B N 1
ATOM 4209 C CA . ALA B 1 227 ? -12.617 -22.203 1.861 1 98.25 227 ALA B CA 1
ATOM 4210 C C . ALA B 1 227 ? -12.812 -23.047 0.606 1 98.25 227 ALA B C 1
ATOM 4212 O O . ALA B 1 227 ? -13.758 -23.828 0.525 1 98.25 227 ALA B O 1
ATOM 4213 N N . ALA B 1 228 ? -11.984 -22.875 -0.347 1 98 228 ALA B N 1
ATOM 4214 C CA . ALA B 1 228 ? -12.102 -23.609 -1.596 1 98 228 ALA B CA 1
ATOM 4215 C C . ALA B 1 228 ? -11.914 -25.109 -1.359 1 98 228 ALA B C 1
ATOM 4217 O O . ALA B 1 228 ? -12.625 -25.938 -1.944 1 98 228 ALA B O 1
ATOM 4218 N N . ARG B 1 229 ? -10.984 -25.406 -0.498 1 97 229 ARG B N 1
ATOM 4219 C CA . ARG B 1 229 ? -10.742 -26.812 -0.171 1 97 229 ARG B CA 1
ATOM 4220 C C . ARG B 1 229 ? -11.961 -27.422 0.515 1 97 229 ARG B C 1
ATOM 4222 O O . ARG B 1 229 ? -12.352 -28.547 0.195 1 97 229 ARG B O 1
ATOM 4229 N N . ARG B 1 230 ? -12.508 -26.672 1.387 1 96.75 230 ARG B N 1
ATOM 4230 C CA . ARG B 1 230 ? -13.703 -27.125 2.092 1 96.75 230 ARG B CA 1
ATOM 4231 C C . ARG B 1 230 ? -14.859 -27.344 1.124 1 96.75 230 ARG B C 1
ATOM 4233 O O . ARG B 1 230 ? -15.5 -28.391 1.144 1 96.75 230 ARG B O 1
ATOM 4240 N N . LEU B 1 231 ? -15.117 -26.422 0.251 1 96.69 231 LEU B N 1
ATOM 4241 C CA . LEU B 1 231 ? -16.234 -26.484 -0.689 1 96.69 231 LEU B CA 1
ATOM 4242 C C . LEU B 1 231 ? -16.062 -27.641 -1.668 1 96.69 231 LEU B C 1
ATOM 4244 O O . LEU B 1 231 ? -17.016 -28.328 -2.006 1 96.69 231 LEU B O 1
ATOM 4248 N N . ALA B 1 232 ? -14.875 -27.797 -2.113 1 94.88 232 ALA B N 1
ATOM 4249 C CA . ALA B 1 232 ? -14.594 -28.875 -3.057 1 94.88 232 ALA B CA 1
ATOM 4250 C C . ALA B 1 232 ? -14.836 -30.234 -2.418 1 94.88 232 ALA B C 1
ATOM 4252 O O . ALA B 1 232 ? -15.297 -31.172 -3.082 1 94.88 232 ALA B O 1
ATOM 4253 N N . ALA B 1 233 ? -14.469 -30.328 -1.13 1 94.12 233 ALA B N 1
ATOM 4254 C CA . ALA B 1 233 ? -14.703 -31.578 -0.406 1 94.12 233 ALA B CA 1
ATOM 4255 C C . ALA B 1 233 ? -16.188 -31.828 -0.218 1 94.12 233 ALA B C 1
ATOM 4257 O O . ALA B 1 233 ? -16.641 -32.969 -0.318 1 94.12 233 ALA B O 1
ATOM 4258 N N . GLU B 1 234 ? -16.906 -30.797 0.008 1 94.62 234 GLU B N 1
ATOM 4259 C CA . GLU B 1 234 ? -18.344 -30.891 0.248 1 94.62 234 GLU B CA 1
ATOM 4260 C C . GLU B 1 234 ? -19.109 -31.094 -1.056 1 94.62 234 GLU B C 1
ATOM 4262 O O . GLU B 1 234 ? -20.172 -31.75 -1.071 1 94.62 234 GLU B O 1
ATOM 4267 N N . ARG B 1 235 ? -18.562 -30.531 -2.109 1 94.44 235 ARG B N 1
ATOM 4268 C CA . ARG B 1 235 ? -19.203 -30.562 -3.414 1 94.44 235 ARG B CA 1
ATOM 4269 C C . ARG B 1 235 ? -18.234 -30.984 -4.504 1 94.44 235 ARG B C 1
ATOM 4271 O O . ARG B 1 235 ? -17.797 -30.156 -5.305 1 94.44 235 ARG B O 1
ATOM 4278 N N . PRO B 1 236 ? -18.016 -32.25 -4.684 1 91.38 236 PRO B N 1
ATOM 4279 C CA . PRO B 1 236 ? -17.031 -32.75 -5.656 1 91.38 236 PRO B CA 1
ATOM 4280 C C . PRO B 1 236 ? -17.391 -32.375 -7.094 1 91.38 236 PRO B C 1
ATOM 4282 O O . PRO B 1 236 ? -16.531 -32.375 -7.969 1 91.38 236 PRO B O 1
ATOM 4285 N N . GLY B 1 237 ? -18.609 -32.031 -7.352 1 92.06 237 GLY B N 1
ATOM 4286 C CA . GLY B 1 237 ? -19.031 -31.672 -8.695 1 92.06 237 GLY B CA 1
ATOM 4287 C C . GLY B 1 237 ? -18.984 -30.188 -8.969 1 92.06 237 GLY B C 1
ATOM 4288 O O . GLY B 1 237 ? -19.547 -29.719 -9.969 1 92.06 237 GLY B O 1
ATOM 4289 N N . LEU B 1 238 ? -18.281 -29.469 -8.172 1 95.31 238 LEU B N 1
ATOM 4290 C CA . LEU B 1 238 ? -18.203 -28.031 -8.297 1 95.31 238 LEU B CA 1
ATOM 4291 C C . LEU B 1 238 ? -17.625 -27.625 -9.648 1 95.31 238 LEU B C 1
ATOM 4293 O O . LEU B 1 238 ? -16.531 -28.078 -10.016 1 95.31 238 LEU B O 1
ATOM 4297 N N . GLN B 1 239 ? -18.328 -26.812 -10.32 1 97.19 239 GLN B N 1
ATOM 4298 C CA . GLN B 1 239 ? -17.938 -26.453 -11.68 1 97.19 239 GLN B CA 1
ATOM 4299 C C . GLN B 1 239 ? -17.406 -25.031 -11.742 1 97.19 239 GLN B C 1
ATOM 4301 O O . GLN B 1 239 ? -16.734 -24.656 -12.703 1 97.19 239 GLN B O 1
ATOM 4306 N N . ALA B 1 240 ? -17.766 -24.25 -10.695 1 98 240 ALA B N 1
ATOM 4307 C CA . ALA B 1 240 ? -17.328 -22.859 -10.711 1 98 240 ALA B CA 1
ATOM 4308 C C . ALA B 1 240 ? -17.297 -22.266 -9.297 1 98 240 ALA B C 1
ATOM 4310 O O . ALA B 1 240 ? -17.953 -22.781 -8.398 1 98 240 ALA B O 1
ATOM 4311 N N . LEU B 1 241 ? -16.484 -21.266 -9.133 1 98.38 241 LEU B N 1
ATOM 4312 C CA . LEU B 1 241 ? -16.406 -20.469 -7.914 1 98.38 241 LEU B CA 1
ATOM 4313 C C . LEU B 1 241 ? -16.453 -18.984 -8.234 1 98.38 241 LEU B C 1
ATOM 4315 O O . LEU B 1 241 ? -15.719 -18.5 -9.094 1 98.38 241 LEU B O 1
ATOM 4319 N N . PHE B 1 242 ? -17.406 -18.297 -7.668 1 98.81 242 PHE B N 1
ATOM 4320 C CA . PHE B 1 242 ? -17.359 -16.828 -7.633 1 98.81 242 PHE B CA 1
ATOM 4321 C C . PHE B 1 242 ? -16.875 -16.344 -6.273 1 98.81 242 PHE B C 1
ATOM 4323 O O . PHE B 1 242 ? -17.547 -16.562 -5.258 1 98.81 242 PHE B O 1
ATOM 4330 N N . CYS B 1 243 ? -15.719 -15.711 -6.238 1 98.88 243 CYS B N 1
ATOM 4331 C CA . CYS B 1 243 ? -15.141 -15.195 -5.004 1 98.88 243 CYS B CA 1
ATOM 4332 C C . CYS B 1 243 ? -15.336 -13.695 -4.891 1 98.88 243 CYS B C 1
ATOM 4334 O O . CYS B 1 243 ? -15.172 -12.961 -5.871 1 98.88 243 CYS B O 1
ATOM 4336 N N . ALA B 1 244 ? -15.578 -13.25 -3.719 1 98.06 244 ALA B N 1
ATOM 4337 C CA . ALA B 1 244 ? -15.953 -11.859 -3.486 1 98.06 244 ALA B CA 1
ATOM 4338 C C . ALA B 1 244 ? -14.773 -10.93 -3.732 1 98.06 244 ALA B C 1
ATOM 4340 O O . ALA B 1 244 ? -14.953 -9.719 -3.898 1 98.06 244 ALA B O 1
ATOM 4341 N N . THR B 1 245 ? -13.547 -11.43 -3.666 1 97.62 245 THR B N 1
ATOM 4342 C CA . THR B 1 245 ? -12.359 -10.641 -3.947 1 97.62 245 THR B CA 1
ATOM 4343 C C . THR B 1 245 ? -11.32 -11.469 -4.703 1 97.62 245 THR B C 1
ATOM 4345 O O . THR B 1 245 ? -11.359 -12.703 -4.66 1 97.62 245 THR B O 1
ATOM 4348 N N . ASP B 1 246 ? -10.43 -10.766 -5.348 1 98.56 246 ASP B N 1
ATOM 4349 C CA . ASP B 1 246 ? -9.336 -11.438 -6.039 1 98.56 246 ASP B CA 1
ATOM 4350 C C . ASP B 1 246 ? -8.469 -12.227 -5.062 1 98.56 246 ASP B C 1
ATOM 4352 O O . ASP B 1 246 ? -8 -13.32 -5.383 1 98.56 246 ASP B O 1
ATOM 4356 N N . MET B 1 247 ? -8.258 -11.734 -3.906 1 97.94 247 MET B N 1
ATOM 4357 C CA . MET B 1 247 ? -7.422 -12.422 -2.922 1 97.94 247 MET B CA 1
ATOM 4358 C C . MET B 1 247 ? -8.039 -13.758 -2.521 1 97.94 247 MET B C 1
ATOM 4360 O O . MET B 1 247 ? -7.336 -14.766 -2.422 1 97.94 247 MET B O 1
ATOM 4364 N N . LEU B 1 248 ? -9.328 -13.758 -2.314 1 98.38 248 LEU B N 1
ATOM 4365 C CA . LEU B 1 248 ? -10.016 -15.016 -2.045 1 98.38 248 LEU B CA 1
ATOM 4366 C C . LEU B 1 248 ? -9.898 -15.961 -3.232 1 98.38 248 LEU B C 1
ATOM 4368 O O . LEU B 1 248 ? -9.656 -17.156 -3.053 1 98.38 248 LEU B O 1
ATOM 4372 N N . ALA B 1 249 ? -10.055 -15.398 -4.426 1 98.88 249 ALA B N 1
ATOM 4373 C CA . ALA B 1 249 ? -10.023 -16.203 -5.641 1 98.88 249 ALA B CA 1
ATOM 4374 C C . ALA B 1 249 ? -8.648 -16.828 -5.852 1 98.88 249 ALA B C 1
ATOM 4376 O O . ALA B 1 249 ? -8.531 -18.016 -6.18 1 98.88 249 ALA B O 1
ATOM 4377 N N . ILE B 1 250 ? -7.633 -16.031 -5.656 1 98.69 250 ILE B N 1
ATOM 4378 C CA . ILE B 1 250 ? -6.262 -16.5 -5.812 1 98.69 250 ILE B CA 1
ATOM 4379 C C . ILE B 1 250 ? -5.965 -17.578 -4.773 1 98.69 250 ILE B C 1
ATOM 4381 O O . ILE B 1 250 ? -5.41 -18.625 -5.102 1 98.69 250 ILE B O 1
ATOM 4385 N N . GLY B 1 251 ? -6.391 -17.328 -3.551 1 98.69 251 GLY B N 1
ATOM 4386 C CA . GLY B 1 251 ? -6.289 -18.359 -2.535 1 98.69 251 GLY B CA 1
ATOM 4387 C C . GLY B 1 251 ? -7.039 -19.625 -2.898 1 98.69 251 GLY B C 1
ATOM 4388 O O . GLY B 1 251 ? -6.535 -20.734 -2.689 1 98.69 251 GLY B O 1
ATOM 4389 N N . ALA B 1 252 ? -8.18 -19.484 -3.428 1 98.62 252 ALA B N 1
ATOM 4390 C CA . ALA B 1 252 ? -9.016 -20.609 -3.822 1 98.62 252 ALA B CA 1
ATOM 4391 C C . ALA B 1 252 ? -8.328 -21.453 -4.898 1 98.62 252 ALA B C 1
ATOM 4393 O O . ALA B 1 252 ? -8.297 -22.672 -4.816 1 98.62 252 ALA B O 1
ATOM 4394 N N . MET B 1 253 ? -7.797 -20.781 -5.93 1 98.25 253 MET B N 1
ATOM 4395 C CA . MET B 1 253 ? -7.086 -21.484 -6.992 1 98.25 253 MET B CA 1
ATOM 4396 C C . MET B 1 253 ? -5.953 -22.328 -6.422 1 98.25 253 MET B C 1
ATOM 4398 O O . MET B 1 253 ? -5.824 -23.5 -6.754 1 98.25 253 MET B O 1
ATOM 4402 N N . ASP B 1 254 ? -5.238 -21.734 -5.527 1 97.88 254 ASP B N 1
ATOM 4403 C CA . ASP B 1 254 ? -4.086 -22.422 -4.953 1 97.88 254 ASP B CA 1
ATOM 4404 C C . ASP B 1 254 ? -4.527 -23.547 -4.016 1 97.88 254 ASP B C 1
ATOM 4406 O O . ASP B 1 254 ? -3.895 -24.609 -3.965 1 97.88 254 ASP B O 1
ATOM 4410 N N . GLY B 1 255 ? -5.582 -23.266 -3.262 1 97.75 255 GLY B N 1
ATOM 4411 C CA . GLY B 1 255 ? -6.109 -24.297 -2.391 1 97.75 255 GLY B CA 1
ATOM 4412 C C . GLY B 1 255 ? -6.551 -25.547 -3.143 1 97.75 255 GLY B C 1
ATOM 4413 O O . GLY B 1 255 ? -6.316 -26.672 -2.689 1 97.75 255 GLY B O 1
ATOM 4414 N N . LEU B 1 256 ? -7.117 -25.344 -4.305 1 97.06 256 LEU B N 1
ATOM 4415 C CA . LEU B 1 256 ? -7.637 -26.438 -5.105 1 97.06 256 LEU B CA 1
ATOM 4416 C C . LEU B 1 256 ? -6.5 -27.188 -5.797 1 97.06 256 LEU B C 1
ATOM 4418 O O . LEU B 1 256 ? -6.652 -28.359 -6.164 1 97.06 256 LEU B O 1
ATOM 4422 N N . ARG B 1 257 ? -5.355 -26.5 -5.914 1 94.5 257 ARG B N 1
ATOM 4423 C CA . ARG B 1 257 ? -4.203 -27.109 -6.559 1 94.5 257 ARG B CA 1
ATOM 4424 C C . ARG B 1 257 ? -3.236 -27.688 -5.527 1 94.5 257 ARG B C 1
ATOM 4426 O O . ARG B 1 257 ? -2.232 -28.297 -5.883 1 94.5 257 ARG B O 1
ATOM 4433 N N . ALA B 1 258 ? -3.439 -27.484 -4.293 1 91.56 258 ALA B N 1
ATOM 4434 C CA . ALA B 1 258 ? -2.461 -27.734 -3.236 1 91.56 258 ALA B CA 1
ATOM 4435 C C . ALA B 1 258 ? -2.018 -29.203 -3.236 1 91.56 258 ALA B C 1
ATOM 4437 O O . ALA B 1 258 ? -0.833 -29.5 -3.064 1 91.56 258 ALA B O 1
ATOM 4438 N N . ASP B 1 259 ? -2.994 -30.094 -3.492 1 87.56 259 ASP B N 1
ATOM 4439 C CA . ASP B 1 259 ? -2.682 -31.531 -3.438 1 87.56 259 ASP B CA 1
ATOM 4440 C C . ASP B 1 259 ? -2.32 -32.062 -4.82 1 87.56 259 ASP B C 1
ATOM 4442 O O . ASP B 1 259 ? -1.655 -33.094 -4.938 1 87.56 259 ASP B O 1
ATOM 4446 N N . ASN B 1 260 ? -2.811 -31.375 -5.828 1 88.12 260 ASN B N 1
ATOM 4447 C CA . ASN B 1 260 ? -2.553 -31.766 -7.211 1 88.12 260 ASN B CA 1
ATOM 4448 C C . ASN B 1 260 ? -2.391 -30.547 -8.117 1 88.12 260 ASN B C 1
ATOM 4450 O O . ASN B 1 260 ? -3.375 -30.031 -8.648 1 88.12 260 ASN B O 1
ATOM 4454 N N . PRO B 1 261 ? -1.084 -30.203 -8.398 1 82.25 261 PRO B N 1
ATOM 4455 C CA . PRO B 1 261 ? -0.821 -29.016 -9.195 1 82.25 261 PRO B CA 1
ATOM 4456 C C . PRO B 1 261 ? -1.396 -29.109 -10.609 1 82.25 261 PRO B C 1
ATOM 4458 O O . PRO B 1 261 ? -1.611 -28.078 -11.258 1 82.25 261 PRO B O 1
ATOM 4461 N N . ALA B 1 262 ? -1.66 -30.219 -11.031 1 81.69 262 ALA B N 1
ATOM 4462 C CA . ALA B 1 262 ? -2.16 -30.438 -12.391 1 81.69 262 ALA B CA 1
ATOM 4463 C C . ALA B 1 262 ? -3.682 -30.547 -12.406 1 81.69 262 ALA B C 1
ATOM 4465 O O . ALA B 1 262 ? -4.281 -30.828 -13.445 1 81.69 262 ALA B O 1
ATOM 4466 N N . ALA B 1 263 ? -4.223 -30.312 -11.266 1 87 263 ALA B N 1
ATOM 4467 C CA . ALA B 1 263 ? -5.676 -30.453 -11.172 1 87 263 ALA B CA 1
ATOM 4468 C C . ALA B 1 263 ? -6.371 -29.469 -12.109 1 87 263 ALA B C 1
ATOM 4470 O O . ALA B 1 263 ? -5.938 -28.328 -12.258 1 87 263 ALA B O 1
ATOM 4471 N N . VAL B 1 264 ? -7.34 -29.953 -12.797 1 90.38 264 VAL B N 1
ATOM 4472 C CA . VAL B 1 264 ? -8.211 -29.062 -13.555 1 90.38 264 VAL B CA 1
ATOM 4473 C C . VAL B 1 264 ? -9.133 -28.312 -12.602 1 90.38 264 VAL B C 1
ATOM 4475 O O . VAL B 1 264 ? -9.844 -28.922 -11.797 1 90.38 264 VAL B O 1
ATOM 4478 N N . LEU B 1 265 ? -9.07 -27.062 -12.68 1 95 265 LEU B N 1
ATOM 4479 C CA . LEU B 1 265 ? -9.844 -26.234 -11.758 1 95 265 LEU B CA 1
ATOM 4480 C C . LEU B 1 265 ? -11.227 -25.938 -12.328 1 95 265 LEU B C 1
ATOM 4482 O O . LEU B 1 265 ? -11.398 -25.891 -13.555 1 95 265 LEU B O 1
ATOM 4486 N N . PRO B 1 266 ? -12.195 -25.797 -11.414 1 96.88 266 PRO B N 1
ATOM 4487 C CA . PRO B 1 266 ? -13.43 -25.172 -11.891 1 96.88 266 PRO B CA 1
ATOM 4488 C C . PRO B 1 266 ? -13.203 -23.75 -12.391 1 96.88 266 PRO B C 1
ATOM 4490 O O . PRO B 1 266 ? -12.117 -23.188 -12.234 1 96.88 266 PRO B O 1
ATOM 4493 N N . ALA B 1 267 ? -14.219 -23.25 -13.086 1 98.12 267 ALA B N 1
ATOM 4494 C CA . ALA B 1 267 ? -14.156 -21.828 -13.43 1 98.12 267 ALA B CA 1
ATOM 4495 C C . ALA B 1 267 ? -14.102 -20.969 -12.172 1 98.12 267 ALA B C 1
ATOM 4497 O O . ALA B 1 267 ? -14.844 -21.203 -11.219 1 98.12 267 ALA B O 1
ATOM 4498 N N . ILE B 1 268 ? -13.195 -20 -12.117 1 98.69 268 ILE B N 1
ATOM 4499 C CA . ILE B 1 268 ? -13.062 -19.156 -10.938 1 98.69 268 ILE B CA 1
ATOM 4500 C C . ILE B 1 268 ? -13.094 -17.688 -11.336 1 98.69 268 ILE B C 1
ATOM 4502 O O . ILE B 1 268 ? -12.367 -17.266 -12.242 1 98.69 268 ILE B O 1
ATOM 4506 N N . ILE B 1 269 ? -13.945 -16.938 -10.742 1 98.88 269 ILE B N 1
ATOM 4507 C CA . ILE B 1 269 ? -14.109 -15.508 -10.961 1 98.88 269 ILE B CA 1
ATOM 4508 C C . ILE B 1 269 ? -13.805 -14.742 -9.68 1 98.88 269 ILE B C 1
ATOM 4510 O O . ILE B 1 269 ? -14.258 -15.125 -8.594 1 98.88 269 ILE B O 1
ATOM 4514 N N . GLY B 1 270 ? -13 -13.742 -9.797 1 98.88 270 GLY B N 1
ATOM 4515 C CA . GLY B 1 270 ? -12.711 -12.867 -8.672 1 98.88 270 GLY B CA 1
ATOM 4516 C C . GLY B 1 270 ? -13.391 -11.516 -8.773 1 98.88 270 GLY B C 1
ATOM 4517 O O . GLY B 1 270 ? -14.336 -11.344 -9.547 1 98.88 270 GLY B O 1
ATOM 4518 N N . PHE B 1 271 ? -12.969 -10.609 -7.945 1 98.75 271 PHE B N 1
ATOM 4519 C CA . PHE B 1 271 ? -13.469 -9.234 -7.887 1 98.75 271 PHE B CA 1
ATOM 4520 C C . PHE B 1 271 ? -12.375 -8.281 -7.422 1 98.75 271 PHE B C 1
ATOM 4522 O O . PHE B 1 271 ? -11.711 -8.531 -6.414 1 98.75 271 PHE B O 1
ATOM 4529 N N . ASP B 1 272 ? -12.203 -7.121 -8.125 1 98.06 272 ASP B N 1
ATOM 4530 C CA . ASP B 1 272 ? -11.258 -6.055 -7.809 1 98.06 272 ASP B CA 1
ATOM 4531 C C . ASP B 1 272 ? -10.375 -5.727 -9.008 1 98.06 272 ASP B C 1
ATOM 4533 O O . ASP B 1 272 ? -10.227 -4.559 -9.383 1 98.06 272 ASP B O 1
ATOM 4537 N N . ASP B 1 273 ? -9.742 -6.832 -9.578 1 98.5 273 ASP B N 1
ATOM 4538 C CA . ASP B 1 273 ? -8.742 -6.77 -10.633 1 98.5 273 ASP B CA 1
ATOM 4539 C C . ASP B 1 273 ? -7.43 -6.18 -10.117 1 98.5 273 ASP B C 1
ATOM 4541 O O . ASP B 1 273 ? -6.926 -5.199 -10.664 1 98.5 273 ASP B O 1
ATOM 4545 N N . ILE B 1 274 ? -6.91 -6.82 -9.117 1 97.44 274 ILE B N 1
ATOM 4546 C CA . ILE B 1 274 ? -5.613 -6.43 -8.578 1 97.44 274 ILE B CA 1
ATOM 4547 C C . ILE B 1 274 ? -4.5 -6.852 -9.531 1 97.44 274 ILE B C 1
ATOM 4549 O O . ILE B 1 274 ? -4.707 -7.711 -10.391 1 97.44 274 ILE B O 1
ATOM 4553 N N . PRO B 1 275 ? -3.291 -6.324 -9.375 1 96.12 275 PRO B N 1
ATOM 4554 C CA . PRO B 1 275 ? -2.213 -6.625 -10.32 1 96.12 275 PRO B CA 1
ATOM 4555 C C . PRO B 1 275 ? -1.894 -8.117 -10.391 1 96.12 275 PRO B C 1
ATOM 4557 O O . PRO B 1 275 ? -1.601 -8.641 -11.469 1 96.12 275 PRO B O 1
ATOM 4560 N N . GLN B 1 276 ? -2.018 -8.797 -9.312 1 97.38 276 GLN B N 1
ATOM 4561 C CA . GLN B 1 276 ? -1.678 -10.211 -9.227 1 97.38 276 GLN B CA 1
ATOM 4562 C C . GLN B 1 276 ? -2.637 -11.062 -10.055 1 97.38 276 GLN B C 1
ATOM 4564 O O . GLN B 1 276 ? -2.332 -12.211 -10.391 1 97.38 276 GLN B O 1
ATOM 4569 N N . ALA B 1 277 ? -3.803 -10.508 -10.383 1 98.25 277 ALA B N 1
ATOM 4570 C CA . ALA B 1 277 ? -4.801 -11.234 -11.164 1 98.25 277 ALA B CA 1
ATOM 4571 C C . ALA B 1 277 ? -4.254 -11.602 -12.539 1 98.25 277 ALA B C 1
ATOM 4573 O O . ALA B 1 277 ? -4.668 -12.602 -13.133 1 98.25 277 ALA B O 1
ATOM 4574 N N . GLU B 1 278 ? -3.266 -10.836 -13.008 1 97.5 278 GLU B N 1
ATOM 4575 C CA . GLU B 1 278 ? -2.725 -11.031 -14.352 1 97.5 278 GLU B CA 1
ATOM 4576 C C . GLU B 1 278 ? -1.522 -11.977 -14.328 1 97.5 278 GLU B C 1
ATOM 4578 O O . GLU B 1 278 ? -1.042 -12.398 -15.383 1 97.5 278 GLU B O 1
ATOM 4583 N N . TRP B 1 279 ? -1.018 -12.336 -13.172 1 97.62 279 TRP B N 1
ATOM 4584 C CA . TRP B 1 279 ? 0.157 -13.195 -13.102 1 97.62 279 TRP B CA 1
ATOM 4585 C C . TRP B 1 279 ? -0.13 -14.555 -13.734 1 97.62 279 TRP B C 1
ATOM 4587 O O . TRP B 1 279 ? -1.265 -15.039 -13.695 1 97.62 279 TRP B O 1
ATOM 4597 N N . GLN B 1 280 ? 0.804 -15.18 -14.227 1 95 280 GLN B N 1
ATOM 4598 C CA . GLN B 1 280 ? 0.697 -16.328 -15.133 1 95 280 GLN B CA 1
ATOM 4599 C C . GLN B 1 280 ? -0.049 -17.484 -14.477 1 95 280 GLN B C 1
ATOM 4601 O O . GLN B 1 280 ? -0.926 -18.094 -15.094 1 95 280 GLN B O 1
ATOM 4606 N N . PRO B 1 281 ? 0.201 -17.828 -13.219 1 94 281 PRO B N 1
ATOM 4607 C CA . PRO B 1 281 ? -0.487 -19 -12.656 1 94 281 PRO B CA 1
ATOM 4608 C C . PRO B 1 281 ? -1.975 -18.75 -12.422 1 94 281 PRO B C 1
ATOM 4610 O O . PRO B 1 281 ? -2.738 -19.688 -12.219 1 94 281 PRO B O 1
ATOM 4613 N N . TYR B 1 282 ? -2.324 -17.469 -12.484 1 96.94 282 TYR B N 1
ATOM 4614 C CA . TYR B 1 282 ? -3.693 -17.156 -12.102 1 96.94 282 TYR B CA 1
ATOM 4615 C C . TYR B 1 282 ? -4.52 -16.75 -13.312 1 96.94 282 TYR B C 1
ATOM 4617 O O . TYR B 1 282 ? -5.555 -17.344 -13.602 1 96.94 282 TYR B O 1
ATOM 4625 N N . GLN B 1 283 ? -3.918 -15.672 -14.109 1 97.56 283 GLN B N 1
ATOM 4626 C CA . GLN B 1 283 ? -4.738 -15.203 -15.219 1 97.56 283 GLN B CA 1
ATOM 4627 C C . GLN B 1 283 ? -6.223 -15.234 -14.859 1 97.56 283 GLN B C 1
ATOM 4629 O O . GLN B 1 283 ? -7.023 -15.859 -15.555 1 97.56 283 GLN B O 1
ATOM 4634 N N . LEU B 1 284 ? -6.512 -14.508 -13.805 1 98.75 284 LEU B N 1
ATOM 4635 C CA . LEU B 1 284 ? -7.789 -14.57 -13.102 1 98.75 284 LEU B CA 1
ATOM 4636 C C . LEU B 1 284 ? -8.852 -13.742 -13.82 1 98.75 284 LEU B C 1
ATOM 4638 O O . LEU B 1 284 ? -8.68 -12.539 -14 1 98.75 284 LEU B O 1
ATOM 4642 N N . THR B 1 285 ? -9.914 -14.391 -14.289 1 98.88 285 THR B N 1
ATOM 4643 C CA . THR B 1 285 ? -11.117 -13.664 -14.672 1 98.88 285 THR B CA 1
ATOM 4644 C C . THR B 1 285 ? -11.727 -12.961 -13.461 1 98.88 285 THR B C 1
ATOM 4646 O O . THR B 1 285 ? -11.906 -13.57 -12.398 1 98.88 285 THR B O 1
ATOM 4649 N N . THR B 1 286 ? -11.953 -11.695 -13.594 1 98.88 286 THR B N 1
ATOM 4650 C CA . THR B 1 286 ? -12.352 -10.922 -12.43 1 98.88 286 THR B CA 1
ATOM 4651 C C . THR B 1 286 ? -13.258 -9.758 -12.836 1 98.88 286 THR B C 1
ATOM 4653 O O . THR B 1 286 ? -13.398 -9.461 -14.023 1 98.88 286 THR B O 1
ATOM 4656 N N . ILE B 1 287 ? -13.977 -9.266 -11.844 1 98.94 287 ILE B N 1
ATOM 4657 C CA . ILE B 1 287 ? -14.734 -8.023 -12.008 1 98.94 287 ILE B CA 1
ATOM 4658 C C . ILE B 1 287 ? -13.875 -6.836 -11.586 1 98.94 287 ILE B C 1
ATOM 4660 O O . ILE B 1 287 ? -13.438 -6.754 -10.438 1 98.94 287 ILE B O 1
ATOM 4664 N N . GLN B 1 288 ? -13.602 -5.941 -12.484 1 98.88 288 GLN B N 1
ATOM 4665 C CA . GLN B 1 288 ? -12.711 -4.812 -12.234 1 98.88 288 GLN B CA 1
ATOM 4666 C C . GLN B 1 288 ? -13.469 -3.637 -11.625 1 98.88 288 GLN B C 1
ATOM 4668 O O . GLN B 1 288 ? -14.477 -3.189 -12.18 1 98.88 288 GLN B O 1
ATOM 4673 N N . GLN B 1 289 ? -13.086 -3.225 -10.5 1 98.38 289 GLN B N 1
ATOM 4674 C CA . GLN B 1 289 ? -13.539 -1.955 -9.938 1 98.38 289 GLN B CA 1
ATOM 4675 C C . GLN B 1 289 ? -12.758 -0.784 -10.523 1 98.38 289 GLN B C 1
ATOM 4677 O O . GLN B 1 289 ? -11.539 -0.872 -10.703 1 98.38 289 GLN B O 1
ATOM 4682 N N . ASP B 1 290 ? -13.391 0.225 -10.852 1 98.31 290 ASP B N 1
ATOM 4683 C CA . ASP B 1 290 ? -12.734 1.418 -11.383 1 98.31 290 ASP B CA 1
ATOM 4684 C C . ASP B 1 290 ? -12.242 2.322 -10.258 1 98.31 290 ASP B C 1
ATOM 4686 O O . ASP B 1 290 ? -12.93 3.26 -9.859 1 98.31 290 ASP B O 1
ATOM 4690 N N . THR B 1 291 ? -11.008 2.137 -9.828 1 96.88 291 THR B N 1
ATOM 4691 C CA . THR B 1 291 ? -10.469 2.848 -8.672 1 96.88 291 THR B CA 1
ATOM 4692 C C . THR B 1 291 ? -10.258 4.324 -9 1 96.88 291 THR B C 1
ATOM 4694 O O . THR B 1 291 ? -10.344 5.18 -8.117 1 96.88 291 THR B O 1
ATOM 4697 N N . THR B 1 292 ? -9.961 4.648 -10.227 1 96.94 292 THR B N 1
ATOM 4698 C CA . THR B 1 292 ? -9.789 6.039 -10.641 1 96.94 292 THR B CA 1
ATOM 4699 C C . THR B 1 292 ? -11.086 6.816 -10.477 1 96.94 292 THR B C 1
ATOM 4701 O O . THR B 1 292 ? -11.102 7.902 -9.891 1 96.94 292 THR B O 1
ATOM 4704 N N . LEU B 1 293 ? -12.148 6.219 -10.891 1 98.31 293 LEU B N 1
ATOM 4705 C CA . LEU B 1 293 ? -13.438 6.895 -10.805 1 98.31 293 LEU B CA 1
ATOM 4706 C C . LEU B 1 293 ? -13.945 6.906 -9.367 1 98.31 293 LEU B C 1
ATOM 4708 O O . LEU B 1 293 ? -14.594 7.867 -8.938 1 98.31 293 LEU B O 1
ATOM 4712 N N . LEU B 1 294 ? -13.711 5.828 -8.641 1 97.94 294 LEU B N 1
ATOM 4713 C CA . LEU B 1 294 ? -14.047 5.824 -7.227 1 97.94 294 LEU B CA 1
ATOM 4714 C C . LEU B 1 294 ? -13.375 6.984 -6.504 1 97.94 294 LEU B C 1
ATOM 4716 O O . LEU B 1 294 ? -14.031 7.73 -5.77 1 97.94 294 LEU B O 1
ATOM 4720 N N . ALA B 1 295 ? -12.094 7.137 -6.773 1 97.38 295 ALA B N 1
ATOM 4721 C CA . ALA B 1 295 ? -11.328 8.203 -6.141 1 97.38 295 ALA B CA 1
ATOM 4722 C C . ALA B 1 295 ? -11.836 9.578 -6.57 1 97.38 295 ALA B C 1
ATOM 4724 O O . ALA B 1 295 ? -12.016 10.469 -5.734 1 97.38 295 ALA B O 1
ATOM 4725 N N . TYR B 1 296 ? -12.078 9.711 -7.824 1 97.81 296 TYR B N 1
ATOM 4726 C CA . TYR B 1 296 ? -12.555 10.969 -8.375 1 97.81 296 TYR B CA 1
ATOM 4727 C C . TYR B 1 296 ? -13.852 11.398 -7.699 1 97.81 296 TYR B C 1
ATOM 4729 O O . TYR B 1 296 ? -13.953 12.516 -7.18 1 97.81 296 TYR B O 1
ATOM 4737 N N . HIS B 1 297 ? -14.805 10.523 -7.625 1 98.19 297 HIS B N 1
ATOM 4738 C CA . HIS B 1 297 ? -16.109 10.859 -7.059 1 98.19 297 HIS B CA 1
ATOM 4739 C C . HIS B 1 297 ? -16.016 11.109 -5.559 1 98.19 297 HIS B C 1
ATOM 4741 O O . HIS B 1 297 ? -16.672 12.016 -5.031 1 98.19 297 HIS B O 1
ATOM 4747 N N . ALA B 1 298 ? -15.219 10.312 -4.871 1 97.62 298 ALA B N 1
ATOM 4748 C CA . ALA B 1 298 ? -15.078 10.477 -3.426 1 97.62 298 ALA B CA 1
ATOM 4749 C C . ALA B 1 298 ? -14.531 11.859 -3.08 1 97.62 298 ALA B C 1
ATOM 4751 O O . ALA B 1 298 ? -15.07 12.547 -2.213 1 97.62 298 ALA B O 1
ATOM 4752 N N . VAL B 1 299 ? -13.516 12.273 -3.799 1 97.44 299 VAL B N 1
ATOM 4753 C CA . VAL B 1 299 ? -12.875 13.555 -3.525 1 97.44 299 VAL B CA 1
ATOM 4754 C C . VAL B 1 299 ? -13.781 14.695 -3.971 1 97.44 299 VAL B C 1
ATOM 4756 O O . VAL B 1 299 ? -13.93 15.695 -3.26 1 97.44 299 VAL B O 1
ATOM 4759 N N . GLU B 1 300 ? -14.398 14.531 -5.121 1 97.5 300 GLU B N 1
ATOM 4760 C CA . GLU B 1 300 ? -15.305 15.547 -5.633 1 97.5 300 GLU B CA 1
ATOM 4761 C C . GLU B 1 300 ? -16.438 15.82 -4.652 1 97.5 300 GLU B C 1
ATOM 4763 O O . GLU B 1 300 ? -16.75 16.969 -4.355 1 97.5 300 GLU B O 1
ATOM 4768 N N . MET B 1 301 ? -17.016 14.781 -4.16 1 97.62 301 MET B N 1
ATOM 4769 C CA . MET B 1 301 ? -18.109 14.914 -3.213 1 97.62 301 MET B CA 1
ATOM 4770 C C . MET B 1 301 ? -17.625 15.547 -1.908 1 97.62 301 MET B C 1
ATOM 4772 O O . MET B 1 301 ? -18.328 16.391 -1.329 1 97.62 301 MET B O 1
ATOM 4776 N N . LEU B 1 302 ? -16.484 15.109 -1.485 1 96.94 302 LEU B N 1
ATOM 4777 C CA . LEU B 1 302 ? -15.93 15.656 -0.252 1 96.94 302 LEU B CA 1
ATOM 4778 C C . LEU B 1 302 ? -15.672 17.156 -0.388 1 96.94 302 LEU B C 1
ATOM 4780 O O . LEU B 1 302 ? -16.047 17.938 0.492 1 96.94 302 LEU B O 1
ATOM 4784 N N . VAL B 1 303 ? -15.117 17.547 -1.497 1 94.69 303 VAL B N 1
ATOM 4785 C CA . VAL B 1 303 ? -14.781 18.953 -1.759 1 94.69 303 VAL B CA 1
ATOM 4786 C C . VAL B 1 303 ? -16.062 19.797 -1.776 1 94.69 303 VAL B C 1
ATOM 4788 O O . VAL B 1 303 ? -16.109 20.875 -1.175 1 94.69 303 VAL B O 1
ATOM 4791 N N . SER B 1 304 ? -17.031 19.266 -2.422 1 95.69 304 SER B N 1
ATOM 4792 C CA . SER B 1 304 ? -18.328 19.969 -2.473 1 95.69 304 SER B CA 1
ATOM 4793 C C . SER B 1 304 ? -18.906 20.141 -1.077 1 95.69 304 SER B C 1
ATOM 4795 O O . SER B 1 304 ? -19.422 21.219 -0.751 1 95.69 304 SER B O 1
ATOM 4797 N N . ARG B 1 305 ? -18.75 19.156 -0.289 1 95.38 305 ARG B N 1
ATOM 4798 C CA . ARG B 1 305 ? -19.344 19.188 1.037 1 95.38 305 ARG B CA 1
ATOM 4799 C C . ARG B 1 305 ? -18.547 20.078 1.982 1 95.38 305 ARG B C 1
ATOM 4801 O O . ARG B 1 305 ? -19.094 20.656 2.924 1 95.38 305 ARG B O 1
ATOM 4808 N N . ILE B 1 306 ? -17.297 20.094 1.792 1 92.25 306 ILE B N 1
ATOM 4809 C CA . ILE B 1 306 ? -16.469 21.016 2.561 1 92.25 306 ILE B CA 1
ATOM 4810 C C . ILE B 1 306 ? -16.938 22.438 2.35 1 92.25 306 ILE B C 1
ATOM 4812 O O . ILE B 1 306 ? -16.984 23.234 3.293 1 92.25 306 ILE B O 1
ATOM 4816 N N . ALA B 1 307 ? -17.406 22.703 1.146 1 88.75 307 ALA B N 1
ATOM 4817 C CA . ALA B 1 307 ? -17.891 24.031 0.808 1 88.75 307 ALA B CA 1
ATOM 4818 C C . ALA B 1 307 ? -19.312 24.234 1.333 1 88.75 307 ALA B C 1
ATOM 4820 O O . ALA B 1 307 ? -19.672 25.344 1.748 1 88.75 307 ALA B O 1
ATOM 4821 N N . LYS B 1 308 ? -20.109 23.203 1.265 1 93.31 308 LYS B N 1
ATOM 4822 C CA . LYS B 1 308 ? -21.484 23.234 1.728 1 93.31 308 LYS B CA 1
ATOM 4823 C C . LYS B 1 308 ? -21.812 21.984 2.564 1 93.31 308 LYS B C 1
ATOM 4825 O O . LYS B 1 308 ? -22.344 21.016 2.051 1 93.31 308 LYS B O 1
ATOM 4830 N N . PHE B 1 309 ? -21.656 22.094 3.789 1 91.94 309 PHE B N 1
ATOM 4831 C CA . PHE B 1 309 ? -21.703 20.953 4.688 1 91.94 309 PHE B CA 1
ATOM 4832 C C . PHE B 1 309 ? -23.109 20.375 4.758 1 91.94 309 PHE B C 1
ATOM 4834 O O . PHE B 1 309 ? -23.297 19.156 4.812 1 91.94 309 PHE B O 1
ATOM 4841 N N . ASN B 1 310 ? -24.141 21.188 4.672 1 92 310 ASN B N 1
ATOM 4842 C CA . ASN B 1 310 ? -25.5 20.766 5 1 92 310 ASN B CA 1
ATOM 4843 C C . ASN B 1 310 ? -26.234 20.25 3.77 1 92 310 ASN B C 1
ATOM 4845 O O . ASN B 1 310 ? -27.453 20.047 3.805 1 92 310 ASN B O 1
ATOM 4849 N N . GLN B 1 311 ? -25.562 19.891 2.787 1 91.81 311 GLN B N 1
ATOM 4850 C CA . GLN B 1 311 ? -26.203 19.297 1.616 1 91.81 311 GLN B CA 1
ATOM 4851 C C . GLN B 1 311 ? -26.688 17.875 1.92 1 91.81 311 GLN B C 1
ATOM 4853 O O . GLN B 1 311 ? -26.203 17.234 2.857 1 91.81 311 GLN B O 1
ATOM 4858 N N . PRO B 1 312 ? -27.656 17.469 1.249 1 93.12 312 PRO B N 1
ATOM 4859 C CA . PRO B 1 312 ? -28.125 16.094 1.439 1 93.12 312 PRO B CA 1
ATOM 4860 C C . PRO B 1 312 ? -27.047 15.047 1.134 1 93.12 312 PRO B C 1
ATOM 4862 O O . PRO B 1 312 ? -26.156 15.305 0.331 1 93.12 312 PRO B O 1
ATOM 4865 N N . SER B 1 313 ? -27.234 13.953 1.79 1 94.5 313 SER B N 1
ATOM 4866 C CA . SER B 1 313 ? -26.328 12.844 1.529 1 94.5 313 SER B CA 1
ATOM 4867 C C . SER B 1 313 ? -26.422 12.367 0.085 1 94.5 313 SER B C 1
ATOM 4869 O O . SER B 1 313 ? -27.531 12.312 -0.478 1 94.5 313 SER B O 1
ATOM 4871 N N . ARG B 1 314 ? -25.344 12.07 -0.526 1 95.56 314 ARG B N 1
ATOM 4872 C CA . ARG B 1 314 ? -25.297 11.562 -1.893 1 95.56 314 ARG B CA 1
ATOM 4873 C C . ARG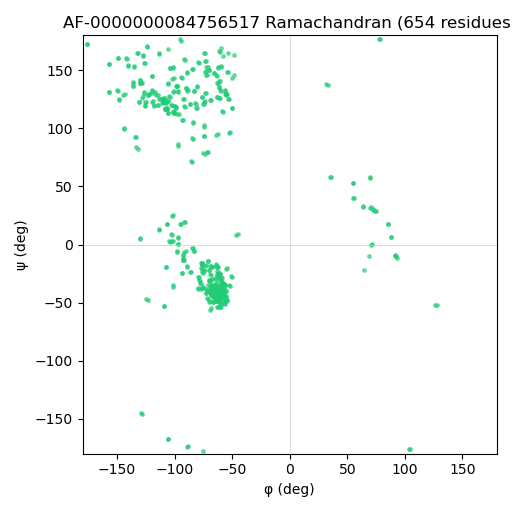 B 1 314 ? -24.656 10.18 -1.94 1 95.56 314 ARG B C 1
ATOM 4875 O O . ARG B 1 314 ? -23.797 9.859 -1.115 1 95.56 314 ARG B O 1
ATOM 4882 N N . HIS B 1 315 ? -25.141 9.383 -2.809 1 95.19 315 HIS B N 1
ATOM 4883 C CA . HIS B 1 315 ? -24.531 8.086 -3.107 1 95.19 315 HIS B CA 1
ATOM 4884 C C . HIS B 1 315 ? -24.25 7.945 -4.598 1 95.19 315 HIS B C 1
ATOM 4886 O O . HIS B 1 315 ? -25.141 8.086 -5.43 1 95.19 315 HIS B O 1
ATOM 4892 N N . ARG B 1 316 ? -22.984 7.762 -4.934 1 96.31 316 ARG B N 1
ATOM 4893 C CA . ARG B 1 316 ? -22.562 7.484 -6.305 1 96.31 316 ARG B CA 1
ATOM 4894 C C . ARG B 1 316 ? -22.109 6.039 -6.461 1 96.31 316 ARG B C 1
ATOM 4896 O O . ARG B 1 316 ? -21.281 5.555 -5.688 1 96.31 316 ARG B O 1
ATOM 4903 N N . GLU B 1 317 ? -22.688 5.387 -7.348 1 96.94 317 GLU B N 1
ATOM 4904 C CA . GLU B 1 317 ? -22.297 4.023 -7.688 1 96.94 317 GLU B CA 1
ATOM 4905 C C . GLU B 1 317 ? -21.5 3.986 -8.992 1 96.94 317 GLU B C 1
ATOM 4907 O O . GLU B 1 317 ? -21.953 4.523 -10.008 1 96.94 317 GLU B O 1
ATOM 4912 N N . VAL B 1 318 ? -20.328 3.385 -8.977 1 98.19 318 VAL B N 1
ATOM 4913 C CA . VAL B 1 318 ? -19.438 3.338 -10.125 1 98.19 318 VAL B CA 1
ATOM 4914 C C . VAL B 1 318 ? -19.562 1.983 -10.82 1 98.19 318 VAL B C 1
ATOM 4916 O O . VAL B 1 318 ? -19.5 0.937 -10.172 1 98.19 318 VAL B O 1
ATOM 4919 N N . ALA B 1 319 ? -19.703 2 -12.094 1 98 319 ALA B N 1
ATOM 4920 C CA . ALA B 1 319 ? -19.859 0.773 -12.875 1 98 319 ALA B CA 1
ATOM 4921 C C . ALA B 1 319 ? -18.594 -0.068 -12.828 1 98 319 ALA B C 1
ATOM 4923 O O . ALA B 1 319 ? -17.484 0.469 -12.688 1 98 319 ALA B O 1
ATOM 4924 N N . VAL B 1 320 ? -18.812 -1.392 -12.891 1 98.69 320 VAL B N 1
ATOM 4925 C CA . VAL B 1 320 ? -17.703 -2.342 -12.922 1 98.69 320 VAL B CA 1
ATOM 4926 C C . VAL B 1 320 ? -17.672 -3.045 -14.273 1 98.69 320 VAL B C 1
ATOM 4928 O O . VAL B 1 320 ? -18.578 -2.902 -15.086 1 98.69 320 VAL B O 1
ATOM 4931 N N . LYS B 1 321 ? -16.516 -3.684 -14.531 1 98.69 321 LYS B N 1
ATOM 4932 C CA . LYS B 1 321 ? -16.328 -4.371 -15.812 1 98.69 321 LYS B CA 1
ATOM 4933 C C . LYS B 1 321 ? -15.828 -5.797 -15.602 1 98.69 321 LYS B C 1
ATOM 4935 O O . LYS B 1 321 ? -15 -6.043 -14.727 1 98.69 321 LYS B O 1
ATOM 4940 N N . LEU B 1 322 ? -16.359 -6.664 -16.438 1 98.81 322 LEU B N 1
ATOM 4941 C CA . LEU B 1 322 ? -15.875 -8.039 -16.453 1 98.81 322 LEU B CA 1
ATOM 4942 C C . LEU B 1 322 ? -14.602 -8.156 -17.281 1 98.81 322 LEU B C 1
ATOM 4944 O O . LEU B 1 322 ? -14.586 -7.77 -18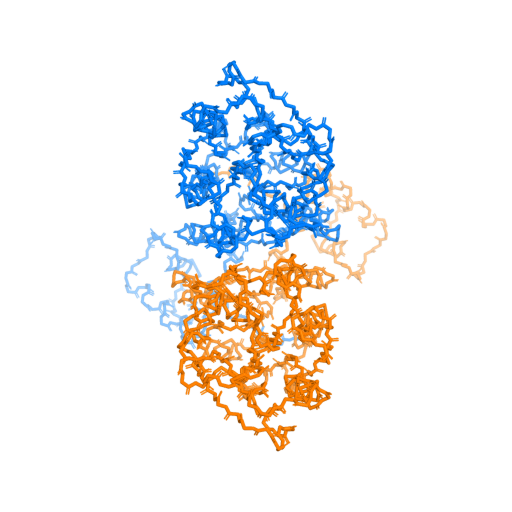.453 1 98.81 322 LEU B O 1
ATOM 4948 N N . ILE B 1 323 ? -13.523 -8.602 -16.703 1 98.88 323 ILE B N 1
ATOM 4949 C CA . ILE B 1 323 ? -12.266 -8.883 -17.391 1 98.88 323 ILE B CA 1
ATOM 4950 C C . ILE B 1 323 ? -12.086 -10.398 -17.531 1 98.88 323 ILE B C 1
ATOM 4952 O O . ILE B 1 323 ? -11.898 -11.102 -16.547 1 98.88 323 ILE B O 1
ATOM 4956 N N . ILE B 1 324 ? -12.125 -10.859 -18.734 1 98.75 324 ILE B N 1
ATOM 4957 C CA . ILE B 1 324 ? -12.031 -12.297 -18.984 1 98.75 324 ILE B CA 1
ATOM 4958 C C . ILE B 1 324 ? -10.578 -12.688 -19.203 1 98.75 324 ILE B C 1
ATOM 4960 O O . ILE B 1 324 ? -9.883 -12.086 -20.031 1 98.75 324 ILE B O 1
ATOM 4964 N N . ARG B 1 325 ? -10.133 -13.664 -18.391 1 98.12 325 ARG B N 1
ATOM 4965 C CA . ARG B 1 325 ? -8.836 -14.297 -18.562 1 98.12 325 ARG B CA 1
ATOM 4966 C C . ARG B 1 325 ? -8.961 -15.82 -18.594 1 98.12 325 ARG B C 1
ATOM 4968 O O . ARG B 1 325 ? -9.953 -16.359 -19.094 1 98.12 325 ARG B O 1
ATOM 4975 N N . ASN B 1 326 ? -7.996 -16.5 -18.078 1 96.88 326 ASN B N 1
ATOM 4976 C CA . ASN B 1 326 ? -7.965 -17.953 -18.312 1 96.88 326 ASN B CA 1
ATOM 4977 C C . ASN B 1 326 ? -8.797 -18.703 -17.297 1 96.88 326 ASN B C 1
ATOM 4979 O O . ASN B 1 326 ? -9.273 -19.812 -17.562 1 96.88 326 ASN B O 1
ATOM 4983 N N . SER B 1 327 ? -9.039 -18.141 -16.125 1 97.88 327 SER B N 1
ATOM 4984 C CA . SER B 1 327 ? -9.641 -18.906 -15.031 1 97.88 327 SER B CA 1
ATOM 4985 C C . SER B 1 327 ? -11.125 -19.141 -15.281 1 97.88 327 SER B C 1
ATOM 4987 O O . SER B 1 327 ? -11.734 -20.016 -14.656 1 97.88 327 SER B O 1
ATOM 4989 N N . ALA B 1 328 ? -11.75 -18.312 -16.109 1 97.44 328 ALA B N 1
ATOM 4990 C CA . ALA B 1 328 ? -13.148 -18.469 -16.5 1 97.44 328 ALA B CA 1
ATOM 4991 C C . ALA B 1 328 ? -13.438 -17.766 -17.828 1 97.44 328 ALA B C 1
ATOM 4993 O O . ALA B 1 328 ? -13.125 -16.578 -17.969 1 97.44 328 ALA B O 1
ATOM 4994 N N . LYS B 1 329 ? -14.117 -18.484 -18.781 1 92.19 329 LYS B N 1
ATOM 4995 C CA . LYS B 1 329 ? -14.398 -17.938 -20.109 1 92.19 329 LYS B CA 1
ATOM 4996 C C . LYS B 1 329 ? -15.852 -18.156 -20.5 1 92.19 329 LYS B C 1
ATOM 4998 O O . LYS B 1 329 ? -16.469 -19.141 -20.062 1 92.19 329 LYS B O 1
#

Secondary structure (DSSP, 8-state):
--------HHHHHHHHTS-HHHHHHHTSTT----HHHHHHHHHHHHHHT----HHHHHHHH----EEEEEES-S-SHHHHHHHHHHHHHHHHTT-EEEEEETT-HHHHHHHHHHHHHTT-SEEEE-TT-S-HHHHHHHHHTT--EEEES-----TT-EEEEE-HHHHHHHHHHHHHHTT--EEEEEEE-TT-HHHHHHHHHHHHT-TT-EEEEEEESS-SHHHHHHHHHHHHHH-TT--EEEESSHHHHHHHHHHHHSS-TTPPPPEEEEEE--GGGGSTTT--EEEEP-HHHHHHHHHHHHHHHHH-TTSPP-EEEE--EEE--SS--/--------HHHHHHHHTS-HHHHHHHTSTT----HHHHHHHHHHHHHHT----HHHHHHHH----EEEEEES-S-SHHHHHHHHHHHHHHHHTT-EEEEEETT-HHHHHHHHHHHHHTT-SEEEE-TT-S-HHHHHHHHHTT--EEEES-----TT-EEEEE-HHHHHHHHHHHHHHTT--EEEEEEE-TT-HHHHHHHHHHHHT-TT-EEEEEEESS-SHHHHHHHHHHHHHH-TT--EEEESSHHHHHHHHHHHHSS-TTPPPPEEEEEE--GGGGSTTT--EEEEP-HHHHHHHHHHHHHHHHH-TTSPP-EEEEP-EEE--SS--

Organism: Klebsiella aerogenes (strain ATCC 13048 / DSM 30053 / CCUG 1429 / JCM 1235 / KCTC 2190 / NBRC 13534 / NCIMB 10102 / NCTC 10006 / CDC 819-56) (NCBI:txid1028307)

Radius of gyration: 27.28 Å; Cα contacts (8 Å, |Δi|>4): 1403; chains: 2; bounding box: 65×80×64 Å